Protein AF-A0A3L8PTT4-F1 (afdb_monomer)

Sequence (397 aa):
MNENGTGTFLNGLSTSNFQWIQDPEKGVAITFNGDGHLYDAYTTIVEGKSVNIEFIWTKVYYKILFATDSTLQLVRQVEFYRRYPNGEIENTTPELSPVSYISTYAKESTAKKSKDIIKQGVEFAVPMINTHTLITNDKKFKFGTQSIAKTIFKANNQATLLVPYVTRDVTYQPTKFQELDAQYSIDDNGHLRLSAKNSDDETVKWDYVFHSDTNPLASTMVQQVEEKEMNSVMSADFLQKSSDIKWTADNSIGMYLREWDFFEPLSYFWIEINADGTALQGYTFDDNKDGQISDNEISTLQGLWKINDSGKLGIRLYRDINTKVYCLPSEFTPSEDPDCVKFQEREWELFDIKNNKFHTIQYLHKGFLGDLTTYSTFSVETHTWKKITERPVDLPE

Nearest PDB structures (foldseek):
  8avj-assembly1_A  TM=4.945E-01  e=1.979E-01  Rhizobium sp. AAP43
  3ew2-assembly4_F  TM=4.831E-01  e=1.723E-01  Rhizobium etli CFN 42
  5t02-assembly1_F  TM=4.547E-01  e=6.907E+00  Neisseria meningitidis
  4gwp-assembly1_E  TM=2.779E-01  e=2.621E+00  Saccharomyces cerevisiae S288C
  4rhb-assembly1_A  TM=1.186E-01  e=2.390E+00  Escherichia coli K-12

pLDDT: mean 85.86, std 12.54, range [38.91, 98.25]

Structure (mmCIF, N/CA/C/O backbone):
data_AF-A0A3L8PTT4-F1
#
_entry.id   AF-A0A3L8PTT4-F1
#
loop_
_atom_site.group_PDB
_atom_site.id
_atom_site.type_symbol
_atom_site.label_atom_id
_atom_site.label_alt_id
_atom_site.label_comp_id
_atom_site.label_asym_id
_atom_site.label_entity_id
_atom_site.label_seq_id
_atom_site.pdbx_PDB_ins_code
_atom_site.Cartn_x
_atom_site.Cartn_y
_atom_site.Cartn_z
_atom_site.occupancy
_atom_site.B_iso_or_equiv
_atom_site.auth_seq_id
_atom_site.auth_comp_id
_atom_site.auth_asym_id
_atom_site.auth_atom_id
_atom_site.pdbx_PDB_model_num
ATOM 1 N N . MET A 1 1 ? -13.845 16.133 15.314 1.00 77.25 1 MET A N 1
ATOM 2 C CA . MET A 1 1 ? -14.449 17.483 15.244 1.00 77.25 1 MET A CA 1
ATOM 3 C C . MET A 1 1 ? -15.660 17.486 16.150 1.00 77.25 1 MET A C 1
ATOM 5 O O . MET A 1 1 ? -16.389 16.505 16.141 1.00 77.25 1 MET A O 1
ATOM 9 N N . ASN A 1 2 ? -15.851 18.547 16.917 1.00 80.56 2 ASN A N 1
ATOM 10 C CA . ASN A 1 2 ? -16.980 18.730 17.820 1.00 80.56 2 ASN A CA 1
ATOM 11 C C . ASN A 1 2 ? -18.023 19.637 17.156 1.00 80.56 2 ASN A C 1
ATOM 13 O O . ASN A 1 2 ? -17.657 20.522 16.381 1.00 80.56 2 ASN A O 1
ATOM 17 N N . GLU A 1 3 ? -19.300 19.473 17.503 1.00 85.50 3 GLU A N 1
ATOM 18 C CA . GLU A 1 3 ? -20.405 20.288 16.964 1.00 85.50 3 GLU A CA 1
ATOM 19 C C . GLU A 1 3 ? -20.249 21.790 17.244 1.00 85.50 3 GLU A C 1
ATOM 21 O O . GLU A 1 3 ? -20.740 22.624 16.493 1.00 85.50 3 GLU A O 1
ATOM 26 N N . ASN A 1 4 ? -19.507 22.154 18.292 1.00 89.44 4 ASN A N 1
ATOM 27 C CA . ASN A 1 4 ? -19.245 23.541 18.678 1.00 89.44 4 ASN A CA 1
ATOM 28 C C . ASN A 1 4 ? -18.188 24.258 17.811 1.00 89.44 4 ASN A C 1
ATOM 30 O O . ASN A 1 4 ? -17.659 25.285 18.233 1.00 89.44 4 ASN A O 1
ATOM 34 N N . GLY A 1 5 ? -17.826 23.709 16.649 1.00 91.81 5 GLY A N 1
ATOM 35 C CA . GLY A 1 5 ? -16.839 24.323 15.760 1.00 91.81 5 GLY A CA 1
ATOM 36 C C . GLY A 1 5 ? -15.390 24.152 16.224 1.00 91.81 5 GLY A C 1
ATOM 37 O O . GLY A 1 5 ? -14.518 24.862 15.742 1.00 91.81 5 GLY A O 1
ATOM 38 N N . THR A 1 6 ? -15.097 23.241 17.159 1.00 93.94 6 THR A N 1
ATOM 39 C CA . THR A 1 6 ? -13.722 22.971 17.627 1.00 93.94 6 THR A CA 1
ATOM 40 C C . THR A 1 6 ? -13.275 21.546 17.332 1.00 93.94 6 THR A C 1
ATOM 42 O O . THR A 1 6 ? -14.075 20.667 17.003 1.00 93.94 6 THR A O 1
ATOM 45 N N . GLY A 1 7 ? -11.982 21.283 17.454 1.00 89.81 7 GLY A N 1
ATOM 46 C CA . GLY A 1 7 ? -11.459 19.928 17.441 1.00 89.81 7 GLY A CA 1
ATOM 47 C C . GLY A 1 7 ? -9.979 19.879 17.769 1.00 89.81 7 GLY A C 1
ATOM 48 O O . GLY A 1 7 ? -9.336 20.905 17.990 1.00 89.81 7 GLY A O 1
ATOM 49 N N . THR A 1 8 ? -9.454 18.661 17.778 1.00 85.62 8 THR A N 1
ATOM 50 C CA . THR A 1 8 ? -8.036 18.385 17.976 1.00 85.62 8 THR A CA 1
ATOM 51 C C . THR A 1 8 ? -7.526 17.636 16.759 1.00 85.62 8 THR A C 1
ATOM 53 O O . THR A 1 8 ? -8.163 16.692 16.288 1.00 85.62 8 THR A O 1
ATOM 56 N N . PHE A 1 9 ? -6.414 18.111 16.215 1.00 83.62 9 PHE A N 1
ATOM 57 C CA . PHE A 1 9 ? -5.702 17.489 15.115 1.00 83.62 9 PHE A CA 1
ATOM 58 C C . PHE A 1 9 ? -4.434 16.852 15.659 1.00 83.62 9 PHE A C 1
ATOM 60 O O . PHE A 1 9 ? -3.731 17.445 16.479 1.00 83.62 9 PHE A O 1
ATOM 67 N N . LEU A 1 10 ? -4.173 15.641 15.193 1.00 75.50 10 LEU A N 1
ATOM 68 C CA . LEU A 1 10 ? -3.070 14.802 15.620 1.00 75.50 10 LEU A CA 1
ATOM 69 C C . LEU A 1 10 ? -2.304 14.395 14.365 1.00 75.50 10 LEU A C 1
ATOM 71 O O . LEU A 1 10 ? -2.887 13.805 13.453 1.00 75.50 10 LEU A O 1
ATOM 75 N N . ASN A 1 11 ? -1.011 14.688 14.329 1.00 69.69 11 ASN A N 1
ATOM 76 C CA . ASN A 1 11 ? -0.068 13.975 13.477 1.00 69.69 11 ASN A CA 1
ATOM 77 C C . ASN A 1 11 ? 1.024 13.381 14.374 1.00 69.69 11 ASN A C 1
ATOM 79 O O . ASN A 1 11 ? 1.157 13.764 15.534 1.00 69.69 11 ASN A O 1
ATOM 83 N N . GLY A 1 12 ? 1.823 12.447 13.861 1.00 62.69 12 GLY A N 1
ATOM 84 C CA . GLY A 1 12 ? 2.874 11.796 14.655 1.00 62.69 12 GLY A CA 1
ATOM 85 C C . GLY A 1 12 ? 3.938 12.740 15.248 1.00 62.69 12 GLY A C 1
ATOM 86 O O . GLY A 1 12 ? 4.801 12.265 15.980 1.00 62.69 12 GLY A O 1
ATOM 87 N N . LEU A 1 13 ? 3.895 14.046 14.946 1.00 67.25 13 LEU A N 1
ATOM 88 C CA . LEU A 1 13 ? 4.841 15.061 15.413 1.00 67.25 13 LEU A CA 1
ATOM 89 C C . LEU A 1 13 ? 4.248 16.036 16.440 1.00 67.25 13 LEU A C 1
ATOM 91 O O . LEU A 1 13 ? 4.983 16.539 17.288 1.00 67.25 13 LEU A O 1
ATOM 95 N N . SER A 1 14 ? 2.951 16.345 16.373 1.00 74.19 14 SER A N 1
ATOM 96 C CA . SER A 1 14 ? 2.321 17.329 17.250 1.00 74.19 14 SER A CA 1
ATOM 97 C C . SER A 1 14 ? 0.808 17.144 17.388 1.00 74.19 14 SER A C 1
ATOM 99 O O . SER A 1 14 ? 0.124 16.518 16.578 1.00 74.19 14 SER A O 1
ATOM 101 N N . THR A 1 15 ? 0.268 17.723 18.458 1.00 82.31 15 THR A N 1
ATOM 102 C CA . THR A 1 15 ? -1.171 17.842 18.698 1.00 82.31 15 THR A CA 1
ATOM 103 C C . THR A 1 15 ? -1.542 19.315 18.692 1.00 82.31 15 THR A C 1
ATOM 105 O O . THR A 1 15 ? -0.922 20.109 19.400 1.00 82.31 15 THR A O 1
ATOM 108 N N . SER A 1 16 ? -2.562 19.691 17.924 1.00 87.31 16 SER A N 1
ATOM 109 C CA . SER A 1 16 ? -3.013 21.082 17.837 1.00 87.31 16 SER A CA 1
ATOM 110 C C . SER A 1 16 ? -4.525 21.171 17.937 1.00 87.31 16 SER A C 1
ATOM 112 O O . SER A 1 16 ? -5.258 20.438 17.276 1.00 87.31 16 SER A O 1
ATOM 114 N N . ASN A 1 17 ? -5.004 22.112 18.744 1.00 91.81 17 ASN A N 1
ATOM 115 C CA . ASN A 1 17 ? -6.415 22.470 18.743 1.00 91.81 17 ASN A CA 1
ATOM 116 C C . ASN A 1 17 ? -6.719 23.364 17.541 1.00 91.81 17 ASN A C 1
ATOM 118 O O . ASN A 1 17 ? -5.910 24.212 17.154 1.00 91.81 17 ASN A O 1
ATOM 122 N N . PHE A 1 18 ? -7.907 23.189 16.983 1.00 94.88 18 PHE A N 1
ATOM 123 C CA . PHE A 1 18 ? -8.375 23.960 15.847 1.00 94.88 18 PHE A CA 1
ATOM 124 C C . PHE A 1 18 ? -9.815 24.415 16.028 1.00 94.88 18 PHE A C 1
ATOM 126 O O . PHE A 1 18 ? -10.588 23.844 16.806 1.00 94.88 18 PHE A O 1
ATOM 133 N N . GLN A 1 19 ? -10.169 25.423 15.246 1.00 96.25 19 GLN A N 1
ATOM 134 C CA . GLN A 1 19 ? -11.545 25.788 14.960 1.00 96.25 19 GLN A CA 1
ATOM 135 C C . GLN A 1 19 ? -11.900 25.340 13.548 1.00 96.25 19 GLN A C 1
ATOM 137 O O . GLN A 1 19 ? -11.043 25.322 12.666 1.00 96.25 19 GLN A O 1
ATOM 142 N N . TRP A 1 20 ? -13.147 24.954 13.325 1.00 95.25 20 TRP A N 1
ATOM 143 C CA . TRP A 1 20 ? -13.648 24.635 12.001 1.00 95.25 20 TRP A CA 1
ATOM 144 C C . TRP A 1 20 ? -14.928 25.405 11.717 1.00 95.25 20 TRP A C 1
ATOM 146 O O . TRP A 1 20 ? -15.771 25.596 12.593 1.00 95.25 20 TRP A O 1
ATOM 156 N N . ILE A 1 21 ? -15.055 25.845 10.472 1.00 94.19 21 ILE A N 1
ATOM 157 C CA . ILE A 1 21 ? -16.258 26.476 9.944 1.00 94.19 21 ILE A CA 1
ATOM 158 C C . ILE A 1 21 ? -16.653 25.783 8.649 1.00 94.19 21 ILE A C 1
ATOM 160 O O . ILE A 1 21 ? -15.807 25.269 7.911 1.00 94.19 21 ILE A O 1
ATOM 164 N N . GLN A 1 22 ? -17.948 25.784 8.363 1.00 89.81 22 GLN A N 1
ATOM 165 C CA . GLN A 1 22 ? -18.432 25.431 7.042 1.00 89.81 22 GLN A CA 1
ATOM 166 C C . GLN A 1 22 ? -18.319 26.666 6.143 1.00 89.81 22 GLN A C 1
ATOM 168 O O . GLN A 1 22 ? -18.978 27.678 6.368 1.00 89.81 22 GLN A O 1
ATOM 173 N N . ASP A 1 23 ? -17.441 26.581 5.156 1.00 83.25 23 ASP A N 1
ATOM 174 C CA . ASP A 1 23 ? -17.229 27.569 4.111 1.00 83.25 23 ASP A CA 1
ATOM 175 C C . ASP A 1 23 ? -18.096 27.194 2.888 1.00 83.25 23 ASP A C 1
ATOM 177 O O . ASP A 1 23 ? -17.905 26.121 2.305 1.00 83.25 23 ASP A O 1
ATOM 181 N N . PRO A 1 24 ? -19.049 28.046 2.473 1.00 79.31 24 PRO A N 1
ATOM 182 C CA . PRO A 1 24 ? -19.938 27.748 1.349 1.00 79.31 24 PRO A CA 1
ATOM 183 C C . PRO A 1 24 ? -19.219 27.476 0.018 1.00 79.31 24 PRO A C 1
ATOM 185 O O . PRO A 1 24 ? -19.743 26.737 -0.812 1.00 79.31 24 PRO A O 1
ATOM 188 N N . GLU A 1 25 ? -18.030 28.046 -0.195 1.00 78.62 25 GLU A N 1
ATOM 189 C CA . GLU A 1 25 ? -17.256 27.912 -1.438 1.00 78.62 25 GLU A CA 1
ATOM 190 C C . GLU A 1 25 ? -16.102 26.907 -1.303 1.00 78.62 25 GLU A C 1
ATOM 192 O O . GLU A 1 25 ? -15.660 26.287 -2.285 1.00 78.62 25 GLU A O 1
ATOM 197 N N . LYS A 1 26 ? -15.576 26.751 -0.082 1.00 71.75 26 LYS A N 1
ATOM 198 C CA . LYS A 1 26 ? -14.382 25.951 0.213 1.00 71.75 26 LYS A CA 1
ATOM 199 C C . LYS A 1 26 ? -14.641 24.654 0.980 1.00 71.75 26 LYS A C 1
ATOM 201 O O . LYS A 1 26 ? -13.697 23.889 1.161 1.00 71.75 26 LYS A O 1
ATOM 206 N N . GLY A 1 27 ? -15.886 24.360 1.350 1.00 86.56 27 GLY A N 1
ATOM 207 C CA . GLY A 1 27 ? -16.267 23.145 2.070 1.00 86.56 27 GLY A CA 1
ATOM 208 C C . GLY A 1 27 ? -16.113 23.304 3.582 1.00 86.56 27 GLY A C 1
ATOM 209 O O . GLY A 1 27 ? -16.765 24.143 4.184 1.00 86.56 27 GLY A O 1
ATOM 210 N N . VAL A 1 28 ? -15.285 22.495 4.234 1.00 91.12 28 VAL A N 1
ATOM 211 C CA . VAL A 1 28 ? -14.950 22.665 5.657 1.00 91.12 28 VAL A CA 1
ATOM 212 C C . VAL A 1 28 ? -13.573 23.299 5.756 1.00 91.12 28 VAL A C 1
ATOM 214 O O . VAL A 1 28 ? -12.598 22.733 5.269 1.00 91.12 28 VAL A O 1
ATOM 217 N N . ALA A 1 29 ? -13.481 24.460 6.398 1.00 93.12 29 ALA A N 1
ATOM 218 C CA . ALA A 1 29 ? -12.215 25.120 6.679 1.00 93.12 29 ALA A CA 1
ATOM 219 C C . ALA A 1 29 ? -11.833 24.887 8.140 1.00 93.12 29 ALA A C 1
ATOM 221 O O . ALA A 1 29 ? -12.545 25.305 9.050 1.00 93.12 29 ALA A O 1
ATOM 222 N N . ILE A 1 30 ? -10.697 24.235 8.355 1.00 94.25 30 ILE A N 1
ATOM 223 C CA . ILE A 1 30 ? -10.040 24.081 9.648 1.00 94.25 30 ILE A CA 1
ATOM 224 C C . ILE A 1 30 ? -8.988 25.178 9.775 1.00 94.25 30 ILE A C 1
ATOM 226 O O . ILE A 1 30 ? -8.179 25.354 8.871 1.00 94.25 30 ILE A O 1
ATOM 230 N N . THR A 1 31 ? -8.986 25.898 10.891 1.00 95.62 31 THR A N 1
ATOM 231 C CA . THR A 1 31 ? -7.976 26.900 11.243 1.00 95.62 31 THR A CA 1
ATOM 232 C C . THR A 1 31 ? -7.301 26.488 12.540 1.00 95.62 31 THR A C 1
ATOM 234 O O . THR A 1 31 ? -7.968 26.279 13.556 1.00 95.62 31 THR A O 1
ATOM 237 N N . PHE A 1 32 ? -5.981 26.354 12.501 1.00 95.44 32 PHE A N 1
ATOM 238 C CA . PHE A 1 32 ? -5.191 26.035 13.681 1.00 95.44 32 PHE A CA 1
ATOM 239 C C . PHE A 1 32 ? -4.969 27.286 14.529 1.00 95.44 32 PHE A C 1
ATOM 241 O O . PHE A 1 32 ? -4.758 28.379 14.006 1.00 95.44 32 PHE A O 1
ATOM 248 N N . ASN A 1 33 ? -5.034 27.126 15.849 1.00 90.25 33 ASN A N 1
ATOM 249 C CA . ASN A 1 33 ? -4.810 28.229 16.780 1.00 90.25 33 ASN A CA 1
ATOM 250 C C . ASN A 1 33 ? -3.307 28.560 16.899 1.00 90.25 33 ASN A C 1
ATOM 252 O O . ASN A 1 33 ? -2.455 27.700 16.677 1.00 90.25 33 ASN A O 1
ATOM 256 N N . GLY A 1 34 ? -2.984 29.778 17.348 1.00 88.25 34 GLY A N 1
ATOM 257 C CA . GLY A 1 34 ? -1.602 30.194 17.617 1.00 88.25 34 GLY A CA 1
ATOM 258 C C . GLY A 1 34 ? -0.755 30.275 16.346 1.00 88.25 34 GLY A C 1
ATOM 259 O O . GLY A 1 34 ? -1.203 30.835 15.350 1.00 88.25 34 GLY A O 1
ATOM 260 N N . ASP A 1 35 ? 0.449 29.701 16.391 1.00 86.69 35 ASP A N 1
ATOM 261 C CA . ASP A 1 35 ? 1.386 29.686 15.258 1.00 86.69 35 ASP A CA 1
ATOM 262 C C . ASP A 1 35 ? 1.005 28.665 14.170 1.00 86.69 35 ASP A C 1
ATOM 264 O O . ASP A 1 35 ? 1.633 28.635 13.120 1.00 86.69 35 ASP A O 1
ATOM 268 N N . GLY A 1 36 ? -0.012 27.828 14.393 1.00 92.69 36 GLY A N 1
ATOM 269 C CA . GLY A 1 36 ? -0.418 26.764 13.476 1.00 92.69 36 GLY A CA 1
ATOM 270 C C . GLY A 1 36 ? -0.079 25.360 13.984 1.00 92.69 36 GLY A C 1
ATOM 271 O O . GLY A 1 36 ? 0.151 25.139 15.173 1.00 92.69 36 GLY A O 1
ATOM 272 N N . HIS A 1 37 ? -0.087 24.389 13.074 1.00 93.31 37 HIS A N 1
ATOM 273 C CA . HIS A 1 37 ? 0.186 22.979 13.346 1.00 93.31 37 HIS A CA 1
ATOM 274 C C . HIS A 1 37 ? 1.496 22.540 12.684 1.00 93.31 37 HIS A C 1
ATOM 276 O O . HIS A 1 37 ? 1.660 22.701 11.475 1.00 93.31 37 HIS A O 1
ATOM 282 N N . LEU A 1 38 ? 2.420 21.970 13.464 1.00 90.50 38 LEU A N 1
ATOM 283 C CA . LEU A 1 38 ? 3.683 21.445 12.943 1.00 90.50 38 LEU A CA 1
ATOM 284 C C . LEU A 1 38 ? 3.419 20.150 12.175 1.00 90.50 38 LEU A C 1
ATOM 286 O O . LEU A 1 38 ? 3.166 19.101 12.773 1.00 90.50 38 LEU A O 1
ATOM 290 N N . TYR A 1 39 ? 3.494 20.232 10.850 1.00 88.50 39 TYR A N 1
ATOM 291 C CA . TYR A 1 39 ? 3.246 19.099 9.973 1.00 88.50 39 TYR A CA 1
ATOM 292 C C . TYR A 1 39 ? 4.480 18.227 9.758 1.00 88.50 39 TYR A C 1
ATOM 294 O O . TYR A 1 39 ? 4.364 17.005 9.786 1.00 88.50 39 TYR A O 1
ATOM 302 N N . ASP A 1 40 ? 5.631 18.859 9.530 1.00 87.75 40 ASP A N 1
ATOM 303 C CA . ASP A 1 40 ? 6.897 18.189 9.241 1.00 87.75 40 ASP A CA 1
ATOM 304 C C . ASP A 1 40 ? 8.079 19.062 9.684 1.00 87.75 40 ASP A C 1
ATOM 306 O O . ASP A 1 40 ? 7.954 20.288 9.756 1.00 87.75 40 ASP A O 1
ATOM 310 N N . ALA A 1 41 ? 9.218 18.441 9.979 1.00 87.81 41 ALA A N 1
ATOM 311 C CA . ALA A 1 41 ? 10.457 19.130 10.311 1.00 87.81 41 ALA A CA 1
ATOM 312 C C . ALA A 1 41 ? 11.677 18.319 9.864 1.00 87.81 41 ALA A C 1
ATOM 314 O O . ALA A 1 41 ? 11.818 17.147 10.215 1.00 87.81 41 ALA A O 1
ATOM 315 N N . TYR A 1 42 ? 12.603 18.956 9.149 1.00 88.69 42 TYR A N 1
ATOM 316 C CA . TYR A 1 42 ? 13.860 18.324 8.749 1.00 88.69 42 TYR A CA 1
ATOM 317 C C . TYR A 1 42 ? 15.004 19.330 8.605 1.00 88.69 42 TYR A C 1
ATOM 319 O O . TYR A 1 42 ? 14.807 20.541 8.503 1.00 88.69 42 TYR A O 1
ATOM 327 N N . THR A 1 43 ? 16.230 18.810 8.575 1.00 89.19 43 THR A N 1
ATOM 328 C CA . THR A 1 43 ? 17.445 19.585 8.307 1.00 89.19 43 THR A CA 1
ATOM 329 C C . THR A 1 43 ? 17.878 19.371 6.859 1.00 89.19 43 THR A C 1
ATOM 331 O O . THR A 1 43 ? 17.953 18.234 6.398 1.00 89.19 43 THR A O 1
ATOM 334 N N . THR A 1 44 ? 18.192 20.445 6.137 1.00 91.19 44 THR A N 1
ATOM 335 C CA . THR A 1 44 ? 18.738 20.379 4.771 1.00 91.19 44 THR A CA 1
ATOM 336 C C . THR A 1 44 ? 19.900 21.352 4.586 1.00 91.19 44 THR A C 1
ATOM 338 O O . THR A 1 44 ? 20.198 22.148 5.475 1.00 91.19 44 THR A O 1
ATOM 341 N N . ILE A 1 45 ? 20.573 21.282 3.438 1.00 89.38 45 ILE A N 1
ATOM 342 C CA . ILE A 1 45 ? 21.634 22.214 3.064 1.00 89.38 45 ILE A CA 1
ATOM 343 C C . ILE A 1 45 ? 21.081 23.245 2.079 1.00 89.38 45 ILE A C 1
ATOM 345 O O . ILE A 1 45 ? 20.681 22.896 0.971 1.00 89.38 45 ILE A O 1
ATOM 349 N N . VAL A 1 46 ? 21.107 24.520 2.464 1.00 88.50 46 VAL A N 1
ATOM 350 C CA . VAL A 1 46 ? 20.787 25.658 1.590 1.00 88.50 46 VAL A CA 1
ATOM 351 C C . VAL A 1 46 ? 22.049 26.494 1.452 1.00 88.50 46 VAL A C 1
ATOM 353 O O . VAL A 1 46 ? 22.617 26.924 2.453 1.00 88.50 46 VAL A O 1
ATOM 356 N N . GLU A 1 47 ? 22.532 26.665 0.219 1.00 90.19 47 GLU A N 1
ATOM 357 C CA . GLU A 1 47 ? 23.749 27.444 -0.076 1.00 90.19 47 GLU A CA 1
ATOM 358 C C . GLU A 1 47 ? 24.967 27.031 0.781 1.00 90.19 47 GLU A C 1
ATOM 360 O O . GLU A 1 47 ? 25.743 27.855 1.263 1.00 90.19 47 GLU A O 1
ATOM 365 N N . GLY A 1 48 ? 25.123 25.724 1.017 1.00 90.81 48 GLY A N 1
ATOM 366 C CA . GLY A 1 48 ? 26.229 25.169 1.805 1.00 90.81 48 GLY A CA 1
ATOM 367 C C . GLY A 1 48 ? 26.074 25.283 3.326 1.00 90.81 48 GLY A C 1
ATOM 368 O O . GLY A 1 48 ? 26.962 24.840 4.053 1.00 90.81 48 GLY A O 1
ATOM 369 N N . LYS A 1 49 ? 24.962 25.829 3.833 1.00 90.38 49 LYS A N 1
ATOM 370 C CA . LYS A 1 49 ? 24.660 25.898 5.269 1.00 90.38 49 LYS A CA 1
ATOM 371 C C . LYS A 1 49 ? 23.594 24.888 5.657 1.00 90.38 49 LYS A C 1
ATOM 373 O O . LYS A 1 49 ? 22.608 24.718 4.950 1.00 90.38 49 LYS A O 1
ATOM 378 N N . SER A 1 50 ? 23.785 24.261 6.812 1.00 93.31 50 SER A N 1
ATOM 379 C CA . SER A 1 50 ? 22.759 23.433 7.441 1.00 93.31 50 SER A CA 1
ATOM 380 C C . SER A 1 50 ? 21.642 24.320 7.974 1.00 93.31 50 SER A C 1
ATOM 382 O O . SER A 1 50 ? 21.900 25.208 8.783 1.00 93.31 50 SER A O 1
ATOM 384 N N . VAL A 1 51 ? 20.419 24.061 7.530 1.00 94.38 51 VAL A N 1
ATOM 385 C CA . VAL A 1 51 ? 19.225 24.839 7.856 1.00 94.38 51 VAL A CA 1
ATOM 386 C C . VAL A 1 51 ? 18.139 23.893 8.342 1.00 94.38 51 VAL A C 1
ATOM 388 O O . VAL A 1 51 ? 17.853 22.888 7.687 1.00 94.38 51 VAL A O 1
ATOM 391 N N . ASN A 1 52 ? 17.532 24.212 9.485 1.00 93.50 52 ASN A N 1
ATOM 392 C CA . ASN A 1 52 ? 16.348 23.506 9.962 1.00 93.50 52 ASN A CA 1
ATOM 393 C C . ASN A 1 52 ? 15.095 24.142 9.367 1.00 93.50 52 ASN A C 1
ATOM 395 O O . ASN A 1 52 ? 14.937 25.360 9.408 1.00 93.50 52 ASN A O 1
ATOM 399 N N . ILE A 1 53 ? 14.220 23.315 8.809 1.00 94.69 53 ILE A N 1
ATOM 400 C CA . ILE A 1 53 ? 12.974 23.738 8.176 1.00 94.69 53 ILE A CA 1
ATOM 401 C C . ILE A 1 53 ? 11.826 23.036 8.884 1.00 94.69 53 ILE A C 1
ATOM 403 O O . ILE A 1 53 ? 11.833 21.814 9.011 1.00 94.69 53 ILE A O 1
ATOM 407 N N . GLU A 1 54 ? 10.830 23.805 9.303 1.00 94.31 54 GLU A N 1
ATOM 408 C CA . GLU A 1 54 ? 9.562 23.314 9.833 1.00 94.31 54 GLU A CA 1
ATOM 409 C C . GLU A 1 54 ? 8.420 23.725 8.897 1.00 94.31 54 GLU A C 1
ATOM 411 O O . GLU A 1 54 ? 8.307 24.891 8.519 1.00 94.31 54 GLU A O 1
ATOM 416 N N . PHE A 1 55 ? 7.554 22.785 8.531 1.00 94.06 55 PHE A N 1
ATOM 417 C CA . PHE A 1 55 ? 6.352 23.040 7.740 1.00 94.06 55 PHE A CA 1
ATOM 418 C C . PHE A 1 55 ? 5.175 23.237 8.681 1.00 94.06 55 PHE A C 1
ATOM 420 O O . PHE A 1 55 ? 4.750 22.303 9.364 1.00 94.06 55 PHE A O 1
ATOM 427 N N . ILE A 1 56 ? 4.643 24.454 8.711 1.00 95.69 56 ILE A N 1
ATOM 428 C CA . ILE A 1 56 ? 3.572 24.837 9.623 1.00 95.69 56 ILE A CA 1
ATOM 429 C C . ILE A 1 56 ? 2.282 25.035 8.839 1.00 95.69 56 ILE A C 1
ATOM 431 O O . ILE A 1 56 ? 2.209 25.891 7.961 1.00 95.69 56 ILE A O 1
ATOM 435 N N . TRP A 1 57 ? 1.257 24.247 9.151 1.00 95.44 57 TRP A N 1
ATOM 4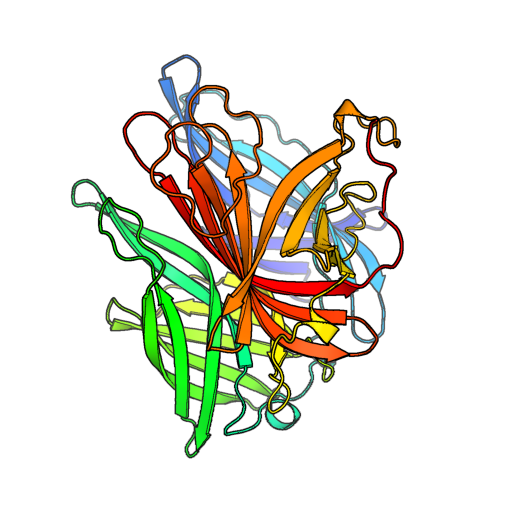36 C CA . TRP A 1 57 ? -0.079 24.397 8.584 1.00 95.44 57 TRP A CA 1
ATOM 437 C C . TRP A 1 57 ? -0.864 25.437 9.373 1.00 95.44 57 TRP A C 1
ATOM 439 O O . TRP A 1 57 ? -1.006 25.325 10.590 1.00 95.44 57 TRP A O 1
ATOM 449 N N . THR A 1 58 ? -1.429 26.423 8.689 1.00 95.69 58 THR A N 1
ATOM 450 C CA . THR A 1 58 ? -2.287 27.445 9.307 1.00 95.69 58 THR A CA 1
ATOM 451 C C . THR A 1 58 ? -3.757 27.121 9.092 1.00 95.69 58 THR A C 1
ATOM 453 O O . THR A 1 58 ? -4.567 27.250 10.015 1.00 95.69 58 THR A O 1
ATOM 456 N N . LYS A 1 59 ? -4.107 26.640 7.892 1.00 94.44 59 LYS A N 1
ATOM 457 C CA . LYS A 1 59 ? -5.471 26.240 7.537 1.00 94.44 59 LYS A CA 1
ATOM 458 C C . LYS A 1 59 ? -5.502 24.992 6.676 1.00 94.44 59 LYS A C 1
ATOM 460 O O . LYS A 1 59 ? -4.606 24.746 5.874 1.00 94.44 59 LYS A O 1
ATOM 465 N N . VAL A 1 60 ? -6.590 24.241 6.793 1.00 92.88 60 VAL A N 1
ATOM 466 C CA . VAL A 1 60 ? -6.876 23.082 5.948 1.00 92.88 60 VAL A CA 1
ATOM 467 C C . VAL A 1 60 ? -8.296 23.185 5.422 1.00 92.88 60 VAL A C 1
ATOM 469 O O . VAL A 1 60 ? -9.242 23.295 6.194 1.00 92.88 60 VAL A O 1
ATOM 472 N N . TYR A 1 61 ? -8.445 23.123 4.108 1.00 91.38 61 TYR A N 1
ATOM 473 C CA . TYR A 1 61 ? -9.729 23.138 3.424 1.00 91.38 61 TYR A CA 1
ATOM 474 C C . TYR A 1 61 ? -10.062 21.730 2.953 1.00 91.38 61 TYR A C 1
ATOM 476 O O . TYR A 1 61 ? -9.287 21.148 2.197 1.00 91.38 61 TYR A O 1
ATOM 484 N N . TYR A 1 62 ? -11.211 21.204 3.366 1.00 89.44 62 TYR A N 1
ATOM 485 C CA . TYR A 1 62 ? -11.756 19.937 2.893 1.00 89.44 62 TYR A CA 1
ATOM 486 C C . TYR A 1 62 ? -12.980 20.194 2.026 1.00 89.44 62 TYR A C 1
ATOM 488 O O . TYR A 1 62 ? -13.983 20.716 2.511 1.00 89.44 62 TYR A O 1
ATOM 496 N N . LYS A 1 63 ? -12.941 19.771 0.763 1.00 87.88 63 LYS A N 1
ATOM 497 C CA . LYS A 1 63 ? -14.128 19.758 -0.101 1.00 87.88 63 LYS A CA 1
ATOM 498 C C . LYS A 1 63 ? -14.592 18.337 -0.319 1.00 87.88 63 LYS A C 1
ATOM 500 O O . LYS A 1 63 ? -13.786 17.458 -0.601 1.00 87.88 63 LYS A O 1
ATOM 505 N N . ILE A 1 64 ? -15.900 18.143 -0.234 1.00 85.19 64 ILE A N 1
ATOM 506 C CA . ILE A 1 64 ? -16.532 16.886 -0.612 1.00 85.19 64 ILE A CA 1
ATOM 507 C C . ILE A 1 64 ? -16.521 16.810 -2.134 1.00 85.19 64 ILE A C 1
ATOM 509 O O . ILE A 1 64 ? -17.160 17.628 -2.792 1.00 85.19 64 ILE A O 1
ATOM 513 N N . LEU A 1 65 ? -15.791 15.842 -2.681 1.00 81.44 65 LEU A N 1
ATOM 514 C CA . LEU A 1 65 ? -15.905 15.493 -4.096 1.00 81.44 65 LEU A CA 1
ATOM 515 C C . LEU A 1 65 ? -17.130 14.618 -4.328 1.00 81.44 65 LEU A C 1
ATOM 517 O O . LEU A 1 65 ? -17.908 14.843 -5.250 1.00 81.44 65 LEU A O 1
ATOM 521 N N . PHE A 1 66 ? -17.288 13.610 -3.474 1.00 80.44 66 PHE A N 1
ATOM 522 C CA . PHE A 1 66 ? -18.323 12.604 -3.605 1.00 80.44 66 PHE A CA 1
ATOM 523 C C . PHE A 1 66 ? -18.735 12.102 -2.226 1.00 80.44 66 PHE A C 1
ATOM 525 O O . PHE A 1 66 ? -17.892 11.907 -1.351 1.00 80.44 66 PHE A O 1
ATOM 532 N N . ALA A 1 67 ? -20.031 11.891 -2.027 1.00 80.56 67 ALA A N 1
ATOM 533 C CA . ALA A 1 67 ? -20.570 11.326 -0.803 1.00 80.56 67 ALA A CA 1
ATOM 534 C C . ALA A 1 67 ? -21.641 10.295 -1.145 1.00 80.56 67 ALA A C 1
ATOM 536 O O . ALA A 1 67 ? -22.541 10.557 -1.942 1.00 80.56 67 ALA A O 1
ATOM 537 N N . THR A 1 68 ? -21.554 9.142 -0.498 1.00 76.69 68 THR A N 1
ATOM 538 C CA . THR A 1 68 ? -22.625 8.152 -0.432 1.00 76.69 68 THR A CA 1
ATOM 539 C C . THR A 1 68 ? -23.123 8.045 1.007 1.00 76.69 68 THR A C 1
ATOM 541 O O . THR A 1 68 ? -22.685 8.764 1.919 1.00 76.69 68 THR A O 1
ATOM 544 N N . ASP A 1 69 ? -24.044 7.115 1.237 1.00 73.56 69 ASP A N 1
ATOM 545 C CA . ASP A 1 69 ? -24.477 6.784 2.587 1.00 73.56 69 ASP A CA 1
ATOM 546 C C . ASP A 1 69 ? -23.307 6.282 3.446 1.00 73.56 69 ASP A C 1
ATOM 548 O O . ASP A 1 69 ? -23.235 6.655 4.618 1.00 73.56 69 ASP A O 1
ATOM 552 N N . SER A 1 70 ? -22.348 5.553 2.860 1.00 66.31 70 SER A N 1
ATOM 553 C CA . SER A 1 70 ? -21.230 4.916 3.570 1.00 66.31 70 SER A CA 1
ATOM 554 C C . SER A 1 70 ? -19.868 5.570 3.381 1.00 66.31 70 SER A C 1
ATOM 556 O O . SER A 1 70 ? -19.025 5.483 4.270 1.00 66.31 70 SER A O 1
ATOM 558 N N . THR A 1 71 ? -19.638 6.254 2.266 1.00 70.19 71 THR A N 1
ATOM 559 C CA . THR A 1 71 ? -18.321 6.785 1.904 1.00 70.19 71 THR A CA 1
ATOM 560 C C . THR A 1 71 ? -18.345 8.277 1.620 1.00 70.19 71 THR A C 1
ATOM 562 O O . THR A 1 71 ? -19.354 8.851 1.218 1.00 70.19 71 THR A O 1
ATOM 565 N N . LEU A 1 72 ? -17.201 8.910 1.833 1.00 76.69 72 LEU A N 1
ATOM 566 C CA . LEU A 1 72 ? -16.946 10.318 1.616 1.00 76.69 72 LEU A CA 1
ATOM 567 C C . LEU A 1 72 ? -15.563 10.458 0.988 1.00 76.69 72 LEU A C 1
ATOM 569 O O . LEU A 1 72 ? -14.562 10.090 1.593 1.00 76.69 72 LEU A O 1
ATOM 573 N N . GLN A 1 73 ? -15.498 10.999 -0.217 1.00 77.12 73 GLN A N 1
ATOM 574 C CA . GLN A 1 73 ? -14.242 11.364 -0.854 1.00 77.12 73 GLN A CA 1
ATOM 575 C C . GLN A 1 73 ? -14.013 12.852 -0.674 1.00 77.12 73 GLN A C 1
ATOM 577 O O . GLN A 1 73 ? -14.885 13.670 -0.995 1.00 77.12 73 GLN A O 1
ATOM 582 N N . LEU A 1 74 ? -12.840 13.192 -0.152 1.00 82.94 74 LEU A N 1
ATOM 583 C CA . LEU A 1 74 ? -12.466 14.563 0.134 1.00 82.94 74 LEU A CA 1
ATOM 584 C C . LEU A 1 74 ? -11.286 14.974 -0.741 1.00 82.94 74 LEU A C 1
ATOM 586 O O . LEU A 1 74 ? -10.396 14.187 -1.045 1.00 82.94 74 LEU A O 1
ATOM 590 N N . VAL A 1 75 ? -11.234 16.245 -1.104 1.00 86.00 75 VAL A N 1
ATOM 591 C CA . VAL A 1 75 ? -9.968 16.877 -1.476 1.00 86.00 75 VAL A CA 1
ATOM 592 C C . VAL A 1 75 ? -9.546 17.823 -0.383 1.00 86.00 75 VAL A C 1
ATOM 594 O O . VAL A 1 75 ? -10.378 18.500 0.225 1.00 86.00 75 VAL A O 1
ATOM 597 N N . ARG A 1 76 ? -8.238 17.867 -0.157 1.00 88.44 76 ARG A N 1
ATOM 598 C CA . ARG A 1 76 ? -7.590 18.760 0.782 1.00 88.44 76 ARG A CA 1
ATOM 599 C C . ARG A 1 76 ? -6.751 19.781 0.048 1.00 88.44 76 ARG A C 1
ATOM 601 O O . ARG A 1 76 ? -5.902 19.433 -0.773 1.00 88.44 76 ARG A O 1
ATOM 608 N N . GLN A 1 77 ? -6.906 21.026 0.459 1.00 90.94 77 GLN A N 1
ATOM 609 C CA . GLN A 1 77 ? -5.938 22.078 0.205 1.00 90.94 77 GLN A CA 1
ATOM 610 C C . GLN A 1 77 ? -5.416 22.608 1.538 1.00 90.94 77 GLN A C 1
ATOM 612 O O . GLN A 1 77 ? -6.189 22.750 2.485 1.00 90.94 77 GLN A O 1
ATOM 617 N N . VAL A 1 78 ? -4.120 22.883 1.630 1.00 92.12 78 VAL A N 1
ATOM 618 C CA . VAL A 1 78 ? -3.486 23.342 2.870 1.00 92.12 78 VAL A CA 1
ATOM 619 C C . VAL A 1 78 ? -2.886 24.719 2.655 1.00 92.12 78 VAL A C 1
ATOM 621 O O . VAL A 1 78 ? -2.196 24.942 1.668 1.00 92.12 78 VAL A O 1
ATOM 624 N N . GLU A 1 79 ? -3.134 25.633 3.584 1.00 94.69 79 GLU A N 1
ATOM 625 C CA . GLU A 1 79 ? -2.360 26.865 3.727 1.00 94.69 79 GLU A CA 1
ATOM 626 C C . GLU A 1 79 ? -1.207 26.572 4.693 1.00 94.69 79 GLU A C 1
ATOM 628 O O . GLU A 1 79 ? -1.446 26.127 5.822 1.00 94.69 79 GLU A O 1
ATOM 633 N N . PHE A 1 80 ? 0.035 26.757 4.247 1.00 95.75 80 PHE A N 1
ATOM 634 C CA . PHE A 1 80 ? 1.220 26.467 5.051 1.00 95.75 80 PHE A CA 1
ATOM 635 C C . PHE A 1 80 ? 2.322 27.504 4.848 1.00 95.75 80 PHE A C 1
ATOM 637 O O . PHE A 1 80 ? 2.356 28.203 3.840 1.00 95.75 80 PHE A O 1
ATOM 644 N N . TYR A 1 81 ? 3.249 27.585 5.797 1.00 96.06 81 TYR A N 1
ATOM 645 C CA . TYR A 1 81 ? 4.493 28.335 5.645 1.00 96.06 81 TYR A CA 1
ATOM 646 C C . TYR A 1 81 ? 5.677 27.532 6.183 1.00 96.06 81 TYR A C 1
ATOM 648 O O . TYR A 1 81 ? 5.507 26.559 6.923 1.00 96.06 81 TYR A O 1
ATOM 656 N N . ARG A 1 82 ? 6.888 27.931 5.792 1.00 95.56 82 ARG A N 1
ATOM 657 C CA . ARG A 1 82 ? 8.139 27.340 6.270 1.00 95.56 82 ARG A CA 1
ATOM 658 C C . ARG A 1 82 ? 8.704 28.224 7.369 1.00 95.56 82 ARG A C 1
ATOM 660 O O . ARG A 1 82 ? 8.912 29.422 7.157 1.00 95.56 82 ARG A O 1
ATOM 667 N N . ARG A 1 83 ? 8.929 27.631 8.538 1.00 95.25 83 ARG A N 1
ATOM 668 C CA . ARG A 1 83 ? 9.558 28.267 9.694 1.00 95.25 83 ARG A CA 1
ATOM 669 C C . ARG A 1 83 ? 10.999 27.785 9.825 1.00 95.25 83 ARG A C 1
ATOM 671 O O . ARG A 1 83 ? 11.260 26.590 9.721 1.00 95.25 83 ARG A O 1
ATOM 678 N N . TYR A 1 84 ? 11.912 28.716 10.077 1.00 95.12 84 TYR A N 1
ATOM 679 C CA . TYR A 1 84 ? 13.331 28.447 10.308 1.00 95.12 84 TYR A CA 1
ATOM 680 C C . TYR A 1 84 ? 13.640 28.746 11.778 1.00 95.12 84 TYR A C 1
ATOM 682 O O . TYR A 1 84 ? 13.890 29.900 12.139 1.00 95.12 84 TYR A O 1
ATOM 690 N N . PRO A 1 85 ? 13.527 27.748 12.673 1.00 92.31 85 PRO A N 1
ATOM 691 C CA . PRO A 1 85 ? 13.452 27.986 14.112 1.00 92.31 85 PRO A CA 1
ATOM 692 C C . PRO A 1 85 ? 14.720 28.602 14.718 1.00 92.31 85 PRO A C 1
ATOM 694 O O . PRO A 1 85 ? 14.625 29.201 15.788 1.00 92.31 85 PRO A O 1
ATOM 697 N N . ASN A 1 86 ? 15.883 28.517 14.057 1.00 93.62 86 ASN A N 1
ATOM 698 C CA . ASN A 1 86 ? 17.113 29.153 14.545 1.00 93.62 86 ASN A CA 1
ATOM 699 C C . ASN A 1 86 ? 17.425 30.478 13.830 1.00 93.62 86 ASN A C 1
ATOM 701 O O . ASN A 1 86 ? 18.518 31.019 14.004 1.00 93.62 86 ASN A O 1
ATOM 705 N N . GLY A 1 87 ? 16.485 31.008 13.040 1.00 90.69 87 GLY A N 1
ATOM 706 C CA . GLY A 1 87 ? 16.654 32.263 12.311 1.00 90.69 87 GLY A CA 1
ATOM 707 C C . GLY A 1 87 ? 17.713 32.188 11.211 1.00 90.69 87 GLY A C 1
ATOM 708 O O . GLY A 1 87 ? 18.311 33.207 10.872 1.00 90.69 87 GLY A O 1
ATOM 709 N N . GLU A 1 88 ? 17.982 30.992 10.674 1.00 91.56 88 GLU A N 1
ATOM 710 C CA . GLU A 1 88 ? 18.964 30.802 9.602 1.00 91.56 88 GLU A CA 1
ATOM 711 C C . GLU A 1 88 ? 18.559 31.532 8.310 1.00 91.56 88 GLU A C 1
ATOM 713 O O . GLU A 1 88 ? 19.423 32.003 7.568 1.00 91.56 88 GLU A O 1
ATOM 718 N N . ILE A 1 89 ? 17.248 31.601 8.054 1.00 92.19 89 ILE A N 1
ATOM 719 C CA . ILE A 1 89 ? 16.580 32.250 6.919 1.00 92.19 89 ILE A CA 1
ATOM 720 C C . ILE A 1 89 ? 15.268 32.864 7.447 1.00 92.19 89 ILE A C 1
ATOM 722 O O . ILE A 1 89 ? 14.731 32.409 8.457 1.00 92.19 89 ILE A O 1
ATOM 726 N N . GLU A 1 90 ? 14.744 33.905 6.798 1.00 93.94 90 GLU A N 1
ATOM 727 C CA . GLU A 1 90 ? 13.411 34.427 7.120 1.00 93.94 90 GLU A CA 1
ATOM 728 C C . GLU A 1 90 ? 12.313 33.395 6.831 1.00 93.94 90 GLU A C 1
ATOM 730 O O . GLU A 1 90 ? 12.360 32.664 5.840 1.00 93.94 90 GLU A O 1
ATOM 735 N N . ASN A 1 91 ? 11.291 33.356 7.689 1.00 93.88 91 ASN A N 1
ATOM 736 C CA . ASN A 1 91 ? 10.114 32.519 7.464 1.00 93.88 91 ASN A CA 1
ATOM 737 C C . ASN A 1 91 ? 9.415 32.922 6.162 1.00 93.88 91 ASN A C 1
ATOM 739 O O . ASN A 1 91 ? 9.309 34.108 5.843 1.00 93.88 91 ASN A O 1
ATOM 743 N N . THR A 1 92 ? 8.879 31.944 5.435 1.00 93.69 92 THR A N 1
ATOM 744 C CA . THR A 1 92 ? 8.111 32.250 4.225 1.00 93.69 92 THR A CA 1
ATOM 745 C C . THR A 1 92 ? 6.756 32.849 4.587 1.00 93.69 92 THR A C 1
ATOM 747 O O . THR A 1 92 ? 6.219 32.628 5.675 1.00 93.69 92 THR A O 1
ATOM 750 N N . THR A 1 93 ? 6.150 33.573 3.649 1.00 93.56 93 THR A N 1
ATOM 751 C CA . THR A 1 93 ? 4.726 33.904 3.749 1.00 93.56 93 THR A CA 1
ATOM 752 C C . THR A 1 93 ? 3.878 32.641 3.574 1.00 93.56 93 THR A C 1
ATOM 754 O O . THR A 1 93 ? 4.306 31.736 2.849 1.00 93.56 93 THR A O 1
ATOM 757 N N . PRO A 1 94 ? 2.680 32.566 4.183 1.00 93.50 94 PRO A N 1
ATOM 758 C CA . PRO A 1 94 ? 1.754 31.470 3.934 1.00 93.50 94 PRO A CA 1
ATOM 759 C C . PRO A 1 94 ? 1.411 31.326 2.447 1.00 93.50 94 PRO A C 1
ATOM 761 O O . PRO A 1 94 ? 1.050 32.303 1.789 1.00 93.50 94 PRO A O 1
ATOM 764 N N . GLU A 1 95 ? 1.512 30.105 1.934 1.00 93.50 95 GLU A N 1
ATOM 765 C CA . GLU A 1 95 ? 1.163 29.718 0.570 1.00 93.50 95 GLU A CA 1
ATOM 766 C C . GLU A 1 95 ? 0.120 28.592 0.579 1.00 93.50 95 GLU A C 1
ATOM 768 O O . GLU A 1 95 ? 0.023 27.813 1.531 1.00 93.50 95 GLU A O 1
ATOM 773 N N . LEU A 1 96 ? -0.697 28.516 -0.476 1.00 91.31 96 LEU A N 1
ATOM 774 C CA . LEU A 1 96 ? -1.646 27.419 -0.660 1.00 91.31 96 LEU A CA 1
ATOM 775 C C . LEU A 1 96 ? -0.977 26.281 -1.423 1.00 91.31 96 LEU A C 1
ATOM 777 O O . LEU A 1 96 ? -0.443 26.481 -2.513 1.00 91.31 96 LEU A O 1
ATOM 781 N N . SER A 1 97 ? -1.084 25.069 -0.889 1.00 87.06 97 SER A N 1
ATOM 782 C CA . SER A 1 97 ? -0.709 23.864 -1.611 1.00 87.06 97 SER A CA 1
ATOM 783 C C . SER A 1 97 ? -1.582 23.691 -2.863 1.00 87.06 97 SER A C 1
ATOM 785 O O . SER A 1 97 ? -2.732 24.156 -2.902 1.00 87.06 97 SER A O 1
ATOM 787 N N . PRO A 1 98 ? -1.105 22.935 -3.864 1.00 83.38 98 PRO A N 1
ATOM 788 C CA . PRO A 1 98 ? -1.994 22.309 -4.830 1.00 83.38 98 PRO A CA 1
ATOM 789 C C . PRO A 1 98 ? -3.095 21.510 -4.117 1.00 83.38 98 PRO A C 1
ATOM 791 O O . PRO A 1 98 ? -2.924 21.052 -2.979 1.00 83.38 98 PRO A O 1
ATOM 794 N N . VAL A 1 99 ? -4.238 21.355 -4.782 1.00 78.69 99 VAL A N 1
ATOM 795 C CA . VAL A 1 99 ? -5.313 20.492 -4.288 1.00 78.69 99 VAL A CA 1
ATOM 796 C C . VAL A 1 99 ? -4.819 19.048 -4.333 1.00 78.69 99 VAL A C 1
ATOM 798 O O . VAL A 1 99 ? -4.414 18.561 -5.382 1.00 78.69 99 VAL A O 1
ATOM 801 N N . SER A 1 100 ? -4.853 18.377 -3.187 1.00 74.00 100 SER A N 1
ATOM 802 C CA . SER A 1 100 ? -4.469 16.973 -3.027 1.00 74.00 100 SER A CA 1
ATOM 803 C C . SER A 1 100 ? -5.703 16.133 -2.716 1.00 74.00 100 SER A C 1
ATOM 805 O O . SER A 1 100 ? -6.572 16.576 -1.960 1.00 74.00 100 SER A O 1
ATOM 807 N N . TYR A 1 101 ? -5.804 14.927 -3.270 1.00 65.25 101 TYR A N 1
ATOM 808 C CA . TYR A 1 101 ? -6.795 13.964 -2.798 1.00 65.25 101 TYR A CA 1
ATOM 809 C C . TYR A 1 101 ? -6.544 13.637 -1.345 1.00 65.25 101 TYR A C 1
ATOM 811 O O . TYR A 1 101 ? -5.394 13.442 -0.945 1.00 65.25 101 TYR A O 1
ATOM 819 N N . ILE A 1 102 ? -7.614 13.473 -0.580 1.00 65.62 102 ILE A N 1
ATOM 820 C CA . ILE A 1 102 ? -7.522 12.618 0.586 1.00 65.62 102 ILE A CA 1
ATOM 821 C C . ILE A 1 102 ? -8.542 11.519 0.441 1.00 65.62 102 ILE A C 1
ATOM 823 O O . ILE A 1 102 ? -9.719 11.779 0.216 1.00 65.62 102 ILE A O 1
ATOM 827 N N . SER A 1 103 ? -8.006 10.310 0.567 1.00 61.25 103 SER A N 1
ATOM 828 C CA . SER A 1 103 ? -8.634 9.016 0.771 1.00 61.25 103 SER A CA 1
ATOM 829 C C . SER A 1 103 ? -10.147 9.019 0.974 1.00 61.25 103 SER A C 1
ATOM 831 O O . SER A 1 103 ? -10.721 9.835 1.689 1.00 61.25 103 SER A O 1
ATOM 833 N N . THR A 1 104 ? -10.793 7.987 0.445 1.00 63.38 104 THR A N 1
ATOM 834 C CA . THR A 1 104 ? -12.175 7.666 0.786 1.00 63.38 104 THR A CA 1
ATOM 835 C C . THR A 1 104 ? -12.291 7.438 2.297 1.00 63.38 104 THR A C 1
ATOM 837 O O . THR A 1 104 ? -11.812 6.434 2.819 1.00 63.38 104 THR A O 1
ATOM 840 N N . TYR A 1 105 ? -12.934 8.361 3.002 1.00 68.19 105 TYR A N 1
ATOM 841 C CA . TYR A 1 105 ? -13.353 8.181 4.382 1.00 68.19 105 TYR A CA 1
ATOM 842 C C . TYR A 1 105 ? -14.651 7.396 4.389 1.00 68.19 105 TYR A C 1
ATOM 844 O O . TYR A 1 105 ? -15.540 7.647 3.578 1.00 68.19 105 TYR A O 1
ATOM 852 N N . ALA A 1 106 ? -14.796 6.474 5.320 1.00 66.75 106 ALA A N 1
ATOM 853 C CA . ALA A 1 106 ? -16.071 5.829 5.561 1.00 66.75 106 ALA A CA 1
ATOM 854 C C . ALA A 1 106 ? -16.624 6.289 6.903 1.00 66.75 106 ALA A C 1
ATOM 856 O O . ALA A 1 106 ? -15.881 6.554 7.851 1.00 66.75 106 ALA A O 1
ATOM 857 N N . LYS A 1 107 ? -17.943 6.471 6.952 1.00 72.25 107 LYS A N 1
ATOM 858 C CA . LYS A 1 107 ? -18.608 6.911 8.177 1.00 72.25 107 LYS A CA 1
ATOM 859 C C . LYS A 1 107 ? -18.561 5.770 9.180 1.00 72.25 107 LYS A C 1
ATOM 861 O O . LYS A 1 107 ? -18.937 4.650 8.846 1.00 72.25 107 LYS A O 1
ATOM 866 N N . GLU A 1 108 ? -18.203 6.086 10.417 1.00 75.75 108 GLU A N 1
ATOM 867 C CA . GLU A 1 108 ? -18.176 5.131 11.531 1.00 75.75 108 GLU A CA 1
ATOM 868 C C . GLU A 1 108 ? -19.503 4.367 11.677 1.00 75.75 108 GLU A C 1
ATOM 870 O O . GLU A 1 108 ? -19.531 3.155 11.838 1.00 75.75 108 GLU A O 1
ATOM 875 N N . SER A 1 109 ? -20.636 5.050 11.492 1.00 78.31 109 SER A N 1
ATOM 876 C CA . SER A 1 109 ? -21.969 4.432 11.524 1.00 78.31 109 SER A CA 1
ATOM 877 C C . SER A 1 109 ? -22.215 3.379 10.435 1.00 78.31 109 SER A C 1
ATOM 879 O O . SER A 1 109 ? -23.180 2.622 10.524 1.00 78.31 109 SER A O 1
ATOM 881 N N . THR A 1 110 ? -21.374 3.340 9.403 1.00 79.94 110 THR A N 1
ATOM 882 C CA . THR A 1 110 ? -21.421 2.353 8.316 1.00 79.94 110 THR A CA 1
ATOM 883 C C . THR A 1 110 ? -20.335 1.289 8.427 1.00 79.94 110 THR A C 1
ATOM 885 O O . THR A 1 110 ? -20.254 0.415 7.559 1.00 79.94 110 THR A O 1
ATOM 888 N N . ALA A 1 111 ? -19.545 1.331 9.504 1.00 85.88 111 ALA A N 1
ATOM 889 C CA . ALA A 1 111 ? -18.552 0.320 9.795 1.00 85.88 111 ALA A CA 1
ATOM 890 C C . ALA A 1 111 ? -19.199 -1.068 9.890 1.00 85.88 111 ALA A C 1
ATOM 892 O O . ALA A 1 111 ? -20.267 -1.281 10.476 1.00 85.88 111 ALA A O 1
ATOM 893 N N . LYS A 1 112 ? -18.527 -2.038 9.286 1.00 90.06 112 LYS A N 1
ATOM 894 C CA . LYS A 1 112 ? -18.862 -3.452 9.361 1.00 90.06 112 LYS A CA 1
ATOM 895 C C . LYS A 1 112 ? -18.327 -4.005 10.673 1.00 90.06 112 LYS A C 1
ATOM 897 O O . LYS A 1 112 ? -17.214 -3.697 11.093 1.00 90.06 112 LYS A O 1
ATOM 902 N N . LYS A 1 113 ? -19.106 -4.872 11.316 1.00 91.88 113 LYS A N 1
ATOM 903 C CA . LYS A 1 113 ? -18.684 -5.499 12.569 1.00 91.88 113 LYS A CA 1
ATOM 904 C C . LYS A 1 113 ? -17.588 -6.516 12.280 1.00 91.88 113 LYS A C 1
ATOM 906 O O . LYS A 1 113 ? -17.825 -7.504 11.587 1.00 91.88 113 LYS A O 1
ATOM 911 N N . SER A 1 114 ? -16.419 -6.329 12.886 1.00 92.44 114 SER A N 1
ATOM 912 C CA . SER A 1 114 ? -15.250 -7.194 12.670 1.00 92.44 114 SER A CA 1
ATOM 913 C C . SER A 1 114 ? -15.536 -8.671 12.938 1.00 92.44 114 SER A C 1
ATOM 915 O O . SER A 1 114 ? -14.946 -9.535 12.301 1.00 92.44 114 SER A O 1
ATOM 917 N N . LYS A 1 115 ? -16.477 -8.987 13.836 1.00 93.38 115 LYS A N 1
ATOM 918 C CA . LYS A 1 115 ? -16.846 -10.373 14.175 1.00 93.38 115 LYS A CA 1
ATOM 919 C C . LYS A 1 115 ? -17.426 -11.160 12.996 1.00 93.38 115 LYS A C 1
ATOM 921 O O . LYS A 1 115 ? -17.356 -12.382 12.999 1.00 93.38 115 LYS A O 1
ATOM 926 N N . ASP A 1 116 ? -18.004 -10.462 12.020 1.00 92.50 116 ASP A N 1
ATOM 927 C CA . ASP A 1 116 ? -18.614 -11.072 10.837 1.00 92.50 116 ASP A CA 1
ATOM 928 C C . ASP A 1 116 ? -17.573 -11.263 9.710 1.00 92.50 116 ASP A C 1
ATOM 930 O O . ASP A 1 116 ? -17.807 -11.995 8.748 1.00 92.50 116 ASP A O 1
ATOM 934 N N . ILE A 1 117 ? -16.402 -10.628 9.849 1.00 93.38 117 ILE A N 1
ATOM 935 C CA . ILE A 1 117 ? -15.310 -10.600 8.868 1.00 93.38 117 ILE A CA 1
ATOM 936 C C . ILE A 1 117 ? -14.163 -11.522 9.302 1.00 93.38 117 ILE A C 1
ATOM 938 O O . ILE A 1 117 ? -13.685 -12.347 8.521 1.00 93.38 117 ILE A O 1
ATOM 942 N N . ILE A 1 118 ? -13.720 -11.390 10.553 1.00 94.69 118 ILE A N 1
ATOM 943 C CA . ILE A 1 118 ? -12.550 -12.083 11.086 1.00 94.69 118 ILE A CA 1
ATOM 944 C C . ILE A 1 118 ? -12.878 -13.550 11.347 1.00 94.69 118 ILE A C 1
ATOM 946 O O . ILE A 1 118 ? -13.795 -13.889 12.094 1.00 94.69 118 ILE A O 1
ATOM 950 N N . LYS A 1 119 ? -12.081 -14.433 10.744 1.00 94.38 119 LYS A N 1
ATOM 951 C CA . LYS A 1 119 ? -12.242 -15.887 10.816 1.00 94.38 119 LYS A CA 1
ATOM 952 C C . LYS A 1 119 ? -10.987 -16.517 11.396 1.00 94.38 119 LYS A C 1
ATOM 954 O O . LYS A 1 119 ? -9.877 -16.216 10.966 1.00 94.38 119 LYS A O 1
ATOM 959 N N . GLN A 1 120 ? -11.168 -17.407 12.365 1.00 96.06 120 GLN A N 1
ATOM 960 C CA . GLN A 1 120 ? -10.055 -18.155 12.942 1.00 96.06 120 GLN A CA 1
ATOM 961 C C . GLN A 1 120 ? -9.462 -19.128 11.917 1.00 96.06 120 GLN A C 1
ATOM 963 O O . GLN A 1 120 ? -10.184 -19.687 11.092 1.00 96.06 120 GLN A O 1
ATOM 968 N N . GLY A 1 121 ? -8.144 -19.323 11.975 1.00 95.75 121 GLY A N 1
ATOM 969 C CA . GLY A 1 121 ? -7.408 -20.231 11.089 1.00 95.75 121 GLY A CA 1
ATOM 970 C C . GLY A 1 121 ? -7.240 -19.744 9.645 1.00 95.75 121 GLY A C 1
ATOM 971 O O . GLY A 1 121 ? -6.609 -20.436 8.852 1.00 95.75 121 GLY A O 1
ATOM 972 N N . VAL A 1 122 ? -7.767 -18.567 9.298 1.00 95.69 122 VAL A N 1
ATOM 973 C CA . VAL A 1 122 ? -7.579 -17.938 7.984 1.00 95.69 122 VAL A CA 1
ATOM 974 C C . VAL A 1 122 ? -6.398 -16.969 8.051 1.00 95.69 122 VAL A C 1
ATOM 976 O O . VAL A 1 122 ? -6.256 -16.231 9.026 1.00 95.69 122 VAL A O 1
ATOM 979 N N . GLU A 1 123 ? -5.547 -16.982 7.021 1.00 96.56 123 GLU A N 1
ATOM 980 C CA . GLU A 1 123 ? -4.454 -16.016 6.867 1.00 96.56 123 GLU A CA 1
ATOM 981 C C . GLU A 1 123 ? -4.995 -14.701 6.292 1.00 96.56 123 GLU A C 1
ATOM 983 O O . GLU A 1 123 ? -5.756 -14.688 5.320 1.00 96.56 123 GLU A O 1
ATOM 988 N N . PHE A 1 124 ? -4.576 -13.588 6.883 1.00 97.12 124 PHE A N 1
ATOM 989 C CA . PHE A 1 124 ? -4.902 -12.242 6.437 1.00 97.12 124 PHE A CA 1
ATOM 990 C C . PHE A 1 124 ? -3.633 -11.430 6.179 1.00 97.12 124 PHE A C 1
ATOM 992 O O . PHE A 1 124 ? -2.653 -11.573 6.903 1.00 97.12 124 PHE A O 1
ATOM 999 N N . ALA A 1 125 ? -3.659 -10.551 5.181 1.00 96.06 125 ALA A N 1
ATOM 1000 C CA . ALA A 1 125 ? -2.675 -9.492 5.008 1.00 96.06 125 ALA A CA 1
ATOM 1001 C C . ALA A 1 125 ? -3.189 -8.253 5.742 1.00 96.06 125 ALA A C 1
ATOM 1003 O O . ALA A 1 125 ? -4.209 -7.683 5.353 1.00 96.06 125 ALA A O 1
ATOM 1004 N N . VAL A 1 126 ? -2.513 -7.870 6.818 1.00 94.88 126 VAL A N 1
ATOM 1005 C CA . VAL A 1 126 ? -2.962 -6.825 7.734 1.00 94.88 126 VAL A CA 1
ATOM 1006 C C . VAL A 1 126 ? -2.054 -5.614 7.598 1.00 94.88 126 VAL A C 1
ATOM 1008 O O . VAL A 1 126 ? -0.858 -5.732 7.889 1.00 94.88 126 VAL A O 1
ATOM 1011 N N . PRO A 1 127 ? -2.587 -4.463 7.163 1.00 92.12 127 PRO A N 1
ATOM 1012 C CA . PRO A 1 127 ? -1.810 -3.246 7.102 1.00 92.12 127 PRO A CA 1
ATOM 1013 C C . PRO A 1 127 ? -1.498 -2.778 8.516 1.00 92.12 127 PRO A C 1
ATOM 1015 O O . PRO A 1 127 ? -2.364 -2.757 9.377 1.00 92.12 127 PRO A O 1
ATOM 1018 N N . MET A 1 128 ? -0.252 -2.410 8.763 1.00 89.06 128 MET A N 1
ATOM 1019 C CA . MET A 1 128 ? 0.197 -1.929 10.057 1.00 89.06 128 MET A CA 1
ATOM 1020 C C . MET A 1 128 ? 1.273 -0.876 9.893 1.00 89.06 128 MET A C 1
ATOM 1022 O O . MET A 1 128 ? 1.861 -0.706 8.828 1.00 89.06 128 MET A O 1
ATOM 1026 N N . ILE A 1 129 ? 1.545 -0.169 10.978 1.00 84.00 129 ILE A N 1
ATOM 1027 C CA . ILE A 1 129 ? 2.712 0.696 11.065 1.00 84.00 129 ILE A CA 1
ATOM 1028 C C . ILE A 1 129 ? 3.710 -0.009 11.970 1.00 84.00 129 ILE A C 1
ATOM 1030 O O . ILE A 1 129 ? 3.376 -0.405 13.085 1.00 84.00 129 ILE A O 1
ATOM 1034 N N . ASN A 1 130 ? 4.917 -0.236 11.472 1.00 76.06 130 ASN A N 1
ATOM 1035 C CA . ASN A 1 130 ? 5.991 -0.830 12.246 1.00 76.06 130 ASN A CA 1
ATOM 1036 C C . ASN A 1 130 ? 6.897 0.285 12.767 1.00 76.06 130 ASN A C 1
ATOM 1038 O O . ASN A 1 130 ? 7.346 1.136 12.001 1.00 76.06 130 ASN A O 1
ATOM 1042 N N . THR A 1 131 ? 7.156 0.300 14.071 1.00 73.19 131 THR A N 1
ATOM 1043 C CA . THR A 1 131 ? 8.109 1.232 14.671 1.00 73.19 131 THR A CA 1
ATOM 1044 C C . THR A 1 131 ? 9.499 0.631 14.620 1.00 73.19 131 THR A C 1
ATOM 1046 O O . THR A 1 131 ? 9.766 -0.395 15.242 1.00 73.19 131 THR A O 1
ATOM 1049 N N . HIS A 1 132 ? 10.400 1.301 13.923 1.00 70.31 132 HIS A N 1
ATOM 1050 C CA . HIS A 1 132 ? 11.800 0.934 13.855 1.00 70.31 132 HIS A CA 1
ATOM 1051 C C . HIS A 1 132 ? 12.621 1.859 14.735 1.00 70.31 132 HIS A C 1
ATOM 1053 O O . HIS A 1 132 ? 12.443 3.075 14.710 1.00 70.31 132 HIS A O 1
ATOM 1059 N N . THR A 1 133 ? 13.581 1.281 15.449 1.00 66.88 133 THR A N 1
ATOM 1060 C CA . THR A 1 133 ? 14.610 2.040 16.156 1.00 66.88 133 THR A CA 1
ATOM 1061 C C . THR A 1 133 ? 15.911 1.980 15.355 1.00 66.88 133 THR A C 1
ATOM 1063 O O . THR A 1 133 ? 16.599 0.955 15.321 1.00 66.88 133 THR A O 1
ATOM 1066 N N . LEU A 1 134 ? 16.285 3.093 14.731 1.00 64.94 134 LEU A N 1
ATOM 1067 C CA . LEU A 1 134 ? 17.609 3.322 14.161 1.00 64.94 134 LEU A CA 1
ATOM 1068 C C . LEU A 1 134 ? 18.553 3.815 15.266 1.00 64.94 134 LEU A C 1
ATOM 1070 O O . LEU A 1 134 ? 18.194 4.698 16.037 1.00 64.94 134 LEU A O 1
ATOM 1074 N N . ILE A 1 135 ? 19.762 3.257 15.361 1.00 66.12 135 ILE A N 1
ATOM 1075 C CA . ILE A 1 135 ? 20.818 3.819 16.217 1.00 66.12 135 ILE A CA 1
ATOM 1076 C C . ILE A 1 135 ? 21.925 4.358 15.325 1.00 66.12 135 ILE A C 1
ATOM 1078 O O . ILE A 1 135 ? 22.534 3.594 14.582 1.00 66.12 135 ILE A O 1
ATOM 1082 N N . THR A 1 136 ? 22.191 5.657 15.421 1.00 66.50 136 THR A N 1
ATOM 1083 C CA . THR A 1 136 ? 23.293 6.336 14.723 1.00 66.50 136 THR A CA 1
ATOM 1084 C C . THR A 1 136 ? 24.064 7.173 15.730 1.00 66.50 136 THR A C 1
ATOM 1086 O O . THR A 1 136 ? 23.450 8.004 16.40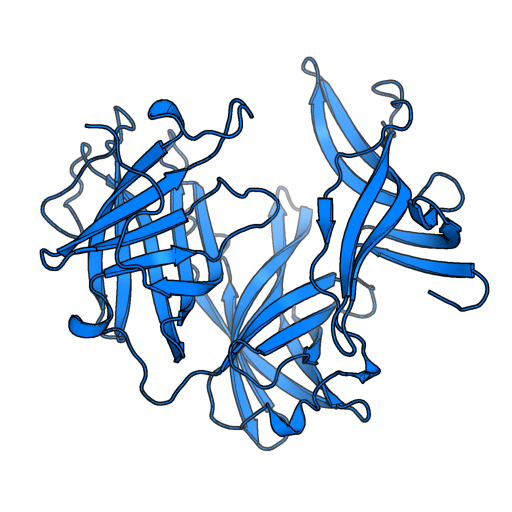1 1.00 66.50 136 THR A O 1
ATOM 1089 N N . ASN A 1 137 ? 25.386 6.999 15.822 1.00 71.00 137 ASN A N 1
ATOM 1090 C CA . ASN A 1 137 ? 26.255 7.783 16.716 1.00 71.00 137 ASN A CA 1
ATOM 1091 C C . ASN A 1 137 ? 25.700 7.865 18.157 1.00 71.00 137 ASN A C 1
ATOM 1093 O O . ASN A 1 137 ? 25.511 8.958 18.689 1.00 71.00 137 ASN A O 1
ATOM 1097 N N . ASP A 1 138 ? 25.329 6.712 18.727 1.00 69.62 138 ASP A N 1
ATOM 1098 C CA . ASP A 1 138 ? 24.720 6.554 20.061 1.00 69.62 138 ASP A CA 1
ATOM 1099 C C . ASP A 1 138 ? 23.357 7.241 20.281 1.00 69.62 138 ASP A C 1
ATOM 1101 O O . ASP A 1 138 ? 22.798 7.197 21.379 1.00 69.62 138 ASP A O 1
ATOM 1105 N N . LYS A 1 139 ? 22.753 7.816 19.235 1.00 65.19 139 LYS A N 1
ATOM 1106 C CA . LYS A 1 139 ? 21.384 8.343 19.267 1.00 65.19 139 LYS A CA 1
ATOM 1107 C C . LYS A 1 139 ? 20.400 7.305 18.746 1.00 65.19 139 LYS A C 1
ATOM 1109 O O . LYS A 1 139 ? 20.601 6.745 17.672 1.00 65.19 139 LYS A O 1
ATOM 1114 N N . LYS A 1 140 ? 19.321 7.077 19.499 1.00 67.44 140 LYS A N 1
ATOM 1115 C CA . LYS A 1 140 ? 18.164 6.272 19.084 1.00 67.44 140 LYS A CA 1
ATOM 1116 C C . LYS A 1 140 ? 17.156 7.168 18.365 1.00 67.44 140 LYS A C 1
ATOM 1118 O O . LYS A 1 140 ? 16.598 8.071 18.978 1.00 67.44 140 LYS A O 1
ATOM 1123 N N . PHE A 1 141 ? 16.905 6.887 17.097 1.00 65.31 141 PHE A N 1
ATOM 1124 C CA . PHE A 1 141 ? 15.844 7.481 16.296 1.00 65.31 141 PHE A CA 1
ATOM 1125 C C . PHE A 1 141 ? 14.743 6.452 16.101 1.00 65.31 141 PHE A C 1
ATOM 1127 O O . PHE A 1 141 ? 14.996 5.369 15.579 1.00 65.31 141 PHE A O 1
ATOM 1134 N N . LYS A 1 142 ? 13.526 6.784 16.523 1.00 67.88 142 LYS A N 1
ATOM 1135 C CA . LYS A 1 142 ? 12.350 5.972 16.224 1.00 67.88 142 LYS A CA 1
ATOM 1136 C C . LYS A 1 142 ? 11.638 6.540 15.012 1.00 67.88 142 LYS A C 1
ATOM 1138 O O . LYS A 1 142 ? 11.414 7.744 14.955 1.00 67.88 142 LYS A O 1
ATOM 1143 N N . PHE A 1 143 ? 11.278 5.682 14.073 1.00 66.69 143 PHE A N 1
ATOM 1144 C CA . PHE A 1 143 ? 10.465 6.057 12.923 1.00 66.69 143 PHE A CA 1
ATOM 1145 C C . PHE A 1 143 ? 9.450 4.957 12.623 1.00 66.69 143 PHE A C 1
ATOM 1147 O O . PHE A 1 143 ? 9.734 3.773 12.800 1.00 66.69 143 PHE A O 1
ATOM 1154 N N . GLY A 1 144 ? 8.251 5.349 12.204 1.00 71.50 144 GLY A N 1
ATOM 1155 C CA . GLY A 1 144 ? 7.230 4.423 11.728 1.00 71.50 144 GLY A CA 1
ATOM 1156 C C . GLY A 1 144 ? 7.401 4.167 10.234 1.00 71.50 144 GLY A C 1
ATOM 1157 O O . GLY A 1 144 ? 7.625 5.110 9.478 1.00 71.50 144 GLY A O 1
ATOM 1158 N N . THR A 1 145 ? 7.269 2.921 9.789 1.00 74.94 145 THR A N 1
ATOM 1159 C CA . THR A 1 145 ? 7.053 2.605 8.370 1.00 74.94 145 THR A CA 1
ATOM 1160 C C . THR A 1 145 ? 5.726 1.893 8.197 1.00 74.94 145 THR A C 1
ATOM 1162 O O . THR A 1 145 ? 5.309 1.115 9.055 1.00 74.94 145 THR A O 1
ATOM 1165 N N . GLN A 1 146 ? 5.039 2.165 7.092 1.00 81.44 146 GLN A N 1
ATOM 1166 C CA . GLN A 1 146 ? 3.888 1.360 6.706 1.00 81.44 146 GLN A CA 1
ATOM 1167 C C . GLN A 1 146 ? 4.375 -0.011 6.246 1.00 81.44 146 GLN A C 1
ATOM 1169 O O . GLN A 1 146 ? 5.380 -0.131 5.542 1.00 81.44 146 GLN A O 1
ATOM 1174 N N . SER A 1 147 ? 3.672 -1.051 6.668 1.00 86.44 147 SER A N 1
ATOM 1175 C CA . SER A 1 147 ? 4.007 -2.416 6.312 1.00 86.44 147 SER A CA 1
ATOM 1176 C C . SER A 1 147 ? 2.789 -3.321 6.347 1.00 86.44 147 SER A C 1
ATOM 1178 O O . SER A 1 147 ? 1.727 -2.944 6.835 1.00 86.44 147 SER A O 1
ATOM 1180 N N . ILE A 1 148 ? 2.958 -4.543 5.856 1.00 91.75 148 ILE A N 1
ATOM 1181 C CA . ILE A 1 148 ? 1.927 -5.576 5.882 1.00 91.75 148 ILE A CA 1
ATOM 1182 C C . ILE A 1 148 ? 2.436 -6.747 6.711 1.00 91.75 148 ILE A C 1
ATOM 1184 O O . ILE A 1 148 ? 3.485 -7.317 6.402 1.00 91.75 148 ILE A O 1
ATOM 1188 N N . ALA A 1 149 ? 1.676 -7.144 7.729 1.00 93.31 149 ALA A N 1
ATOM 1189 C CA . ALA A 1 149 ? 1.891 -8.417 8.404 1.00 93.31 149 ALA A CA 1
ATOM 1190 C C . ALA A 1 149 ? 0.975 -9.493 7.846 1.00 93.31 149 ALA A C 1
ATOM 1192 O O . ALA A 1 149 ? -0.170 -9.224 7.481 1.00 93.31 149 ALA A O 1
ATOM 1193 N N . LYS A 1 150 ? 1.452 -10.735 7.857 1.00 95.19 150 LYS A N 1
ATOM 1194 C CA . LYS A 1 150 ? 0.561 -11.882 7.679 1.00 95.19 150 LYS A CA 1
ATOM 1195 C C . LYS A 1 150 ? 0.030 -12.307 9.038 1.00 95.19 150 LYS A C 1
ATOM 1197 O O . LYS A 1 150 ? 0.813 -12.580 9.940 1.00 95.19 150 LYS A O 1
ATOM 1202 N N . THR A 1 151 ? -1.284 -12.353 9.186 1.00 97.25 151 THR A N 1
ATOM 1203 C CA . THR A 1 151 ? -1.954 -12.562 10.470 1.00 97.25 151 THR A CA 1
ATOM 1204 C C . THR A 1 151 ? -2.824 -13.801 10.426 1.00 97.25 151 THR A C 1
ATOM 1206 O O . THR A 1 151 ? -3.619 -13.964 9.504 1.00 97.25 151 THR A O 1
ATOM 1209 N N . ILE A 1 152 ? -2.720 -14.644 11.451 1.00 97.75 152 ILE A N 1
ATOM 1210 C CA . ILE A 1 152 ? -3.638 -15.765 11.673 1.00 97.75 152 ILE A CA 1
ATOM 1211 C C . ILE A 1 152 ? -4.291 -15.586 13.040 1.00 97.75 152 ILE A C 1
ATOM 1213 O O . ILE A 1 152 ? -3.615 -15.627 14.070 1.00 97.75 152 ILE A O 1
ATOM 1217 N N . PHE A 1 153 ? -5.613 -15.416 13.050 1.00 97.50 153 PHE A N 1
ATOM 1218 C CA . PHE A 1 153 ? -6.405 -15.361 14.279 1.00 97.50 153 PHE A CA 1
ATOM 1219 C C . PHE A 1 153 ? -6.661 -16.775 14.811 1.00 97.50 153 PHE A C 1
ATOM 1221 O O . PHE A 1 153 ? -6.972 -17.697 14.051 1.00 97.50 153 PHE A O 1
ATOM 1228 N N . LYS A 1 154 ? -6.535 -16.951 16.124 1.00 97.50 154 LYS A N 1
ATOM 1229 C CA . LYS A 1 154 ? -6.628 -18.229 16.839 1.00 97.50 154 LYS A CA 1
ATOM 1230 C C . LYS A 1 154 ? -7.738 -18.172 17.895 1.00 97.50 154 LYS A C 1
ATOM 1232 O O . LYS A 1 154 ? -8.350 -17.134 18.136 1.00 97.50 154 LYS A O 1
ATOM 1237 N N . ALA A 1 155 ? -8.013 -19.311 18.526 1.00 95.75 155 ALA A N 1
ATOM 1238 C CA . ALA A 1 155 ? -8.919 -19.376 19.669 1.00 95.75 155 ALA A CA 1
ATOM 1239 C C . ALA A 1 155 ? -8.398 -18.548 20.861 1.00 95.75 155 ALA A C 1
ATOM 1241 O O . ALA A 1 155 ? -7.227 -18.171 20.910 1.00 95.75 155 ALA A O 1
ATOM 1242 N N . ASN A 1 156 ? -9.272 -18.298 21.842 1.00 95.50 156 ASN A N 1
ATOM 1243 C CA . ASN A 1 156 ? -8.941 -17.593 23.087 1.00 95.50 156 ASN A CA 1
ATOM 1244 C C . ASN A 1 156 ? -8.344 -16.194 22.874 1.00 95.50 156 ASN A C 1
ATOM 1246 O O . ASN A 1 156 ? -7.466 -15.791 23.632 1.00 95.50 156 ASN A O 1
ATOM 1250 N N . ASN A 1 157 ? -8.820 -15.458 21.863 1.00 96.75 157 ASN A N 1
ATOM 1251 C CA . ASN A 1 157 ? -8.406 -14.076 21.602 1.00 96.75 157 ASN A CA 1
ATOM 1252 C C . ASN A 1 157 ? -6.907 -13.919 21.283 1.00 96.75 157 ASN A C 1
ATOM 1254 O O . ASN A 1 157 ? -6.330 -12.852 21.475 1.00 96.75 157 ASN A O 1
ATOM 1258 N N . GLN A 1 158 ? -6.274 -14.971 20.757 1.00 98.00 158 GLN A N 1
ATOM 1259 C CA . GLN A 1 158 ? -4.870 -14.954 20.348 1.00 98.00 158 GLN A CA 1
ATOM 1260 C C . GLN A 1 158 ? -4.729 -14.778 18.836 1.00 98.00 158 GLN A C 1
ATOM 1262 O O . GLN A 1 158 ? -5.568 -15.233 18.063 1.00 98.00 158 GLN A O 1
ATOM 1267 N N . ALA A 1 159 ? -3.645 -14.160 18.389 1.00 97.94 159 ALA A N 1
ATOM 1268 C CA . ALA A 1 159 ? -3.275 -14.087 16.983 1.00 97.94 159 ALA A CA 1
ATOM 1269 C C . ALA A 1 159 ? -1.761 -14.243 16.832 1.00 97.94 159 ALA A C 1
ATOM 1271 O O . ALA A 1 159 ? -1.003 -13.961 17.754 1.00 97.94 159 ALA A O 1
ATOM 1272 N N . THR A 1 160 ? -1.325 -14.683 15.660 1.00 97.50 160 THR A N 1
ATOM 1273 C CA . THR A 1 160 ? 0.089 -14.656 15.280 1.00 97.50 160 THR A CA 1
ATOM 1274 C C . THR A 1 160 ? 0.267 -13.644 14.169 1.00 97.50 160 THR A C 1
ATOM 1276 O O . THR A 1 160 ? -0.453 -13.718 13.172 1.00 97.50 160 THR A O 1
ATOM 1279 N N . LEU A 1 161 ? 1.206 -12.715 14.349 1.00 95.25 161 LEU A N 1
ATOM 1280 C CA . LEU A 1 161 ? 1.580 -11.714 13.353 1.00 95.25 161 LEU A CA 1
ATOM 1281 C C . LEU A 1 161 ? 2.963 -12.055 12.815 1.00 95.25 161 LEU A C 1
ATOM 1283 O O . LEU A 1 161 ? 3.930 -12.096 13.567 1.00 95.25 161 LEU A O 1
ATOM 1287 N N . LEU A 1 162 ? 3.072 -12.262 11.512 1.00 93.31 162 LEU A N 1
ATOM 1288 C CA . LEU A 1 162 ? 4.342 -12.400 10.824 1.00 93.31 162 LEU A CA 1
ATOM 1289 C C . LEU A 1 162 ? 4.702 -11.044 10.215 1.00 93.31 162 LEU A C 1
ATOM 1291 O O . LEU A 1 162 ? 4.217 -10.689 9.136 1.00 93.31 162 LEU A O 1
ATOM 1295 N N . VAL A 1 163 ? 5.509 -10.272 10.941 1.00 89.12 163 VAL A N 1
ATOM 1296 C CA . VAL A 1 163 ? 5.825 -8.874 10.630 1.00 89.12 163 VAL A CA 1
ATOM 1297 C C . VAL A 1 163 ? 7.178 -8.785 9.921 1.00 89.12 163 VAL A C 1
ATOM 1299 O O . VAL A 1 163 ? 8.157 -9.360 10.403 1.00 89.12 163 VAL A O 1
ATOM 1302 N N . PRO A 1 164 ? 7.285 -8.067 8.794 1.00 82.06 164 PRO A N 1
ATOM 1303 C CA . PRO A 1 164 ? 8.577 -7.775 8.182 1.00 82.06 164 PRO A CA 1
ATOM 1304 C C . PRO A 1 164 ? 9.422 -6.871 9.094 1.00 82.06 164 PRO A C 1
ATOM 1306 O O . PRO A 1 164 ? 8.955 -5.831 9.566 1.00 82.06 164 PRO A O 1
ATOM 1309 N N . TYR A 1 165 ? 10.686 -7.234 9.318 1.00 74.38 165 TYR A N 1
ATOM 1310 C CA . TYR A 1 165 ? 11.642 -6.405 10.052 1.00 74.38 165 TYR A CA 1
ATOM 1311 C C . TYR A 1 165 ? 12.991 -6.299 9.331 1.00 74.38 165 TYR A C 1
ATOM 1313 O O . TYR A 1 165 ? 13.551 -7.273 8.823 1.00 74.38 165 TYR A O 1
ATOM 1321 N N . VAL A 1 166 ? 13.545 -5.089 9.314 1.00 64.38 166 VAL A N 1
ATOM 1322 C CA . VAL A 1 166 ? 14.852 -4.814 8.710 1.00 64.38 166 VAL A CA 1
ATOM 1323 C C . VAL A 1 166 ? 15.935 -5.021 9.767 1.00 64.38 166 VAL A C 1
ATOM 1325 O O . VAL A 1 166 ? 15.950 -4.348 10.799 1.00 64.38 166 VAL A O 1
ATOM 1328 N N . THR A 1 167 ? 16.855 -5.958 9.532 1.00 57.50 167 THR A N 1
ATOM 1329 C CA . THR A 1 167 ? 18.046 -6.121 10.378 1.00 57.50 167 THR A CA 1
ATOM 1330 C C . THR A 1 167 ? 19.060 -5.020 10.082 1.00 57.50 167 THR A C 1
ATOM 1332 O O . THR A 1 167 ? 19.348 -4.759 8.919 1.00 57.50 167 THR A O 1
ATOM 1335 N N . ARG A 1 168 ? 19.657 -4.432 11.128 1.00 53.31 168 ARG A N 1
ATOM 1336 C CA . ARG A 1 168 ? 20.657 -3.342 11.078 1.00 53.31 168 ARG A CA 1
ATOM 1337 C C . ARG A 1 168 ? 21.980 -3.653 10.368 1.00 53.31 168 ARG A C 1
ATOM 1339 O O . ARG A 1 168 ? 22.888 -2.827 10.424 1.00 53.31 168 ARG A O 1
ATOM 1346 N N . ASP A 1 169 ? 22.132 -4.824 9.764 1.00 47.91 169 ASP A N 1
ATOM 1347 C CA . ASP A 1 169 ? 23.405 -5.154 9.144 1.00 47.91 169 ASP A CA 1
ATOM 1348 C C . ASP A 1 169 ? 23.569 -4.341 7.859 1.00 47.91 169 ASP A C 1
ATOM 1350 O O . ASP A 1 169 ? 22.654 -4.265 7.037 1.00 47.91 169 ASP A O 1
ATOM 1354 N N . VAL A 1 170 ? 24.738 -3.724 7.701 1.00 40.50 170 VAL A N 1
ATOM 1355 C CA . VAL A 1 170 ? 25.100 -2.707 6.687 1.00 40.50 170 VAL A CA 1
ATOM 1356 C C . VAL A 1 170 ? 24.949 -3.196 5.234 1.00 40.50 170 VAL A C 1
ATOM 1358 O O . VAL A 1 170 ? 25.213 -2.467 4.283 1.00 40.50 170 VAL A O 1
ATOM 1361 N N . THR A 1 171 ? 24.514 -4.442 5.058 1.00 43.34 171 THR A N 1
ATOM 1362 C CA . THR A 1 171 ? 24.258 -5.112 3.788 1.00 43.34 171 THR A CA 1
ATOM 1363 C C . THR A 1 171 ? 22.783 -5.123 3.370 1.00 43.34 171 THR A C 1
ATOM 1365 O O . THR A 1 171 ? 22.497 -5.711 2.333 1.00 43.34 171 THR A O 1
ATOM 1368 N N . TYR A 1 172 ? 21.857 -4.485 4.116 1.00 48.34 172 TYR A N 1
ATOM 1369 C CA . TYR A 1 172 ? 20.418 -4.381 3.778 1.00 48.34 172 TYR A CA 1
ATOM 1370 C C . TYR A 1 172 ? 19.874 -5.683 3.149 1.00 48.34 172 TYR A C 1
ATOM 1372 O O . TYR A 1 172 ? 19.321 -5.700 2.047 1.00 48.34 172 TYR A O 1
ATOM 1380 N N . GLN A 1 173 ? 20.124 -6.804 3.830 1.00 45.19 173 GLN A N 1
ATOM 1381 C CA . GLN A 1 173 ? 19.699 -8.143 3.412 1.00 45.19 173 GLN A CA 1
ATOM 1382 C C . GLN A 1 173 ? 18.167 -8.219 3.290 1.00 45.19 173 GLN A C 1
ATOM 1384 O O . GLN A 1 173 ? 17.473 -7.406 3.910 1.00 45.19 173 GLN A O 1
ATOM 1389 N N . PRO A 1 174 ? 17.618 -9.185 2.520 1.00 50.56 174 PRO A N 1
ATOM 1390 C CA . PRO A 1 174 ? 16.180 -9.369 2.417 1.00 50.56 174 PRO A CA 1
ATOM 1391 C C . PRO A 1 174 ? 15.558 -9.456 3.806 1.00 50.56 174 PRO A C 1
ATOM 1393 O O . PRO A 1 174 ? 16.066 -10.129 4.706 1.00 50.56 174 PRO A O 1
ATOM 1396 N N . THR A 1 175 ? 14.466 -8.724 3.966 1.00 61.47 175 THR A N 1
ATOM 1397 C CA . THR A 1 175 ? 13.732 -8.610 5.217 1.00 61.47 175 THR A CA 1
ATOM 1398 C C . THR A 1 175 ? 13.409 -9.972 5.782 1.00 61.47 175 THR A C 1
ATOM 1400 O O . THR A 1 175 ? 12.797 -10.821 5.131 1.00 61.47 175 THR A O 1
ATOM 1403 N N . LYS A 1 176 ? 13.833 -10.169 7.025 1.00 71.62 176 LYS A N 1
ATOM 1404 C CA . LYS A 1 176 ? 13.399 -11.313 7.805 1.00 71.62 176 LYS A CA 1
ATOM 1405 C C . LYS A 1 176 ? 11.994 -11.020 8.313 1.00 71.62 176 LYS A C 1
ATOM 1407 O O . LYS A 1 176 ? 11.605 -9.869 8.507 1.00 71.62 176 LYS A O 1
ATOM 1412 N N . PHE A 1 177 ? 11.228 -12.075 8.525 1.00 81.19 177 PHE A N 1
ATOM 1413 C CA . PHE A 1 177 ? 9.958 -11.957 9.213 1.00 81.19 177 PHE A CA 1
ATOM 1414 C C . PHE A 1 177 ? 10.146 -12.335 10.671 1.00 81.19 177 PHE A C 1
ATOM 1416 O O . PHE A 1 177 ? 10.813 -13.323 10.981 1.00 81.19 177 PHE A O 1
ATOM 1423 N N . GLN A 1 178 ? 9.575 -11.528 11.552 1.00 86.12 178 GLN A N 1
ATOM 1424 C CA . GLN A 1 178 ? 9.480 -11.824 12.965 1.00 86.12 178 GLN A CA 1
ATOM 1425 C C . GLN A 1 178 ? 8.069 -12.319 13.232 1.00 86.12 178 GLN A C 1
ATOM 1427 O O . GLN A 1 178 ? 7.093 -11.656 12.881 1.00 86.12 178 GLN A O 1
ATOM 1432 N N . GLU A 1 179 ? 7.972 -13.488 13.849 1.00 92.06 179 GLU A N 1
ATOM 1433 C CA . GLU A 1 179 ? 6.715 -13.960 14.402 1.00 92.06 179 GLU A CA 1
ATOM 1434 C C . GLU A 1 179 ? 6.491 -13.285 15.759 1.00 92.06 179 GLU A C 1
ATOM 1436 O O . GLU A 1 179 ? 7.354 -13.340 16.636 1.00 92.06 179 GLU A O 1
ATOM 1441 N N . LEU A 1 180 ? 5.354 -12.610 15.907 1.00 92.25 180 LEU A N 1
ATOM 1442 C CA . LEU A 1 180 ? 4.907 -11.990 17.145 1.00 92.25 180 LEU A CA 1
ATOM 1443 C C . LEU A 1 180 ? 3.639 -12.686 17.627 1.00 92.25 180 LEU A C 1
ATOM 1445 O O . LEU A 1 180 ? 2.666 -12.829 16.876 1.00 92.25 180 LEU A O 1
ATOM 1449 N N . ASP A 1 181 ? 3.629 -13.040 18.907 1.00 95.94 181 ASP A N 1
ATOM 1450 C CA . ASP A 1 181 ? 2.404 -13.401 19.602 1.00 95.94 181 ASP A CA 1
ATOM 1451 C C . ASP A 1 181 ? 1.600 -12.134 19.891 1.00 95.94 181 ASP A C 1
ATOM 1453 O O . ASP A 1 181 ? 2.067 -11.194 20.542 1.00 95.94 181 ASP A O 1
ATOM 1457 N N . ALA A 1 182 ? 0.369 -12.116 19.400 1.00 96.88 182 ALA A N 1
ATOM 1458 C CA . ALA A 1 182 ? -0.559 -11.019 19.574 1.00 96.88 182 ALA A CA 1
ATOM 1459 C C . ALA A 1 182 ? -1.808 -11.473 20.326 1.00 96.88 182 ALA A C 1
ATOM 1461 O O . ALA A 1 182 ? -2.205 -12.640 20.315 1.00 96.88 182 ALA A O 1
ATOM 1462 N N . GLN A 1 183 ? -2.451 -10.511 20.971 1.00 97.88 183 GLN A N 1
ATOM 1463 C CA . GLN A 1 183 ? -3.812 -10.641 21.472 1.00 97.88 183 GLN A CA 1
ATOM 1464 C C . GLN A 1 183 ? -4.730 -9.810 20.589 1.00 97.88 183 GLN A C 1
ATOM 1466 O O . GLN A 1 183 ? -4.328 -8.749 20.103 1.00 97.88 183 GLN A O 1
ATOM 1471 N N . TYR A 1 184 ? -5.958 -10.274 20.396 1.00 97.81 184 TYR A N 1
ATOM 1472 C CA . TYR A 1 184 ? -6.981 -9.511 19.703 1.00 97.81 184 TYR A CA 1
ATOM 1473 C C . TYR A 1 184 ? -8.281 -9.458 20.500 1.00 97.81 184 TYR A C 1
ATOM 1475 O O . TYR A 1 184 ? -8.594 -10.343 21.287 1.00 97.81 184 TYR A O 1
ATOM 1483 N N . SER A 1 185 ? -9.064 -8.413 20.293 1.00 97.31 185 SER A N 1
ATOM 1484 C CA . SER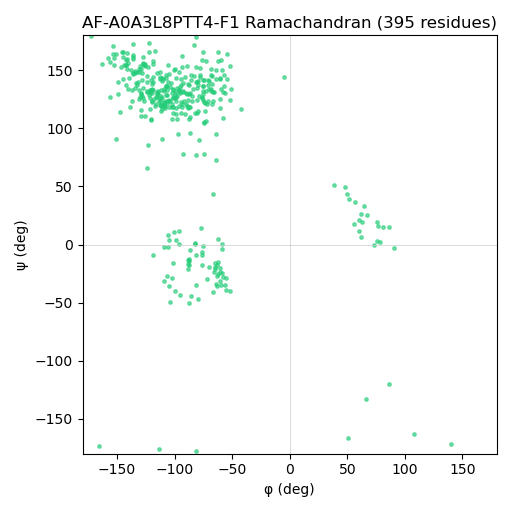 A 1 185 ? -10.416 -8.296 20.832 1.00 97.31 185 SER A CA 1
ATOM 1485 C C . SER A 1 185 ? -11.299 -7.575 19.828 1.00 97.31 185 SER A C 1
ATOM 1487 O O . SER A 1 185 ? -10.797 -6.925 18.911 1.00 97.31 185 SER A O 1
ATOM 1489 N N . ILE A 1 186 ? -12.610 -7.723 19.980 1.00 96.19 186 ILE A N 1
ATOM 1490 C CA . ILE A 1 186 ? -13.585 -6.947 19.224 1.00 96.19 186 ILE A CA 1
ATOM 1491 C C . ILE A 1 186 ? -14.400 -6.167 20.241 1.00 96.19 186 ILE A C 1
ATOM 1493 O O . ILE A 1 186 ? -14.940 -6.777 21.165 1.00 96.19 186 ILE A O 1
ATOM 1497 N N . ASP A 1 187 ? -14.422 -4.845 20.116 1.00 93.31 187 ASP A N 1
ATOM 1498 C CA . ASP A 1 187 ? -15.123 -3.992 21.073 1.00 93.31 187 ASP A CA 1
ATOM 1499 C C . ASP A 1 187 ? -16.635 -3.910 20.788 1.00 93.31 187 ASP A C 1
ATOM 1501 O O . ASP A 1 187 ? -17.145 -4.499 19.829 1.00 93.31 187 ASP A O 1
ATOM 1505 N N . ASP A 1 188 ? -17.366 -3.178 21.631 1.00 90.50 188 ASP A N 1
ATOM 1506 C CA . ASP A 1 188 ? -18.824 -3.042 21.515 1.00 90.50 188 ASP A CA 1
ATOM 1507 C C . ASP A 1 188 ? -19.261 -2.305 20.235 1.00 90.50 188 ASP A C 1
ATOM 1509 O O . ASP A 1 188 ? -20.373 -2.524 19.741 1.00 90.50 188 ASP A O 1
ATOM 1513 N N . ASN A 1 189 ? -18.376 -1.482 19.660 1.00 87.88 189 ASN A N 1
ATOM 1514 C CA . ASN A 1 189 ? -18.586 -0.818 18.371 1.00 87.88 189 ASN A CA 1
ATOM 1515 C C . ASN A 1 189 ? -18.265 -1.748 17.188 1.00 87.88 189 ASN A C 1
ATOM 1517 O O . ASN A 1 189 ? -18.596 -1.446 16.043 1.00 87.88 189 ASN A O 1
ATOM 1521 N N . GLY A 1 190 ? -17.689 -2.921 17.455 1.00 91.50 190 GLY A N 1
ATOM 1522 C CA . GLY A 1 190 ? -17.323 -3.908 16.452 1.00 91.50 190 GLY A CA 1
ATOM 1523 C C . GLY A 1 190 ? -15.946 -3.678 15.838 1.00 91.50 190 GLY A C 1
ATOM 1524 O O . GLY A 1 190 ? -15.664 -4.291 14.804 1.00 91.50 190 GLY A O 1
ATOM 1525 N N . HIS A 1 191 ? -15.094 -2.844 16.439 1.00 94.06 191 HIS A N 1
ATOM 1526 C CA . HIS A 1 191 ? -13.722 -2.616 15.981 1.00 94.06 191 HIS A CA 1
ATOM 1527 C C . HIS A 1 191 ? -12.833 -3.797 16.329 1.00 94.06 191 HIS A C 1
ATOM 1529 O O . HIS A 1 191 ? -12.971 -4.376 17.405 1.00 94.06 191 HIS A O 1
ATOM 1535 N N . LEU A 1 192 ? -11.909 -4.157 15.441 1.00 96.12 192 LEU A N 1
ATOM 1536 C CA . LEU A 1 192 ? -10.883 -5.146 15.747 1.00 96.12 192 LEU A CA 1
ATOM 1537 C C . LEU A 1 192 ? -9.709 -4.437 16.414 1.00 96.12 192 LEU A C 1
ATOM 1539 O O . LEU A 1 192 ? -9.021 -3.645 15.783 1.00 96.12 192 LEU A O 1
ATOM 1543 N N . ARG A 1 193 ? -9.405 -4.812 17.653 1.00 96.31 193 ARG A N 1
ATOM 1544 C CA . ARG A 1 193 ? -8.208 -4.358 18.359 1.00 96.31 193 ARG A CA 1
ATOM 1545 C C . ARG A 1 193 ? -7.178 -5.462 18.401 1.00 96.31 193 ARG A C 1
ATOM 1547 O O . ARG A 1 193 ? -7.468 -6.539 18.910 1.00 96.31 193 ARG A O 1
ATOM 1554 N N . LEU A 1 194 ? -5.981 -5.184 17.910 1.00 96.06 194 LEU A N 1
ATOM 1555 C CA . LEU A 1 194 ? -4.811 -6.053 17.974 1.00 96.06 194 LEU A CA 1
ATOM 1556 C C . LEU A 1 194 ? -3.758 -5.426 18.885 1.00 96.06 194 LEU A C 1
ATOM 1558 O O . LEU A 1 194 ? -3.559 -4.215 18.870 1.00 96.06 194 LEU A O 1
ATOM 1562 N N . SER A 1 195 ? -3.050 -6.243 19.655 1.00 95.12 195 SER A N 1
ATOM 1563 C CA . SER A 1 195 ? -1.908 -5.788 20.447 1.00 95.12 195 SER A CA 1
ATOM 1564 C C . SER A 1 195 ? -0.800 -6.825 20.475 1.00 95.12 195 SER A C 1
ATOM 1566 O O . SER A 1 195 ? -1.084 -8.007 20.668 1.00 95.12 195 SER A O 1
ATOM 1568 N N . ALA A 1 196 ? 0.444 -6.380 20.335 1.00 94.12 196 ALA A N 1
ATOM 1569 C CA . ALA A 1 196 ? 1.631 -7.227 20.404 1.00 94.12 196 ALA A CA 1
ATOM 1570 C C . ALA A 1 196 ? 2.798 -6.472 21.053 1.00 94.12 196 ALA A C 1
ATOM 1572 O O . ALA A 1 196 ? 2.764 -5.246 21.190 1.00 94.12 196 ALA A O 1
ATOM 1573 N N . LYS A 1 197 ? 3.836 -7.214 21.441 1.00 90.25 197 LYS A N 1
ATOM 1574 C CA . LYS A 1 197 ? 5.124 -6.647 21.848 1.00 90.25 197 LYS A CA 1
ATOM 1575 C C . LYS A 1 197 ? 6.014 -6.460 20.623 1.00 90.25 197 LYS A C 1
ATOM 1577 O O . LYS A 1 197 ? 6.147 -7.389 19.831 1.00 90.25 197 LYS A O 1
ATOM 1582 N N . ASN A 1 198 ? 6.595 -5.274 20.449 1.00 81.56 198 ASN A N 1
ATOM 1583 C CA . ASN A 1 198 ? 7.589 -5.037 19.397 1.00 81.56 198 ASN A CA 1
ATOM 1584 C C . ASN A 1 198 ? 8.989 -5.521 19.833 1.00 81.56 198 ASN A C 1
ATOM 1586 O O . ASN A 1 198 ? 9.172 -6.061 20.924 1.00 81.56 198 ASN A O 1
ATOM 1590 N N . SER A 1 199 ? 9.999 -5.320 18.982 1.00 76.56 199 SER A N 1
ATOM 1591 C CA . SER A 1 199 ? 11.386 -5.714 19.274 1.00 76.56 199 SER A CA 1
ATOM 1592 C C . SER A 1 199 ? 12.021 -4.986 20.466 1.00 76.56 199 SER A C 1
ATOM 1594 O O . SER A 1 199 ? 13.033 -5.453 20.979 1.00 76.56 199 SER A O 1
ATOM 1596 N N . ASP A 1 200 ? 11.451 -3.855 20.887 1.00 78.06 200 ASP A N 1
ATOM 1597 C CA . ASP A 1 200 ? 11.891 -3.064 22.039 1.00 78.06 200 ASP A CA 1
ATOM 1598 C C . ASP A 1 200 ? 11.083 -3.406 23.319 1.00 78.06 200 ASP A C 1
ATOM 1600 O O . ASP A 1 200 ? 11.192 -2.698 24.316 1.00 78.06 200 ASP A O 1
ATOM 1604 N N . ASP A 1 201 ? 10.286 -4.489 23.303 1.00 84.50 201 ASP A N 1
ATOM 1605 C CA . ASP A 1 201 ? 9.358 -4.920 24.372 1.00 84.50 201 ASP A CA 1
ATOM 1606 C C . ASP A 1 201 ? 8.259 -3.889 24.715 1.00 84.50 201 ASP A C 1
ATOM 1608 O O . ASP A 1 201 ? 7.607 -3.928 25.766 1.00 84.50 201 ASP A O 1
ATOM 1612 N N . GLU A 1 202 ? 7.976 -2.976 23.789 1.00 85.75 202 GLU A N 1
ATOM 1613 C CA . GLU A 1 202 ? 6.894 -2.006 23.925 1.00 85.75 202 GLU A CA 1
ATOM 1614 C C . GLU A 1 202 ? 5.583 -2.621 23.448 1.00 85.75 202 GLU A C 1
ATOM 1616 O O . GLU A 1 202 ? 5.530 -3.360 22.461 1.00 85.75 202 GLU A O 1
ATOM 1621 N N . THR A 1 203 ? 4.497 -2.306 24.152 1.00 89.69 203 THR A N 1
ATOM 1622 C CA . THR A 1 203 ? 3.164 -2.724 23.720 1.00 89.69 203 THR A CA 1
ATOM 1623 C C . THR A 1 203 ? 2.681 -1.791 22.622 1.00 89.69 203 THR A C 1
ATOM 1625 O O . THR A 1 203 ? 2.408 -0.614 22.869 1.00 89.69 203 THR A O 1
ATOM 1628 N N . VAL A 1 204 ? 2.519 -2.349 21.429 1.00 88.19 204 VAL A N 1
ATOM 1629 C CA . VAL A 1 204 ? 1.918 -1.675 20.283 1.00 88.19 204 VAL A CA 1
ATOM 1630 C C . VAL A 1 204 ? 0.483 -2.156 20.142 1.00 88.19 204 VAL A C 1
ATOM 1632 O O . VAL A 1 204 ? 0.211 -3.356 20.239 1.00 88.19 204 VAL A O 1
ATOM 1635 N N . LYS A 1 205 ? -0.440 -1.218 19.944 1.00 91.81 205 LYS A N 1
ATOM 1636 C CA . LYS A 1 205 ? -1.863 -1.486 19.740 1.00 91.81 205 LYS A CA 1
ATOM 1637 C C . LYS A 1 205 ? -2.294 -0.944 18.387 1.00 91.81 205 LYS A C 1
ATOM 1639 O O . LYS A 1 205 ? -1.864 0.136 17.988 1.00 91.81 205 LYS A O 1
ATOM 1644 N N . TRP A 1 206 ? -3.165 -1.682 17.719 1.00 92.50 206 TRP A N 1
ATOM 1645 C CA . TRP A 1 206 ? -3.787 -1.294 16.463 1.00 92.50 206 TRP A CA 1
ATOM 1646 C C . TRP A 1 206 ? -5.297 -1.462 16.587 1.00 92.50 206 TRP A C 1
ATOM 1648 O O . TRP A 1 206 ? -5.759 -2.523 17.006 1.00 92.50 206 TRP A O 1
ATOM 1658 N N . ASP A 1 207 ? -6.045 -0.427 16.233 1.00 92.25 207 ASP A N 1
ATOM 1659 C CA . ASP A 1 207 ? -7.504 -0.419 16.217 1.00 92.25 207 ASP A CA 1
ATOM 1660 C C . ASP A 1 207 ? -7.990 -0.309 14.770 1.00 92.25 207 ASP A C 1
ATOM 1662 O O . ASP A 1 207 ? -7.616 0.639 14.080 1.00 92.25 207 ASP A O 1
ATOM 1666 N N . TYR A 1 208 ? -8.755 -1.292 14.296 1.00 92.31 208 TYR A N 1
ATOM 1667 C CA . TYR A 1 208 ? -9.214 -1.400 12.913 1.00 92.31 208 TYR A CA 1
ATOM 1668 C C . TYR A 1 208 ? -10.730 -1.261 12.820 1.00 92.31 208 TYR A C 1
ATOM 1670 O O . TYR A 1 208 ? -11.491 -2.008 13.445 1.00 92.31 208 TYR A O 1
ATOM 1678 N N . VAL A 1 209 ? -11.150 -0.381 11.917 1.00 90.50 209 VAL A N 1
ATOM 1679 C CA . VAL A 1 209 ? -12.540 -0.183 11.509 1.00 90.50 209 VAL A CA 1
ATOM 1680 C C . VAL A 1 209 ? -12.690 -0.653 10.067 1.00 90.50 209 VAL A C 1
ATOM 1682 O O . VAL A 1 209 ? -12.011 -0.140 9.176 1.00 90.50 209 VAL A O 1
ATOM 1685 N N . PHE A 1 210 ? -13.556 -1.639 9.828 1.00 90.94 210 PHE A N 1
ATOM 1686 C CA . PHE A 1 210 ? -13.810 -2.172 8.488 1.00 90.94 210 PHE A CA 1
ATOM 1687 C C . PHE A 1 210 ? -14.977 -1.462 7.818 1.00 90.94 210 PHE A C 1
ATOM 1689 O O . PHE A 1 210 ? -16.023 -1.261 8.425 1.00 90.94 210 PHE A O 1
ATOM 1696 N N . HIS A 1 211 ? -14.833 -1.179 6.529 1.00 86.00 211 HIS A N 1
ATOM 1697 C CA . HIS A 1 211 ? -15.819 -0.442 5.729 1.00 86.00 211 HIS A CA 1
ATOM 1698 C C . HIS A 1 211 ? -16.382 -1.269 4.567 1.00 86.00 211 HIS A C 1
ATOM 1700 O O . HIS A 1 211 ? -17.346 -0.876 3.914 1.00 86.00 211 HIS A O 1
ATOM 1706 N N . SER A 1 212 ? -15.796 -2.441 4.325 1.00 85.38 212 SER A N 1
ATOM 1707 C CA . SER A 1 212 ? -16.187 -3.415 3.307 1.00 85.38 212 SER A CA 1
ATOM 1708 C C . SER A 1 212 ? -16.206 -4.812 3.925 1.00 85.38 212 SER A C 1
ATOM 1710 O O . SER A 1 212 ? -15.411 -5.117 4.811 1.00 85.38 212 SER A O 1
ATOM 1712 N N . ASP A 1 213 ? -17.111 -5.658 3.444 1.00 86.12 213 ASP A N 1
ATOM 1713 C CA . ASP A 1 213 ? -17.148 -7.104 3.701 1.00 86.12 213 ASP A CA 1
ATOM 1714 C C . ASP A 1 213 ? -16.684 -7.923 2.479 1.00 86.12 213 ASP A C 1
ATOM 1716 O O . ASP A 1 213 ? -16.573 -9.150 2.541 1.00 86.12 213 ASP A O 1
ATOM 1720 N N . THR A 1 214 ? -16.363 -7.249 1.371 1.00 85.06 214 THR A N 1
ATOM 1721 C CA . THR A 1 214 ? -15.736 -7.848 0.191 1.00 85.06 214 THR A CA 1
ATOM 1722 C C . THR A 1 214 ? -14.226 -7.684 0.258 1.00 85.06 214 THR A C 1
ATOM 1724 O O . THR A 1 214 ? -13.750 -6.648 0.701 1.00 85.06 214 THR A O 1
ATOM 1727 N N . ASN A 1 215 ? -13.481 -8.693 -0.189 1.00 84.19 215 ASN A N 1
ATOM 1728 C CA . ASN A 1 215 ? -12.026 -8.633 -0.320 1.00 84.19 215 ASN A CA 1
ATOM 1729 C C . ASN A 1 215 ? -11.663 -7.810 -1.578 1.00 84.19 215 ASN A C 1
ATOM 1731 O O . ASN A 1 215 ? -12.198 -8.145 -2.641 1.00 84.19 215 ASN A O 1
ATOM 1735 N N . PRO A 1 216 ? -10.818 -6.765 -1.486 1.00 87.00 216 PRO A N 1
ATOM 1736 C CA . PRO A 1 216 ? -10.041 -6.3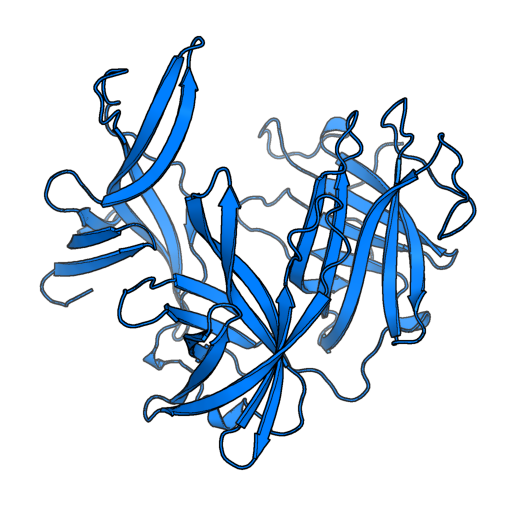45 -0.323 1.00 87.00 216 PRO A CA 1
ATOM 1737 C C . PRO A 1 216 ? -10.922 -5.644 0.719 1.00 87.00 216 PRO A C 1
ATOM 1739 O O . PRO A 1 216 ? -11.769 -4.814 0.383 1.00 87.00 216 PRO A O 1
ATOM 1742 N N . LEU A 1 217 ? -10.734 -5.979 1.996 1.00 84.94 217 LEU A N 1
ATOM 1743 C CA . LEU A 1 217 ? -11.476 -5.346 3.081 1.00 84.94 217 LEU A CA 1
ATOM 1744 C C . LEU A 1 217 ? -10.902 -3.940 3.281 1.00 84.94 217 LEU A C 1
ATOM 1746 O O . LEU A 1 217 ? -9.815 -3.771 3.834 1.00 84.94 217 LEU A O 1
ATOM 1750 N N . ALA A 1 218 ? -11.630 -2.926 2.822 1.00 84.81 218 ALA A N 1
ATOM 1751 C CA . ALA A 1 218 ? -11.291 -1.539 3.098 1.00 84.81 218 ALA A CA 1
ATOM 1752 C C . ALA A 1 218 ? -11.322 -1.298 4.613 1.00 84.81 218 ALA A C 1
ATOM 1754 O O . ALA A 1 218 ? -12.336 -1.574 5.263 1.00 84.81 218 ALA A O 1
ATOM 1755 N N . SER A 1 219 ? -10.225 -0.785 5.167 1.00 85.69 219 SER A N 1
ATOM 1756 C CA . SER A 1 219 ? -10.108 -0.533 6.602 1.00 85.69 219 SER A CA 1
ATOM 1757 C C . SER A 1 219 ? -9.445 0.805 6.902 1.00 85.69 219 SER A C 1
ATOM 1759 O O . SER A 1 219 ? -8.607 1.285 6.135 1.00 85.69 219 SER A O 1
ATOM 1761 N N . THR A 1 220 ? -9.819 1.396 8.035 1.00 85.38 220 THR A N 1
ATOM 1762 C CA . THR A 1 220 ? -9.062 2.468 8.686 1.00 85.38 220 THR A CA 1
ATOM 1763 C C . THR A 1 220 ? -8.436 1.906 9.950 1.00 85.38 220 THR A C 1
ATOM 1765 O O . THR A 1 220 ? -9.111 1.230 10.721 1.00 85.38 220 THR A O 1
ATOM 1768 N N 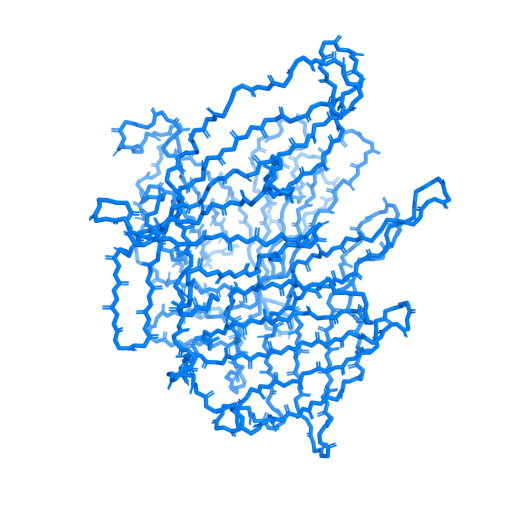. MET A 1 221 ? -7.156 2.188 10.160 1.00 87.12 221 MET A N 1
ATOM 1769 C CA . MET A 1 221 ? -6.398 1.733 11.315 1.00 87.12 221 MET A CA 1
ATOM 1770 C C . MET A 1 221 ? -5.866 2.923 12.109 1.00 87.12 221 MET A C 1
ATOM 1772 O O . MET A 1 221 ? -5.331 3.857 11.512 1.00 87.12 221 MET A O 1
ATOM 1776 N N . VAL A 1 222 ? -5.941 2.843 13.437 1.00 85.38 222 VAL A N 1
ATOM 1777 C CA . VAL A 1 222 ? -5.233 3.715 14.382 1.00 85.38 222 VAL A CA 1
ATOM 1778 C C . VAL A 1 222 ? -4.165 2.902 15.108 1.00 85.38 222 VAL A C 1
ATOM 1780 O O . VAL A 1 222 ? -4.473 1.867 15.692 1.00 85.38 222 VAL A O 1
ATOM 1783 N N . GLN A 1 223 ? -2.914 3.358 15.093 1.00 85.44 223 GLN A N 1
ATOM 1784 C CA . GLN A 1 223 ? -1.847 2.788 15.922 1.00 85.44 223 GLN A CA 1
ATOM 1785 C C . GLN A 1 223 ? -1.618 3.620 17.185 1.00 85.44 223 GLN A C 1
ATOM 1787 O O . GLN A 1 223 ? -1.617 4.843 17.106 1.00 85.44 223 GLN A O 1
ATOM 1792 N N . GLN A 1 224 ? -1.321 2.949 18.300 1.00 83.00 224 GLN A N 1
ATOM 1793 C CA . GLN A 1 224 ? -0.811 3.548 19.534 1.00 83.00 224 GLN A CA 1
ATOM 1794 C C . GLN A 1 224 ? 0.411 2.768 20.060 1.00 83.00 224 GLN A C 1
ATOM 1796 O O . GLN A 1 224 ? 0.419 1.533 20.038 1.00 83.00 224 GLN A O 1
ATOM 1801 N N . VAL A 1 225 ? 1.430 3.476 20.564 1.00 79.75 225 VAL A N 1
ATOM 1802 C CA . VAL A 1 225 ? 2.667 2.903 21.135 1.00 79.75 225 VAL A CA 1
ATOM 1803 C C . VAL A 1 225 ? 2.877 3.452 22.548 1.00 79.75 225 VAL A C 1
ATOM 1805 O O . VAL A 1 225 ? 3.178 4.629 22.707 1.00 79.75 225 VAL A O 1
ATOM 1808 N N . GLU A 1 226 ? 2.730 2.610 23.576 1.00 76.25 226 GLU A N 1
ATOM 1809 C CA . GLU A 1 226 ? 2.701 3.042 24.991 1.00 76.25 226 GLU A CA 1
ATOM 1810 C C . GLU A 1 226 ? 1.699 4.200 25.269 1.00 76.25 226 GLU A C 1
ATOM 1812 O O . GLU A 1 226 ? 0.804 4.483 24.473 1.00 76.25 226 GLU A O 1
ATOM 1817 N N . GLU A 1 227 ? 1.784 4.857 26.434 1.00 57.69 227 GLU A N 1
ATOM 1818 C CA . GLU A 1 227 ? 0.961 6.037 26.780 1.00 57.69 227 GLU A CA 1
ATOM 1819 C C . GLU A 1 227 ? 1.420 7.328 26.072 1.00 57.69 227 GLU A C 1
ATOM 1821 O O . GLU A 1 227 ? 0.817 8.385 26.244 1.00 57.69 227 GLU A O 1
ATOM 1826 N N . LYS A 1 228 ? 2.488 7.268 25.267 1.00 55.28 228 LYS A N 1
ATOM 1827 C CA . LYS A 1 228 ? 2.915 8.385 24.421 1.00 55.28 228 LYS A CA 1
ATOM 1828 C C . LYS A 1 228 ? 2.159 8.286 23.104 1.00 55.28 228 LYS A C 1
ATOM 1830 O O . LYS A 1 228 ? 2.421 7.400 22.304 1.00 55.28 228 LYS A O 1
ATOM 1835 N N . GLU A 1 229 ? 1.203 9.184 22.898 1.00 53.31 229 GLU A N 1
ATOM 1836 C CA . GLU A 1 229 ? 0.283 9.203 21.754 1.00 53.31 229 GLU A CA 1
ATOM 1837 C C . GLU A 1 229 ? 0.992 9.423 20.403 1.00 53.31 229 GLU A C 1
ATOM 1839 O O . GLU A 1 229 ? 0.873 10.471 19.774 1.00 53.31 229 GLU A O 1
ATOM 1844 N N . MET A 1 230 ? 1.715 8.422 19.903 1.00 56.72 230 MET A N 1
ATOM 1845 C CA . MET A 1 230 ? 2.040 8.345 18.484 1.00 56.72 230 MET A CA 1
ATOM 1846 C C . MET A 1 230 ? 0.834 7.749 17.764 1.00 56.72 230 MET A C 1
ATOM 1848 O O . MET A 1 230 ? 0.808 6.565 17.437 1.00 56.72 230 MET A O 1
ATOM 1852 N N . ASN A 1 231 ? -0.185 8.583 17.569 1.00 65.44 231 ASN A N 1
ATOM 1853 C CA . ASN A 1 231 ? -1.384 8.205 16.838 1.00 65.44 231 ASN A CA 1
ATOM 1854 C C . ASN A 1 231 ? -1.105 8.319 15.343 1.00 65.44 231 ASN A C 1
ATOM 1856 O O . ASN A 1 231 ? -0.912 9.415 14.816 1.00 65.44 231 ASN A O 1
ATOM 1860 N N . SER A 1 232 ? -1.090 7.182 14.659 1.00 69.31 232 SER A N 1
ATOM 1861 C CA . SER A 1 232 ? -1.009 7.158 13.202 1.00 69.31 232 SER A CA 1
ATOM 1862 C C . SER A 1 232 ? -2.279 6.558 12.629 1.00 69.31 232 SER A C 1
ATOM 1864 O O . SER A 1 232 ? -2.672 5.461 13.023 1.00 69.31 232 SER A O 1
ATOM 1866 N N . VAL A 1 233 ? -2.910 7.287 11.706 1.00 72.69 233 VAL A N 1
ATOM 1867 C CA . VAL A 1 233 ? -4.124 6.852 11.013 1.00 72.69 233 VAL A CA 1
ATOM 1868 C C . VAL A 1 233 ? -3.777 6.481 9.580 1.00 72.69 233 VAL A C 1
ATOM 1870 O O . VAL A 1 233 ? -3.168 7.273 8.863 1.00 72.69 233 VAL A O 1
ATOM 1873 N N . MET A 1 234 ? -4.180 5.290 9.151 1.00 76.56 234 MET A N 1
ATOM 1874 C CA . MET A 1 234 ? -3.965 4.807 7.789 1.00 76.56 234 MET A CA 1
ATOM 1875 C C . MET A 1 234 ? -5.256 4.208 7.244 1.00 76.56 234 MET A C 1
ATOM 1877 O O . MET A 1 234 ? -5.960 3.501 7.958 1.00 76.56 234 MET A O 1
ATOM 1881 N N . SER A 1 235 ? -5.558 4.478 5.975 1.00 77.44 235 SER A N 1
ATOM 1882 C CA . SER A 1 235 ? -6.545 3.702 5.220 1.00 77.44 235 SER A CA 1
ATOM 1883 C C . SER A 1 235 ? -5.798 2.736 4.319 1.00 77.44 235 SER A C 1
ATOM 1885 O O . SER A 1 235 ? -4.895 3.164 3.603 1.00 77.44 235 SER A O 1
ATOM 1887 N N . ALA A 1 236 ? -6.131 1.454 4.389 1.00 78.75 236 ALA A N 1
ATOM 1888 C CA . ALA A 1 236 ? -5.419 0.427 3.644 1.00 78.75 236 ALA A CA 1
ATOM 1889 C C . ALA A 1 236 ? -6.287 -0.811 3.399 1.00 78.75 236 ALA A C 1
ATOM 1891 O O . ALA A 1 236 ? -7.239 -1.094 4.139 1.00 78.75 236 ALA A O 1
ATOM 1892 N N . ASP A 1 237 ? -5.910 -1.553 2.361 1.00 87.69 237 ASP A N 1
ATOM 1893 C CA . ASP A 1 237 ? -6.502 -2.839 2.021 1.00 87.69 237 ASP A CA 1
ATOM 1894 C C . ASP A 1 237 ? -6.038 -3.910 3.008 1.00 87.69 237 ASP A C 1
ATOM 1896 O O . ASP A 1 237 ? -4.844 -4.202 3.130 1.00 87.69 237 ASP A O 1
ATOM 1900 N N . PHE A 1 238 ? -7.008 -4.527 3.674 1.00 92.81 238 PHE A N 1
ATOM 1901 C CA . PHE A 1 238 ? -6.828 -5.692 4.524 1.00 92.81 238 PHE A CA 1
ATOM 1902 C C . PHE A 1 238 ? -7.292 -6.914 3.730 1.00 92.81 238 PHE A C 1
ATOM 1904 O O . PHE A 1 238 ? -8.466 -7.040 3.377 1.00 92.81 238 PHE A O 1
ATOM 1911 N N . LEU A 1 239 ? -6.370 -7.810 3.387 1.00 95.50 239 LEU A N 1
ATOM 1912 C CA . LEU A 1 239 ? -6.690 -8.925 2.497 1.00 95.50 239 LEU A CA 1
ATOM 1913 C C . LEU A 1 239 ? -7.022 -10.170 3.301 1.00 95.50 239 LEU A C 1
ATOM 1915 O O . LEU A 1 239 ? -6.264 -10.561 4.181 1.00 95.50 239 LEU A O 1
ATOM 1919 N N . GLN A 1 240 ? -8.112 -10.842 2.957 1.00 95.38 240 GLN A N 1
ATOM 1920 C CA . GLN A 1 240 ? -8.359 -12.210 3.401 1.00 95.38 240 GLN A CA 1
ATOM 1921 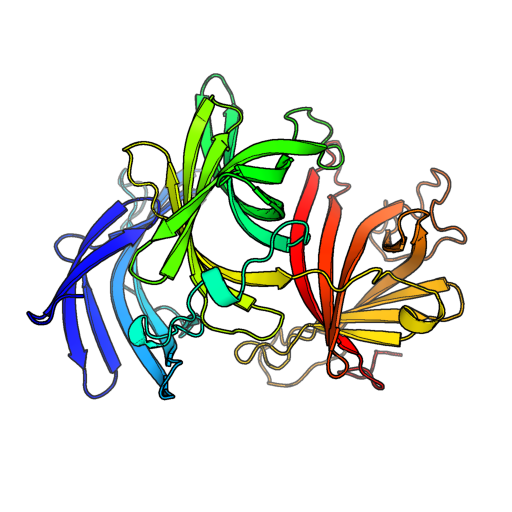C C . GLN A 1 240 ? -7.822 -13.183 2.351 1.00 95.38 240 GLN A C 1
ATOM 1923 O O . GLN A 1 240 ? -8.128 -13.035 1.168 1.00 95.38 240 GLN A O 1
ATOM 1928 N N . LYS A 1 241 ? -7.059 -14.197 2.764 1.00 96.06 241 LYS A N 1
ATOM 1929 C CA . LYS A 1 241 ? -6.593 -15.228 1.834 1.00 96.06 241 LYS A CA 1
ATOM 1930 C C . LYS A 1 241 ? -7.722 -16.191 1.466 1.00 96.06 241 LYS A C 1
ATOM 1932 O O . LYS A 1 241 ? -8.407 -16.732 2.337 1.00 96.06 241 LYS A O 1
ATOM 1937 N N . SER A 1 242 ? -7.899 -16.412 0.170 1.00 94.94 242 SER A N 1
ATOM 1938 C CA . SER A 1 242 ? -8.732 -17.480 -0.381 1.00 94.94 242 SER A CA 1
ATOM 1939 C C . SER A 1 242 ? -8.017 -18.827 -0.239 1.00 94.94 242 SER A C 1
ATOM 1941 O O . SER A 1 242 ? -6.797 -18.913 -0.373 1.00 94.94 242 SER A O 1
ATOM 1943 N N . SER A 1 243 ? -8.766 -19.889 0.066 1.00 88.88 243 SER A N 1
ATOM 1944 C CA . SER A 1 243 ? -8.203 -21.224 0.314 1.00 88.88 243 SER A CA 1
ATOM 1945 C C . SER A 1 243 ? -7.400 -21.735 -0.887 1.00 88.88 243 SER A C 1
ATOM 1947 O O . SER A 1 243 ? -7.901 -21.699 -2.010 1.00 88.88 243 SER A O 1
ATOM 1949 N N . ASP A 1 244 ? -6.182 -22.223 -0.635 1.00 86.62 244 ASP A N 1
ATOM 1950 C CA . ASP A 1 244 ? -5.274 -22.856 -1.608 1.00 86.62 244 ASP A CA 1
ATOM 1951 C C . ASP A 1 244 ? -4.926 -22.023 -2.853 1.00 86.62 244 ASP A C 1
ATOM 1953 O O . ASP A 1 244 ? -4.425 -22.554 -3.850 1.00 86.62 244 ASP A O 1
ATOM 1957 N N . ILE A 1 245 ? -5.150 -20.705 -2.812 1.00 94.94 245 ILE A N 1
ATOM 1958 C CA . ILE A 1 245 ? -4.838 -19.843 -3.947 1.00 94.94 245 ILE A CA 1
ATOM 1959 C C . ILE A 1 245 ? -3.328 -19.596 -4.055 1.00 94.94 245 ILE A C 1
ATOM 1961 O O . ILE A 1 245 ? -2.650 -19.279 -3.076 1.00 94.94 245 ILE A O 1
ATOM 1965 N N . LYS A 1 246 ? -2.795 -19.759 -5.266 1.00 96.38 246 LYS A N 1
ATOM 1966 C CA . LYS A 1 246 ? -1.380 -19.557 -5.594 1.00 96.38 246 LYS A CA 1
ATOM 1967 C C . LYS A 1 246 ? -1.206 -19.180 -7.057 1.00 96.38 246 LYS A C 1
ATOM 1969 O O . LYS A 1 246 ? -2.110 -19.388 -7.875 1.00 96.38 246 LYS A O 1
ATOM 1974 N N . TRP A 1 247 ? -0.031 -18.665 -7.393 1.00 97.56 247 TRP A N 1
ATOM 1975 C CA . TRP A 1 247 ? 0.336 -18.495 -8.790 1.00 97.56 247 TRP A CA 1
ATOM 1976 C C . TRP A 1 247 ? 0.602 -19.853 -9.445 1.00 97.56 247 TRP A C 1
ATOM 1978 O O . TRP A 1 247 ? 1.157 -20.776 -8.847 1.00 97.56 247 TRP A O 1
ATOM 1988 N N . THR A 1 248 ? 0.175 -19.959 -10.693 1.00 96.31 248 THR A N 1
ATOM 1989 C CA . THR A 1 248 ? 0.376 -21.070 -11.625 1.00 96.31 248 THR A CA 1
ATOM 1990 C C . THR A 1 248 ? 0.742 -20.463 -12.974 1.00 96.31 248 THR A C 1
ATOM 1992 O O . THR A 1 248 ? 0.427 -19.299 -13.207 1.00 96.31 248 THR A O 1
ATOM 1995 N N . ALA A 1 249 ? 1.374 -21.224 -13.869 1.00 93.81 249 ALA A N 1
ATOM 1996 C CA . ALA A 1 249 ? 1.708 -20.709 -15.199 1.00 93.81 249 ALA A CA 1
ATOM 1997 C C . ALA A 1 249 ? 0.464 -20.165 -15.936 1.00 93.81 249 ALA A C 1
ATOM 1999 O O . ALA A 1 249 ? 0.513 -19.097 -16.541 1.00 93.81 249 ALA A O 1
ATOM 2000 N N . ASP A 1 250 ? -0.674 -20.851 -15.800 1.00 92.38 250 ASP A N 1
ATOM 2001 C CA . ASP A 1 250 ? -1.928 -20.481 -16.462 1.00 92.38 250 ASP A CA 1
ATOM 2002 C C . ASP A 1 250 ? -2.499 -19.155 -15.947 1.00 92.38 250 ASP A C 1
ATOM 2004 O O . ASP A 1 250 ? -2.999 -18.337 -16.722 1.00 92.38 250 ASP A O 1
ATOM 2008 N N . ASN A 1 251 ? -2.443 -18.923 -14.630 1.00 95.25 251 ASN A N 1
ATOM 2009 C CA . ASN A 1 251 ? -2.993 -17.700 -14.049 1.00 95.25 251 ASN A CA 1
ATOM 2010 C C . ASN A 1 251 ? -1.990 -16.541 -14.001 1.00 95.25 251 ASN A C 1
ATOM 2012 O O . ASN A 1 251 ? -2.455 -15.409 -13.885 1.00 95.25 251 ASN A O 1
ATOM 2016 N N . SER A 1 252 ? -0.679 -16.790 -14.144 1.00 96.88 252 SER A N 1
ATOM 2017 C CA . SER A 1 252 ? 0.368 -15.762 -14.114 1.00 96.88 252 SER A CA 1
ATOM 2018 C C . SER A 1 252 ? 0.542 -15.033 -15.441 1.00 96.88 252 SER A C 1
ATOM 2020 O O . SER A 1 252 ? 0.778 -13.830 -15.413 1.00 96.88 252 SER A O 1
ATOM 2022 N N . ILE A 1 253 ? 0.373 -15.693 -16.589 1.00 97.88 253 ILE A N 1
ATOM 2023 C CA . ILE A 1 253 ? 0.574 -15.066 -17.907 1.00 97.88 253 ILE A CA 1
ATOM 2024 C C . ILE A 1 253 ? -0.483 -13.989 -18.176 1.00 97.88 253 ILE A C 1
ATOM 2026 O O . ILE A 1 253 ? -1.681 -14.237 -18.028 1.00 97.88 253 ILE A O 1
ATOM 2030 N N . GLY A 1 254 ? -0.057 -12.802 -18.607 1.00 97.44 254 GLY A N 1
ATOM 2031 C CA . GLY A 1 254 ? -0.915 -11.683 -19.003 1.00 97.44 254 GLY A CA 1
ATOM 2032 C C . GLY A 1 254 ? -0.392 -10.327 -18.533 1.00 97.44 254 GLY A C 1
ATOM 2033 O O . GLY A 1 254 ? 0.720 -10.223 -18.023 1.00 97.44 254 GLY A O 1
ATOM 2034 N N . MET A 1 255 ? -1.207 -9.285 -18.704 1.00 98.12 255 MET A N 1
ATOM 2035 C CA . MET A 1 255 ? -0.857 -7.911 -18.337 1.00 98.12 255 MET A CA 1
ATOM 2036 C C . MET A 1 255 ? -1.658 -7.455 -17.120 1.00 98.12 255 MET A C 1
ATOM 2038 O O . MET A 1 255 ? -2.875 -7.622 -17.078 1.00 98.12 255 MET A O 1
ATOM 2042 N N . TYR A 1 256 ? -0.983 -6.876 -16.135 1.00 98.00 256 TYR A N 1
ATOM 2043 C CA . TYR A 1 256 ? -1.520 -6.492 -14.834 1.00 98.00 256 TYR A CA 1
ATOM 2044 C C . TYR A 1 256 ? -1.357 -4.992 -14.641 1.00 98.00 256 TYR A C 1
ATOM 2046 O O . TYR A 1 256 ? -0.248 -4.510 -14.425 1.00 98.00 256 TYR A O 1
ATOM 2054 N N . LEU A 1 257 ? -2.465 -4.261 -14.699 1.00 96.94 257 LEU A N 1
ATOM 2055 C CA . LEU A 1 257 ? -2.519 -2.822 -14.476 1.00 96.94 257 LEU A CA 1
ATOM 2056 C C . LEU A 1 257 ? -2.759 -2.541 -12.992 1.00 96.94 257 LEU A C 1
ATOM 2058 O O . LEU A 1 257 ? -3.685 -3.105 -12.396 1.00 96.94 257 LEU A O 1
ATOM 2062 N N . ARG A 1 258 ? -1.957 -1.656 -12.398 1.00 92.19 258 ARG A N 1
ATOM 2063 C CA . ARG A 1 258 ? -2.281 -1.075 -11.091 1.00 92.19 258 ARG A CA 1
ATOM 2064 C C . ARG A 1 258 ? -3.508 -0.182 -11.252 1.00 92.19 258 ARG A C 1
ATOM 2066 O O . ARG A 1 258 ? -3.615 0.521 -12.251 1.00 92.19 258 ARG A O 1
ATOM 2073 N N . GLU A 1 259 ? -4.447 -0.234 -10.308 1.00 82.44 259 GLU A N 1
ATOM 2074 C CA . GLU A 1 259 ? -5.668 0.571 -10.422 1.00 82.44 259 GLU A CA 1
ATOM 2075 C C . GLU A 1 259 ? -5.363 2.063 -10.621 1.00 82.44 259 GLU A C 1
ATOM 2077 O O . GLU A 1 259 ? -4.392 2.599 -10.089 1.00 82.44 259 GLU A O 1
ATOM 2082 N N . TRP A 1 260 ? -6.200 2.681 -11.452 1.00 73.50 260 TRP A N 1
ATOM 2083 C CA . TRP A 1 260 ? -6.084 4.055 -11.924 1.00 73.50 260 TRP A CA 1
ATOM 2084 C C . TRP A 1 260 ? -6.112 5.063 -10.771 1.00 73.50 260 TRP A C 1
ATOM 2086 O O . TRP A 1 260 ? -6.984 4.983 -9.902 1.00 73.50 260 TRP A O 1
ATOM 2096 N N . ASP A 1 261 ? -5.189 6.026 -10.802 1.00 73.69 261 ASP A N 1
ATOM 2097 C CA . ASP A 1 261 ? -5.198 7.184 -9.912 1.00 73.69 261 ASP A CA 1
ATOM 2098 C C . ASP A 1 261 ? -5.928 8.347 -10.593 1.00 73.69 261 ASP A C 1
ATOM 2100 O O . ASP A 1 261 ? -5.541 8.809 -11.665 1.00 73.69 261 ASP A O 1
ATOM 2104 N N . PHE A 1 262 ? -6.994 8.836 -9.962 1.00 72.56 262 PHE A N 1
ATOM 2105 C CA . PHE A 1 262 ? -7.783 9.957 -10.468 1.00 72.56 262 PHE A CA 1
ATOM 2106 C C . PHE A 1 262 ? -6.963 11.253 -10.617 1.00 72.56 262 PHE A C 1
ATOM 2108 O O . PHE A 1 262 ? -7.271 12.072 -11.482 1.00 72.56 262 PHE A O 1
ATOM 2115 N N . PHE A 1 263 ? -5.949 11.465 -9.772 1.00 71.75 263 PHE A N 1
ATOM 2116 C CA . PHE A 1 263 ? -5.159 12.706 -9.733 1.00 71.75 263 PHE A CA 1
ATOM 2117 C C . PHE A 1 263 ? -3.979 12.679 -10.688 1.00 71.75 263 PHE A C 1
ATOM 2119 O O . PHE A 1 263 ? -3.494 13.730 -11.102 1.00 71.75 263 PHE A O 1
ATOM 2126 N N . GLU A 1 264 ? -3.569 11.478 -11.070 1.00 82.50 264 GLU A N 1
ATOM 2127 C CA . GLU A 1 264 ? -2.540 11.249 -12.061 1.00 82.50 264 GLU A CA 1
ATOM 2128 C C . GLU A 1 264 ? -3.120 10.352 -13.163 1.00 82.50 264 GLU A C 1
ATOM 2130 O O . GLU A 1 264 ? -2.708 9.203 -13.321 1.00 82.50 264 GLU A O 1
ATOM 2135 N N . PRO A 1 265 ? -4.111 10.842 -13.935 1.00 83.81 265 PRO A N 1
ATOM 2136 C CA . PRO A 1 265 ? -4.881 9.992 -14.836 1.00 83.81 265 PRO A CA 1
ATOM 2137 C C . PRO A 1 265 ? -4.055 9.389 -15.976 1.00 83.81 265 PRO A C 1
ATOM 2139 O O . PRO A 1 265 ? -4.507 8.438 -16.610 1.00 83.81 265 PRO A O 1
ATOM 2142 N N . LEU A 1 266 ? -2.864 9.939 -16.217 1.00 90.75 266 LEU A N 1
ATOM 2143 C CA . LEU A 1 266 ? -1.883 9.483 -17.195 1.00 90.75 266 LEU A CA 1
ATOM 2144 C C . LEU A 1 266 ? -0.675 8.782 -16.542 1.00 90.75 266 LEU A C 1
ATOM 2146 O O . LEU A 1 266 ? 0.296 8.475 -17.228 1.00 90.75 266 LEU A O 1
ATOM 2150 N N . SER A 1 267 ? -0.721 8.516 -15.232 1.00 92.56 267 SER A N 1
ATOM 2151 C CA . SER A 1 267 ? 0.294 7.771 -14.476 1.00 92.56 267 SER A CA 1
ATOM 2152 C C . SER A 1 267 ? -0.091 6.298 -14.423 1.00 92.56 267 SER A C 1
ATOM 2154 O O . SER A 1 267 ? -0.662 5.784 -13.454 1.00 92.56 267 SER A O 1
ATOM 2156 N N . TYR A 1 268 ? 0.160 5.602 -15.527 1.00 94.81 268 TYR A N 1
ATOM 2157 C CA . TYR A 1 268 ? -0.060 4.170 -15.601 1.00 94.81 268 TYR A CA 1
ATOM 2158 C C . TYR A 1 268 ? 1.136 3.432 -15.016 1.00 94.81 268 TYR A C 1
ATOM 2160 O O . TYR A 1 268 ? 2.285 3.828 -15.182 1.00 94.81 268 TYR A O 1
ATOM 2168 N N . PHE A 1 269 ? 0.866 2.309 -14.360 1.00 95.38 269 PHE A N 1
ATOM 2169 C CA . PHE A 1 269 ? 1.885 1.345 -13.970 1.00 95.38 269 PHE A CA 1
ATOM 2170 C C . PHE A 1 269 ? 1.351 -0.052 -14.258 1.00 95.38 269 PHE A C 1
ATOM 2172 O O . PHE A 1 269 ? 0.294 -0.428 -13.739 1.00 95.38 269 PHE A O 1
ATOM 2179 N N . TRP A 1 270 ? 2.072 -0.834 -15.055 1.00 97.25 270 TRP A N 1
ATOM 2180 C CA . TRP A 1 270 ? 1.668 -2.196 -15.380 1.00 97.25 270 TRP A CA 1
ATOM 2181 C C . TRP A 1 270 ? 2.849 -3.157 -15.453 1.00 97.25 270 TRP A C 1
ATOM 2183 O O . TRP A 1 270 ? 4.003 -2.761 -15.621 1.00 97.25 270 TRP A O 1
ATOM 2193 N N . ILE A 1 271 ? 2.534 -4.441 -15.308 1.00 97.88 271 ILE A N 1
ATOM 2194 C CA . ILE A 1 271 ? 3.468 -5.552 -15.462 1.00 97.88 271 ILE A CA 1
ATOM 2195 C C . ILE A 1 271 ? 2.913 -6.515 -16.507 1.00 97.88 271 ILE A C 1
ATOM 2197 O O . ILE A 1 271 ? 1.763 -6.933 -16.408 1.00 97.88 271 ILE A O 1
A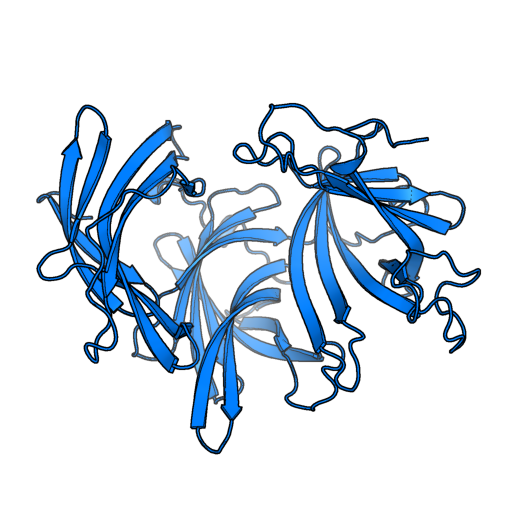TOM 2201 N N . GLU A 1 272 ? 3.732 -6.916 -17.466 1.00 98.00 272 GLU A N 1
ATOM 2202 C CA . GLU A 1 272 ? 3.434 -7.962 -18.441 1.00 98.00 272 GLU A CA 1
ATOM 2203 C C . GLU A 1 272 ? 4.234 -9.209 -18.097 1.00 98.00 272 GLU A C 1
ATOM 2205 O O . GLU A 1 272 ? 5.431 -9.134 -17.827 1.00 98.00 272 GLU A O 1
ATOM 2210 N N . ILE A 1 273 ? 3.558 -10.351 -18.096 1.00 98.25 273 ILE A N 1
ATOM 2211 C CA . ILE A 1 273 ? 4.118 -11.670 -17.824 1.00 98.25 273 ILE A CA 1
ATOM 2212 C C . ILE A 1 273 ? 3.867 -12.520 -19.066 1.00 98.25 273 ILE A C 1
ATOM 2214 O O . ILE A 1 273 ? 2.727 -12.907 -19.337 1.00 98.25 273 ILE A O 1
ATOM 2218 N N . ASN A 1 274 ? 4.920 -12.789 -19.835 1.00 97.56 274 ASN A N 1
ATOM 2219 C CA . ASN A 1 274 ? 4.818 -13.458 -21.128 1.00 97.56 274 ASN A CA 1
ATOM 2220 C C . ASN A 1 274 ? 5.013 -14.971 -20.999 1.00 97.56 274 ASN A C 1
ATOM 2222 O O . ASN A 1 274 ? 5.703 -15.462 -20.105 1.00 97.56 274 ASN A O 1
ATOM 2226 N N . ALA A 1 275 ? 4.424 -15.728 -21.925 1.00 97.19 275 ALA A N 1
ATOM 2227 C CA . ALA A 1 275 ? 4.499 -17.190 -21.921 1.00 97.19 275 ALA A CA 1
ATOM 2228 C C . ALA A 1 275 ? 5.922 -17.741 -22.135 1.00 97.19 275 ALA A C 1
ATOM 2230 O O . ALA A 1 275 ? 6.196 -18.880 -21.768 1.00 97.19 275 ALA A O 1
ATOM 2231 N N . ASP A 1 276 ? 6.823 -16.943 -22.708 1.00 96.06 276 ASP A N 1
ATOM 2232 C CA . ASP A 1 276 ? 8.222 -17.295 -22.968 1.00 96.06 276 ASP A CA 1
ATOM 2233 C C . ASP A 1 276 ? 9.152 -17.110 -21.751 1.00 96.06 276 ASP A C 1
ATOM 2235 O O . ASP A 1 276 ? 10.351 -17.357 -21.850 1.00 96.06 276 ASP A O 1
ATOM 2239 N N . GLY A 1 277 ? 8.612 -16.694 -20.599 1.00 96.31 277 GLY A N 1
ATOM 2240 C CA . GLY A 1 277 ? 9.380 -16.441 -19.37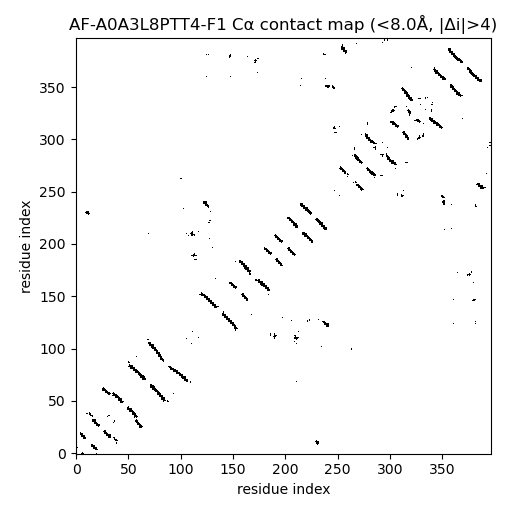5 1.00 96.31 277 GLY A CA 1
ATOM 2241 C C . GLY A 1 277 ? 9.889 -15.004 -19.232 1.00 96.31 277 GLY A C 1
ATOM 2242 O O . GLY A 1 277 ? 10.456 -14.664 -18.189 1.00 96.31 277 GLY A O 1
ATOM 2243 N N . THR A 1 278 ? 9.657 -14.142 -20.227 1.00 97.25 278 THR A N 1
ATOM 2244 C CA . THR A 1 278 ? 9.992 -12.716 -20.148 1.00 97.25 278 THR A CA 1
ATOM 2245 C C . THR A 1 278 ? 8.927 -11.922 -19.399 1.00 97.25 278 THR A C 1
ATOM 2247 O O . THR A 1 278 ? 7.751 -12.293 -19.340 1.00 97.25 278 THR A O 1
ATOM 2250 N N . ALA A 1 279 ? 9.350 -10.818 -18.796 1.00 97.62 279 ALA A N 1
ATOM 2251 C CA . ALA A 1 279 ? 8.484 -9.856 -18.142 1.00 97.62 279 ALA A CA 1
ATOM 2252 C C . ALA A 1 279 ? 8.810 -8.434 -18.608 1.00 97.62 279 ALA A C 1
ATOM 2254 O O . ALA A 1 279 ? 9.959 -8.120 -18.925 1.00 97.62 27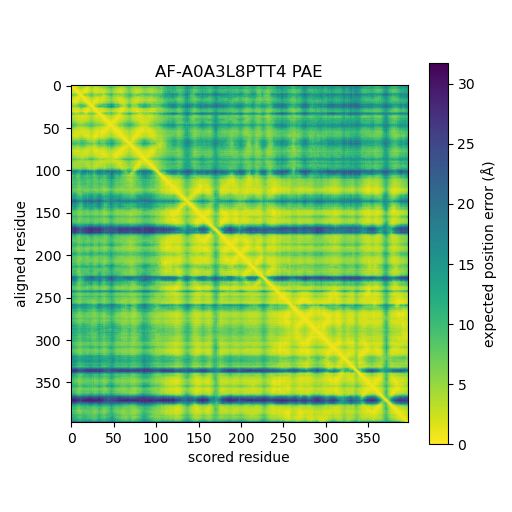9 ALA A O 1
ATOM 2255 N N . LEU A 1 280 ? 7.803 -7.567 -18.597 1.00 96.00 280 LEU A N 1
ATOM 2256 C CA . LEU A 1 280 ? 7.947 -6.137 -18.856 1.00 96.00 280 LEU A CA 1
ATOM 2257 C C . LEU A 1 280 ? 7.305 -5.364 -17.706 1.00 96.00 280 LEU A C 1
ATOM 2259 O O . LEU A 1 280 ? 6.197 -5.684 -17.294 1.00 96.00 280 LEU A O 1
ATOM 2263 N N . GLN A 1 281 ? 7.970 -4.341 -17.188 1.00 96.31 281 GLN A N 1
ATOM 2264 C CA . GLN A 1 281 ? 7.343 -3.327 -16.344 1.00 96.31 281 GLN A CA 1
ATOM 2265 C C . GLN A 1 281 ? 7.245 -2.044 -17.153 1.00 96.31 281 GLN A C 1
ATOM 2267 O O . GLN A 1 281 ? 8.272 -1.547 -17.603 1.00 96.31 281 GLN A O 1
ATOM 2272 N N . GLY A 1 282 ? 6.044 -1.500 -17.295 1.00 95.50 282 GLY A N 1
ATOM 2273 C CA . GLY A 1 282 ? 5.822 -0.196 -17.903 1.00 95.50 282 GLY A CA 1
ATOM 2274 C C . GLY A 1 282 ? 5.320 0.808 -16.878 1.00 95.50 282 GLY A C 1
ATOM 2275 O O . GLY A 1 282 ? 4.557 0.457 -15.970 1.00 95.50 282 GLY A O 1
ATOM 2276 N N . TYR A 1 283 ? 5.753 2.055 -17.015 1.00 95.19 283 TYR A N 1
ATOM 2277 C CA . TYR A 1 283 ? 5.101 3.182 -16.371 1.00 95.19 283 TYR A CA 1
ATOM 2278 C C . TYR A 1 283 ? 5.103 4.410 -17.276 1.00 95.19 283 TYR A C 1
ATOM 2280 O O . TYR A 1 283 ? 5.967 4.550 -18.142 1.00 95.19 283 TYR A O 1
ATOM 2288 N N . THR A 1 284 ? 4.135 5.289 -17.056 1.00 95.88 284 THR A N 1
ATOM 2289 C CA . THR A 1 284 ? 4.024 6.577 -17.743 1.00 95.88 284 THR A CA 1
ATOM 2290 C C . THR A 1 284 ? 3.888 7.696 -16.731 1.00 95.88 284 THR A C 1
ATOM 2292 O O . THR A 1 284 ? 3.434 7.458 -15.611 1.00 95.88 284 THR A O 1
ATOM 2295 N N . PHE A 1 285 ? 4.267 8.908 -17.117 1.00 93.44 285 PHE A N 1
ATOM 2296 C CA . PHE A 1 285 ? 3.989 10.105 -16.335 1.00 93.44 285 PHE A CA 1
ATOM 2297 C C . PHE A 1 285 ? 4.003 11.331 -17.254 1.00 93.44 285 PHE A C 1
ATOM 2299 O O . PHE A 1 285 ? 4.973 11.534 -17.972 1.00 93.44 285 PHE A O 1
ATOM 2306 N N . ASP A 1 286 ? 2.938 12.135 -17.233 1.00 92.94 286 ASP A N 1
ATOM 2307 C CA . ASP A 1 286 ? 2.833 13.390 -17.997 1.00 92.94 286 ASP A CA 1
ATOM 2308 C C . ASP A 1 286 ? 3.706 14.474 -17.332 1.00 92.94 286 ASP A C 1
ATOM 2310 O O . ASP A 1 286 ? 3.238 15.307 -16.546 1.00 92.94 286 ASP A O 1
ATOM 2314 N N . ASP A 1 287 ? 5.018 14.385 -17.573 1.00 91.06 287 ASP A N 1
ATOM 2315 C CA . ASP A 1 287 ? 6.042 15.247 -16.977 1.00 91.06 287 ASP A CA 1
ATOM 2316 C C . ASP A 1 287 ? 5.857 16.710 -17.399 1.00 91.06 287 ASP A C 1
ATOM 2318 O O . ASP A 1 287 ? 6.094 17.635 -16.607 1.00 91.06 287 ASP A O 1
ATOM 2322 N N . ASN A 1 288 ? 5.431 16.929 -18.645 1.00 93.06 288 ASN A N 1
ATOM 2323 C CA . ASN A 1 288 ? 5.290 18.262 -19.217 1.00 93.06 288 ASN A CA 1
ATOM 2324 C C . ASN A 1 288 ? 3.909 18.906 -18.930 1.00 93.06 288 ASN A C 1
ATOM 2326 O O . ASN A 1 288 ? 3.777 20.134 -19.022 1.00 93.06 288 ASN A O 1
ATOM 2330 N N . LYS A 1 289 ? 2.929 18.106 -18.483 1.00 91.31 289 LYS A N 1
ATOM 2331 C CA . LYS A 1 289 ? 1.555 18.487 -18.115 1.00 91.31 289 LYS A CA 1
ATOM 2332 C C . LYS A 1 289 ? 0.718 19.017 -19.280 1.00 91.31 289 LYS A C 1
ATOM 2334 O O . LYS A 1 289 ? -0.123 19.902 -19.075 1.00 91.31 289 LYS A O 1
ATOM 2339 N N . ASP A 1 290 ? 0.941 18.513 -20.490 1.00 93.62 290 ASP A N 1
ATOM 2340 C CA . ASP A 1 290 ? 0.167 18.857 -21.687 1.00 93.62 290 ASP A CA 1
ATOM 2341 C C . ASP A 1 290 ? -1.098 17.996 -21.859 1.00 93.62 290 ASP A C 1
ATOM 2343 O O . ASP A 1 290 ? -1.931 18.280 -22.729 1.00 93.62 290 ASP A O 1
ATOM 2347 N N . GLY A 1 291 ? -1.295 17.006 -20.981 1.00 92.69 291 GLY A N 1
ATOM 2348 C CA . GLY A 1 291 ? -2.447 16.114 -20.990 1.00 92.69 291 GLY A CA 1
ATOM 2349 C C . GLY A 1 291 ? -2.341 14.975 -22.005 1.00 92.69 291 GLY A C 1
ATOM 2350 O O . GLY A 1 291 ? -3.362 14.346 -22.302 1.00 92.69 291 GLY A O 1
ATOM 2351 N N . GLN A 1 292 ? -1.153 14.710 -22.545 1.00 94.06 292 GLN A N 1
ATOM 2352 C CA . GLN A 1 292 ? -0.848 13.589 -23.430 1.00 94.06 292 GLN A CA 1
ATOM 2353 C C . GLN A 1 292 ? 0.369 12.825 -22.895 1.00 94.06 292 GLN A C 1
ATOM 2355 O O . GLN A 1 292 ? 1.098 13.314 -22.045 1.00 94.06 292 GLN A O 1
ATOM 2360 N N . ILE A 1 293 ? 0.550 11.583 -23.349 1.00 95.38 293 ILE A N 1
ATOM 2361 C CA . ILE A 1 293 ? 1.772 10.819 -23.080 1.00 95.38 293 ILE A CA 1
ATOM 2362 C C . ILE A 1 293 ? 2.555 10.724 -24.379 1.00 95.38 293 ILE A C 1
ATOM 2364 O O . ILE A 1 293 ? 2.076 10.152 -25.360 1.00 95.38 293 ILE A O 1
ATOM 2368 N N . SER A 1 294 ? 3.747 11.300 -24.364 1.00 95.06 294 SER A N 1
ATOM 2369 C CA . SER A 1 294 ? 4.743 11.227 -25.430 1.00 95.06 294 SER A CA 1
ATOM 2370 C C . SER A 1 294 ? 5.741 10.086 -25.194 1.00 95.06 294 SER A C 1
ATOM 2372 O O . SER A 1 294 ? 5.879 9.586 -24.080 1.00 95.06 294 SER A O 1
ATOM 2374 N N . ASP A 1 295 ? 6.475 9.666 -26.228 1.00 94.88 295 ASP A N 1
ATOM 2375 C CA . ASP A 1 295 ? 7.398 8.520 -26.143 1.00 94.88 295 ASP A CA 1
ATOM 2376 C C . ASP A 1 295 ? 8.453 8.659 -25.031 1.00 94.88 295 ASP A C 1
ATOM 2378 O O . ASP A 1 295 ? 8.823 7.679 -24.387 1.00 94.88 295 ASP A O 1
ATOM 2382 N N . ASN A 1 296 ? 8.926 9.880 -24.768 1.00 93.88 296 ASN A N 1
ATOM 2383 C CA . ASN A 1 296 ? 9.901 10.169 -23.711 1.00 93.88 296 ASN A CA 1
ATOM 2384 C C . ASN A 1 296 ? 9.302 10.177 -22.294 1.00 93.88 296 ASN A C 1
ATOM 2386 O O . ASN A 1 296 ? 10.058 10.242 -21.326 1.00 93.88 296 ASN A O 1
ATOM 2390 N N . GLU A 1 297 ? 7.977 10.119 -22.170 1.00 95.06 297 GLU A N 1
ATOM 2391 C CA . GLU A 1 297 ? 7.228 10.004 -20.910 1.00 95.06 297 GLU A CA 1
ATOM 2392 C C . GLU A 1 297 ? 6.853 8.548 -20.596 1.00 95.06 297 GLU A C 1
ATOM 2394 O O . GLU A 1 297 ? 6.242 8.256 -19.564 1.00 95.06 297 GLU A O 1
ATOM 2399 N N . ILE A 1 298 ? 7.245 7.616 -21.471 1.00 95.44 298 ILE A N 1
ATOM 2400 C CA . ILE A 1 298 ? 7.069 6.179 -21.300 1.00 95.44 298 ILE A CA 1
ATOM 2401 C C . ILE A 1 298 ? 8.398 5.578 -20.866 1.00 95.44 298 ILE A C 1
ATOM 2403 O O . ILE A 1 298 ? 9.448 5.784 -21.470 1.00 95.44 298 ILE A O 1
ATOM 2407 N N . SER A 1 299 ? 8.359 4.785 -19.805 1.00 92.25 299 SER A N 1
ATOM 2408 C CA . SER A 1 299 ? 9.528 4.071 -19.315 1.00 92.25 299 SER A CA 1
ATOM 2409 C C . SER A 1 299 ? 9.213 2.598 -19.154 1.00 92.25 299 SER A C 1
ATOM 2411 O O . SER A 1 299 ? 8.256 2.208 -18.482 1.00 92.25 299 SER A O 1
ATOM 2413 N N . THR A 1 300 ? 10.060 1.765 -19.750 1.00 92.50 300 THR A N 1
ATOM 2414 C CA . THR A 1 300 ? 9.917 0.313 -19.700 1.00 92.50 300 THR A CA 1
ATOM 2415 C C . THR A 1 300 ? 11.163 -0.351 -19.149 1.00 92.50 300 THR A C 1
ATOM 2417 O O . THR A 1 300 ? 12.276 0.005 -19.524 1.00 92.50 300 THR A O 1
ATOM 2420 N N . LEU A 1 301 ? 10.977 -1.372 -18.318 1.00 91.44 301 LEU A N 1
ATOM 2421 C CA . LEU A 1 301 ? 12.038 -2.250 -17.844 1.00 91.44 301 LEU A CA 1
ATOM 2422 C C . LEU A 1 301 ? 11.747 -3.682 -18.271 1.00 91.44 301 LEU A C 1
ATOM 2424 O O . LEU A 1 301 ? 10.659 -4.199 -18.018 1.00 91.44 301 LEU A O 1
ATOM 2428 N N . GLN A 1 302 ? 12.741 -4.333 -18.862 1.00 92.38 302 GLN A N 1
ATOM 2429 C CA . GLN A 1 302 ? 12.665 -5.744 -19.218 1.00 92.38 302 GLN A CA 1
ATOM 2430 C C . GLN A 1 302 ? 13.155 -6.629 -18.077 1.00 92.38 302 GLN A C 1
ATOM 2432 O O . GLN A 1 302 ? 13.958 -6.231 -17.223 1.00 92.38 302 GLN A O 1
ATOM 2437 N N . GLY A 1 303 ? 12.644 -7.850 -18.062 1.00 95.31 303 GLY A N 1
ATOM 2438 C CA . GLY A 1 303 ? 12.916 -8.793 -17.006 1.00 95.31 303 GLY A CA 1
ATOM 2439 C C . GLY A 1 303 ? 12.529 -10.216 -17.337 1.00 95.31 303 GLY A C 1
ATOM 2440 O O . GLY A 1 303 ? 12.117 -10.548 -18.445 1.00 95.31 303 GLY A O 1
ATOM 2441 N N . LEU A 1 304 ? 12.648 -11.053 -16.319 1.00 97.25 304 LEU A N 1
ATOM 2442 C CA . LEU A 1 304 ? 12.255 -12.453 -16.346 1.00 97.25 304 LEU A CA 1
ATOM 2443 C C . LEU A 1 304 ? 11.323 -12.725 -15.171 1.00 97.25 304 LEU A C 1
ATOM 2445 O O . LEU A 1 304 ? 11.398 -12.054 -14.134 1.00 97.25 304 LEU A O 1
ATOM 2449 N N . TRP A 1 305 ? 10.473 -13.737 -15.306 1.00 97.88 305 TRP A N 1
ATOM 2450 C CA . TRP A 1 305 ? 9.619 -14.197 -14.217 1.00 97.88 305 TRP A CA 1
ATOM 2451 C C . TRP A 1 305 ? 9.748 -15.700 -13.978 1.00 97.88 305 TRP A C 1
ATOM 2453 O O . TRP A 1 305 ? 10.138 -16.467 -14.856 1.00 97.88 305 TRP A O 1
ATOM 2463 N N . LYS A 1 306 ? 9.416 -16.127 -12.760 1.00 97.50 306 LYS A N 1
ATOM 2464 C CA . LYS A 1 306 ? 9.250 -17.539 -12.401 1.00 97.50 306 LYS A CA 1
ATOM 2465 C C . LYS A 1 306 ? 8.277 -17.691 -11.241 1.00 97.50 306 LYS A C 1
ATOM 2467 O O . LYS A 1 306 ? 8.090 -16.761 -10.462 1.00 97.50 306 LYS A O 1
ATOM 2472 N N . ILE A 1 307 ? 7.719 -18.882 -11.069 1.00 97.56 307 ILE A N 1
ATOM 2473 C CA . ILE A 1 307 ? 6.992 -19.244 -9.847 1.00 97.56 307 ILE A CA 1
ATOM 2474 C C . ILE A 1 307 ? 7.925 -20.075 -8.968 1.00 97.56 307 ILE A C 1
ATOM 2476 O O . ILE A 1 307 ? 8.562 -21.006 -9.456 1.00 97.56 307 ILE A O 1
ATOM 2480 N N . ASN A 1 308 ? 8.056 -19.706 -7.694 1.00 93.50 308 ASN A N 1
ATOM 2481 C CA . ASN A 1 308 ? 8.873 -20.459 -6.740 1.00 93.50 308 ASN A CA 1
ATOM 2482 C C . ASN A 1 308 ? 8.102 -21.657 -6.150 1.00 93.50 308 ASN A C 1
ATOM 2484 O O . ASN A 1 308 ? 6.890 -21.780 -6.328 1.00 93.50 308 ASN A O 1
ATOM 2488 N N . ASP A 1 309 ? 8.794 -22.520 -5.403 1.00 92.69 309 ASP A N 1
ATOM 2489 C CA . ASP A 1 309 ? 8.201 -23.734 -4.811 1.00 92.69 309 ASP A CA 1
ATOM 2490 C C . ASP A 1 309 ? 7.045 -23.435 -3.839 1.00 92.69 309 ASP A C 1
ATOM 2492 O O . ASP A 1 309 ? 6.149 -24.256 -3.645 1.00 92.69 309 ASP A O 1
ATOM 2496 N N . SER A 1 310 ? 7.027 -22.229 -3.267 1.00 90.38 310 SER A N 1
ATOM 2497 C CA . SER A 1 310 ? 5.962 -21.730 -2.391 1.00 90.38 310 SER A CA 1
ATOM 2498 C C . SER A 1 310 ? 4.757 -21.166 -3.158 1.00 90.38 310 SER A C 1
ATOM 2500 O O . SER A 1 310 ? 3.814 -20.678 -2.537 1.00 90.38 310 SER A O 1
ATOM 2502 N N . GLY A 1 311 ? 4.769 -21.192 -4.495 1.00 95.44 311 GLY A N 1
ATOM 2503 C CA . GLY A 1 311 ? 3.681 -20.692 -5.339 1.00 95.44 311 GLY A CA 1
ATOM 2504 C C . GLY A 1 311 ? 3.607 -19.165 -5.456 1.00 95.44 311 GLY A C 1
ATOM 2505 O O . GLY A 1 311 ? 2.548 -18.640 -5.813 1.00 95.44 311 GLY A O 1
ATOM 2506 N N . LYS A 1 312 ? 4.694 -18.439 -5.151 1.00 96.06 312 LYS A N 1
ATOM 2507 C CA . LYS A 1 312 ? 4.793 -16.984 -5.369 1.00 96.06 312 LYS A CA 1
ATOM 2508 C C . LYS A 1 312 ? 5.364 -16.686 -6.751 1.00 96.06 312 LYS A C 1
ATOM 2510 O O . LYS A 1 312 ? 6.259 -17.394 -7.211 1.00 96.06 312 LYS A O 1
ATOM 2515 N N . LEU A 1 313 ? 4.879 -15.619 -7.379 1.00 97.81 313 LEU A N 1
ATOM 2516 C CA . LEU A 1 313 ? 5.387 -15.125 -8.657 1.00 97.81 313 LEU A CA 1
ATOM 2517 C C . LEU A 1 313 ? 6.557 -14.172 -8.401 1.00 97.81 313 LEU A C 1
ATOM 2519 O O . LEU A 1 313 ? 6.355 -13.080 -7.882 1.00 97.81 313 LEU A O 1
ATOM 2523 N N . GLY A 1 314 ? 7.770 -14.589 -8.748 1.00 96.44 314 GLY A N 1
ATOM 2524 C CA . GLY A 1 314 ? 8.966 -13.756 -8.719 1.00 96.44 314 GLY A CA 1
ATOM 2525 C C . GLY A 1 314 ? 9.202 -13.091 -10.071 1.00 96.44 314 GLY A C 1
ATOM 2526 O O . GLY A 1 314 ? 9.194 -13.768 -11.095 1.00 96.44 314 GLY A O 1
ATOM 2527 N N . ILE A 1 315 ? 9.448 -11.786 -10.068 1.00 96.56 315 ILE A N 1
ATOM 2528 C CA . ILE A 1 315 ? 9.721 -10.955 -11.243 1.00 96.56 315 ILE A CA 1
ATOM 2529 C C . ILE A 1 315 ? 11.022 -10.208 -10.975 1.00 96.56 315 ILE A C 1
ATOM 2531 O O . ILE A 1 315 ? 11.149 -9.528 -9.954 1.00 96.56 315 ILE A O 1
ATOM 2535 N N . ARG A 1 316 ? 11.989 -10.316 -11.881 1.00 93.75 316 ARG A N 1
ATOM 2536 C CA . ARG A 1 316 ? 13.271 -9.612 -11.783 1.00 93.75 316 ARG A CA 1
ATOM 2537 C C . ARG A 1 316 ? 13.485 -8.734 -12.993 1.00 93.75 316 ARG A C 1
ATOM 2539 O O . ARG A 1 316 ? 13.314 -9.195 -14.113 1.00 93.75 316 ARG A O 1
ATOM 2546 N N . LEU A 1 317 ? 13.886 -7.497 -12.737 1.00 92.44 317 LEU A N 1
ATOM 2547 C CA . LEU A 1 317 ? 14.261 -6.513 -13.744 1.00 92.44 317 LEU A CA 1
ATOM 2548 C C . LEU A 1 317 ? 15.768 -6.269 -13.648 1.00 92.44 317 LEU A C 1
ATOM 2550 O O . LEU A 1 317 ? 16.328 -6.250 -12.541 1.00 92.44 317 LEU A O 1
ATOM 2554 N N . TYR A 1 318 ? 16.413 -6.064 -14.791 1.00 88.69 318 TYR A N 1
ATOM 2555 C CA . TYR A 1 318 ? 17.870 -5.996 -14.883 1.00 88.69 318 TYR A CA 1
ATOM 2556 C C . TYR A 1 318 ? 18.337 -4.705 -15.545 1.00 88.69 318 TYR A C 1
ATOM 2558 O O . TYR A 1 318 ? 17.611 -4.060 -16.305 1.00 88.69 318 TYR A O 1
ATOM 2566 N N . ARG A 1 319 ? 19.567 -4.315 -15.218 1.00 87.00 319 ARG A N 1
ATOM 2567 C CA . ARG A 1 319 ? 20.260 -3.199 -15.858 1.00 87.00 319 ARG A CA 1
ATOM 2568 C C . ARG A 1 319 ? 21.752 -3.473 -15.931 1.00 87.00 319 ARG A C 1
ATOM 2570 O O . ARG A 1 319 ? 22.304 -4.146 -15.061 1.00 87.00 319 ARG A O 1
ATOM 2577 N N . ASP A 1 320 ? 22.393 -2.876 -16.912 1.00 85.12 320 ASP A N 1
ATOM 2578 C CA . ASP A 1 320 ? 23.838 -2.803 -17.017 1.00 85.12 320 ASP A CA 1
ATOM 2579 C C . ASP A 1 320 ? 24.392 -1.893 -15.913 1.00 85.12 320 ASP A C 1
ATOM 2581 O O . ASP A 1 320 ? 23.872 -0.802 -15.644 1.00 85.12 320 ASP A O 1
ATOM 2585 N N . ILE A 1 321 ? 25.424 -2.357 -15.203 1.00 78.62 321 ILE A N 1
ATOM 2586 C CA . ILE A 1 321 ? 25.969 -1.616 -14.063 1.00 78.62 321 ILE A CA 1
ATOM 2587 C C . ILE A 1 321 ? 26.738 -0.361 -14.488 1.00 78.62 321 ILE A C 1
ATOM 2589 O O . ILE A 1 321 ? 26.755 0.613 -13.729 1.00 78.62 321 ILE A O 1
ATOM 2593 N N . ASN A 1 322 ? 27.340 -0.375 -15.674 1.00 80.75 322 ASN A N 1
ATOM 2594 C CA . ASN A 1 322 ? 28.230 0.651 -16.201 1.00 80.75 322 ASN A CA 1
ATOM 2595 C C . ASN A 1 322 ? 27.434 1.736 -16.925 1.00 80.75 322 ASN A C 1
ATOM 2597 O O . ASN A 1 322 ? 27.584 2.923 -16.639 1.00 80.75 322 ASN A O 1
ATOM 2601 N N . THR A 1 323 ? 26.553 1.328 -17.836 1.00 83.38 323 THR A N 1
ATOM 2602 C CA . THR A 1 323 ? 25.765 2.250 -18.666 1.00 83.38 323 THR A CA 1
ATOM 2603 C C . THR A 1 323 ? 24.462 2.673 -17.995 1.00 83.38 323 THR A C 1
ATOM 2605 O O . THR A 1 323 ? 23.868 3.675 -18.388 1.00 83.38 323 THR A O 1
ATOM 2608 N N . LYS A 1 324 ? 24.013 1.925 -16.975 1.00 79.19 324 LYS A N 1
ATOM 2609 C CA . LYS A 1 324 ? 22.687 2.052 -16.343 1.00 79.19 324 LYS A CA 1
ATOM 2610 C C . LYS A 1 324 ? 21.520 1.821 -17.313 1.00 79.19 324 LYS A C 1
ATOM 2612 O O . LYS A 1 324 ? 20.376 2.075 -16.938 1.00 79.19 324 LYS A O 1
ATOM 2617 N N . VAL A 1 325 ? 21.796 1.309 -18.513 1.00 83.88 325 VAL A N 1
ATOM 2618 C CA . VAL A 1 325 ? 20.795 0.943 -19.519 1.00 83.88 325 VAL A CA 1
ATOM 2619 C C . VAL A 1 325 ? 20.164 -0.396 -19.140 1.00 83.88 325 VAL A C 1
ATOM 2621 O O . VAL A 1 325 ? 20.813 -1.258 -18.548 1.00 83.88 325 VAL A O 1
ATOM 2624 N N . TYR A 1 326 ? 18.879 -0.577 -19.436 1.00 86.50 326 TYR A N 1
ATOM 2625 C CA . TYR A 1 326 ? 18.188 -1.838 -19.176 1.00 86.50 326 TYR A CA 1
ATOM 2626 C C . TYR A 1 326 ? 18.702 -2.956 -20.082 1.00 86.50 326 TYR A C 1
ATOM 2628 O O . TYR A 1 326 ? 19.059 -2.730 -21.235 1.00 86.50 326 TYR A O 1
ATOM 2636 N N . CYS A 1 327 ? 18.733 -4.171 -19.547 1.00 87.75 327 CYS A N 1
ATOM 2637 C CA . CYS A 1 327 ? 19.250 -5.350 -20.232 1.00 87.75 327 CYS A CA 1
ATOM 2638 C C . CYS A 1 327 ? 18.378 -6.566 -19.898 1.00 87.75 327 CYS A C 1
ATOM 2640 O O . CYS A 1 327 ? 17.601 -6.537 -18.941 1.00 87.75 327 CYS A O 1
ATOM 2642 N N . LEU A 1 328 ? 18.514 -7.641 -20.675 1.00 91.00 328 LEU A N 1
ATOM 2643 C CA . LEU A 1 328 ? 17.792 -8.893 -20.461 1.00 91.00 328 LEU A CA 1
ATOM 2644 C C . LEU A 1 328 ? 18.784 -10.067 -20.466 1.00 91.00 328 LEU A C 1
ATOM 2646 O O . LEU A 1 328 ? 19.339 -10.377 -21.522 1.00 91.00 328 LEU A O 1
ATOM 2650 N N . PRO A 1 329 ? 19.035 -10.720 -19.318 1.00 90.50 329 PRO A N 1
ATOM 2651 C CA . PRO A 1 329 ? 19.894 -11.895 -19.275 1.00 90.50 329 PRO A CA 1
ATOM 2652 C C . PRO A 1 329 ? 19.168 -13.129 -19.828 1.00 90.50 329 PRO A C 1
ATOM 2654 O O . PRO A 1 329 ? 17.943 -13.158 -19.930 1.00 90.50 329 PRO A O 1
ATOM 2657 N N . SER A 1 330 ? 19.918 -14.193 -20.124 1.00 88.69 330 SER A N 1
ATOM 2658 C CA . SER A 1 330 ? 19.352 -15.481 -20.557 1.00 88.69 330 SER A CA 1
ATOM 2659 C C . SER A 1 330 ? 18.740 -16.305 -19.418 1.00 88.69 330 SER A C 1
ATOM 2661 O O . SER A 1 330 ? 17.988 -17.242 -19.674 1.00 88.69 330 SER A O 1
ATOM 2663 N N . GLU A 1 331 ? 19.071 -15.992 -18.163 1.00 89.88 331 GLU A N 1
ATOM 2664 C CA . GLU A 1 331 ? 18.657 -16.757 -16.986 1.00 89.88 331 GLU A CA 1
ATOM 2665 C C . GLU A 1 331 ? 18.112 -15.853 -15.875 1.00 89.88 331 GLU A C 1
ATOM 2667 O O . GLU A 1 331 ? 18.576 -14.735 -15.663 1.00 89.88 331 GLU A O 1
ATOM 2672 N N . PHE A 1 332 ? 17.157 -16.371 -15.094 1.00 87.88 332 PHE A N 1
ATOM 2673 C CA . PHE A 1 332 ? 16.511 -15.631 -14.000 1.00 87.88 332 PHE A CA 1
ATOM 2674 C C . PHE A 1 332 ? 17.483 -15.224 -12.875 1.00 87.88 332 PHE A C 1
ATOM 2676 O O . PHE A 1 332 ? 17.272 -14.242 -12.156 1.00 87.88 332 PHE A O 1
ATOM 2683 N N . THR A 1 333 ? 18.562 -15.973 -12.680 1.00 84.75 333 THR A N 1
ATOM 2684 C CA . THR A 1 333 ? 19.670 -15.578 -11.805 1.00 84.75 333 THR A CA 1
ATOM 2685 C C . THR A 1 333 ? 20.924 -15.587 -12.671 1.00 84.75 333 THR A C 1
ATOM 2687 O O . THR A 1 333 ? 21.568 -16.631 -12.728 1.00 84.75 333 THR A O 1
ATOM 2690 N N . PRO A 1 334 ? 21.243 -14.491 -13.387 1.00 74.31 334 PRO A N 1
ATOM 2691 C CA . PRO A 1 334 ? 22.456 -14.463 -14.191 1.00 74.31 334 PRO A CA 1
ATOM 2692 C C . PRO A 1 334 ? 23.673 -14.692 -13.291 1.00 74.31 334 PRO A C 1
ATOM 2694 O O . PRO A 1 334 ? 23.656 -14.334 -12.107 1.00 74.31 334 PRO A O 1
ATOM 2697 N N . SER A 1 335 ? 24.727 -15.289 -13.849 1.00 66.19 335 SER A N 1
ATOM 2698 C CA . SER A 1 335 ? 26.055 -15.276 -13.229 1.00 66.19 335 SER A CA 1
ATOM 2699 C C . SER A 1 335 ? 26.491 -13.834 -12.939 1.00 66.19 335 SER A C 1
ATOM 2701 O O . SER A 1 335 ? 25.904 -12.904 -13.483 1.00 66.19 335 SER A O 1
ATOM 2703 N N . GLU A 1 336 ? 27.512 -13.634 -12.099 1.00 62.78 336 GLU A N 1
ATOM 2704 C CA . GLU A 1 336 ? 28.079 -12.314 -11.743 1.00 62.78 336 GLU A CA 1
ATOM 2705 C C . GLU A 1 336 ? 28.785 -11.607 -12.924 1.00 62.78 336 GLU A C 1
ATOM 2707 O O . GLU A 1 336 ? 29.885 -11.076 -12.795 1.00 62.78 336 GLU A O 1
ATOM 2712 N N . ASP A 1 337 ? 28.170 -11.632 -14.101 1.00 59.25 337 ASP A N 1
ATOM 2713 C CA . ASP A 1 337 ? 28.553 -10.853 -15.260 1.00 59.25 337 ASP A CA 1
ATOM 2714 C C . ASP A 1 337 ? 28.282 -9.370 -14.945 1.00 59.25 337 ASP A C 1
ATOM 2716 O O . ASP A 1 337 ? 27.145 -9.019 -14.593 1.00 59.25 337 ASP A O 1
ATOM 2720 N N . PRO A 1 338 ? 29.301 -8.494 -14.996 1.00 64.62 338 PRO A N 1
ATOM 2721 C CA . PRO A 1 338 ? 29.133 -7.082 -14.669 1.00 64.62 338 PRO A CA 1
ATOM 2722 C C . PRO A 1 338 ? 28.126 -6.371 -15.585 1.00 64.62 338 PRO A C 1
ATOM 2724 O O . PRO A 1 338 ? 27.571 -5.346 -15.184 1.00 64.62 338 PRO A O 1
ATOM 2727 N N . ASP A 1 339 ? 27.838 -6.911 -16.770 1.00 78.81 339 ASP A N 1
ATOM 2728 C CA . ASP A 1 339 ? 27.128 -6.171 -17.812 1.00 78.81 339 ASP A CA 1
ATOM 2729 C C . ASP A 1 339 ? 25.593 -6.272 -17.714 1.00 78.81 339 ASP A C 1
ATOM 2731 O O . ASP A 1 339 ? 24.890 -5.479 -18.334 1.00 78.81 339 ASP A O 1
ATOM 2735 N N . CYS A 1 340 ? 25.027 -7.184 -16.906 1.00 84.62 340 CYS A N 1
ATOM 2736 C CA . CYS A 1 340 ? 23.573 -7.245 -16.706 1.00 84.62 340 CYS A CA 1
ATOM 2737 C C . CYS A 1 340 ? 23.162 -7.789 -15.332 1.00 84.62 340 CYS A C 1
ATOM 2739 O O . CYS A 1 340 ? 22.943 -8.985 -15.128 1.00 84.62 340 CYS A O 1
ATOM 2741 N N . VAL A 1 341 ? 23.012 -6.880 -14.370 1.00 83.69 341 VAL A N 1
ATOM 2742 C CA . VAL A 1 341 ? 22.793 -7.220 -12.961 1.00 83.69 341 VAL A CA 1
ATOM 2743 C C . VAL A 1 341 ? 21.350 -6.983 -12.526 1.00 83.69 341 VAL A C 1
ATOM 2745 O O . VAL A 1 341 ? 20.629 -6.136 -13.063 1.00 83.69 341 VAL A O 1
ATOM 2748 N N . LYS A 1 342 ? 20.917 -7.723 -11.499 1.00 85.06 342 LYS A N 1
ATOM 2749 C CA . LYS A 1 342 ? 19.597 -7.551 -10.879 1.00 85.06 342 LYS A CA 1
ATOM 2750 C C . LYS A 1 342 ? 19.465 -6.134 -10.317 1.00 85.06 342 LYS A C 1
ATOM 2752 O O . LYS A 1 342 ? 20.167 -5.769 -9.377 1.00 85.06 342 LYS A O 1
ATOM 2757 N N . PHE A 1 343 ? 18.522 -5.365 -10.851 1.00 84.25 343 PHE A N 1
ATOM 2758 C CA . PHE A 1 343 ? 18.203 -4.020 -10.373 1.00 84.25 343 PHE A CA 1
ATOM 2759 C C . PHE A 1 343 ? 17.043 -4.037 -9.380 1.00 84.25 343 PHE A C 1
ATOM 2761 O O . PHE A 1 343 ? 17.081 -3.387 -8.333 1.00 84.25 343 PHE A O 1
ATOM 2768 N N . GLN A 1 344 ? 16.010 -4.811 -9.700 1.00 87.69 344 GLN A N 1
ATOM 2769 C CA . GLN A 1 344 ? 14.780 -4.851 -8.932 1.00 87.69 344 GLN A CA 1
ATOM 2770 C C . GLN A 1 344 ? 14.206 -6.263 -8.924 1.00 87.69 344 GLN A C 1
ATOM 2772 O O . GLN A 1 344 ? 14.255 -6.975 -9.924 1.00 87.69 344 GLN A O 1
ATOM 2777 N N . GLU A 1 345 ? 13.645 -6.660 -7.791 1.00 89.88 345 GLU A N 1
ATOM 2778 C CA . GLU A 1 345 ? 12.935 -7.920 -7.622 1.00 89.88 345 GLU A CA 1
ATOM 2779 C C . GLU A 1 345 ? 11.593 -7.654 -6.953 1.00 89.88 345 GLU A C 1
ATOM 2781 O O . GLU A 1 345 ? 11.498 -6.910 -5.976 1.00 89.88 345 GLU A O 1
ATOM 2786 N N . ARG A 1 346 ? 10.546 -8.251 -7.508 1.00 92.38 346 ARG A N 1
ATOM 2787 C CA . ARG A 1 346 ? 9.211 -8.291 -6.925 1.00 92.38 346 ARG A CA 1
ATOM 2788 C C . ARG A 1 346 ? 8.851 -9.748 -6.709 1.00 92.38 346 ARG A C 1
ATOM 2790 O O . ARG A 1 346 ? 9.010 -10.549 -7.622 1.00 92.38 346 ARG A O 1
ATOM 2797 N N . GLU A 1 347 ? 8.325 -10.086 -5.546 1.00 94.25 347 GLU A N 1
ATOM 2798 C CA . GLU A 1 347 ? 7.614 -11.344 -5.349 1.00 94.25 347 GLU A CA 1
ATOM 2799 C C . GLU A 1 347 ? 6.159 -11.043 -5.018 1.00 94.25 347 GLU A C 1
ATOM 2801 O O . GLU A 1 347 ? 5.868 -10.272 -4.106 1.00 94.25 347 GLU A O 1
ATOM 2806 N N . TRP A 1 348 ? 5.237 -11.645 -5.758 1.00 96.88 348 TRP A N 1
ATOM 2807 C CA . TRP A 1 348 ? 3.807 -11.543 -5.512 1.00 96.88 348 TRP A CA 1
ATOM 2808 C C . TRP A 1 348 ? 3.308 -12.834 -4.881 1.00 96.88 348 TRP A C 1
ATOM 2810 O O . TRP A 1 348 ? 3.350 -13.906 -5.487 1.00 96.88 348 TRP A O 1
ATOM 2820 N N . GLU A 1 349 ? 2.791 -12.729 -3.664 1.00 96.38 349 GLU A N 1
ATOM 2821 C CA . GLU A 1 349 ? 1.986 -13.775 -3.045 1.00 96.38 349 GLU A CA 1
ATOM 2822 C C . GLU A 1 349 ? 0.512 -13.474 -3.306 1.00 96.38 349 GLU A C 1
ATOM 2824 O O . GLU A 1 349 ? 0.019 -12.399 -2.967 1.00 96.38 349 GLU A O 1
ATOM 2829 N N . LEU A 1 350 ? -0.185 -14.419 -3.933 1.00 97.06 350 LEU A N 1
ATOM 2830 C CA . LEU A 1 350 ? -1.591 -14.264 -4.271 1.00 97.06 350 LEU A CA 1
ATOM 2831 C C . LEU A 1 350 ? -2.462 -14.518 -3.035 1.00 97.06 350 LEU A C 1
ATOM 2833 O O . LEU A 1 350 ? -2.327 -15.545 -2.374 1.00 97.06 350 LEU A O 1
ATOM 2837 N N . PHE A 1 351 ? -3.352 -13.576 -2.738 1.00 96.38 351 PHE A N 1
ATOM 2838 C CA . PHE A 1 351 ? -4.317 -13.674 -1.645 1.00 96.38 351 PHE A CA 1
ATOM 2839 C C . PHE A 1 351 ? -5.721 -13.965 -2.154 1.00 96.38 351 PHE A C 1
ATOM 2841 O O . PHE A 1 351 ? -6.453 -14.699 -1.500 1.00 96.38 351 PHE A O 1
ATOM 2848 N N . ASP A 1 352 ? -6.109 -13.425 -3.308 1.00 96.19 352 ASP A N 1
ATOM 2849 C CA . ASP A 1 352 ? -7.435 -13.661 -3.876 1.00 96.19 352 ASP A CA 1
ATOM 2850 C C . ASP A 1 352 ? -7.489 -13.294 -5.364 1.00 96.19 352 ASP A C 1
ATOM 2852 O O . ASP A 1 352 ? -6.720 -12.449 -5.828 1.00 96.19 352 ASP A O 1
ATOM 2856 N N . ILE A 1 353 ? -8.421 -13.904 -6.100 1.00 95.00 353 ILE A N 1
ATOM 2857 C CA . ILE A 1 353 ? -8.787 -13.502 -7.463 1.00 95.00 353 ILE A CA 1
ATOM 2858 C C . ILE A 1 353 ? -10.305 -13.365 -7.519 1.00 95.00 353 ILE A C 1
ATOM 2860 O O . ILE A 1 353 ? -11.028 -14.354 -7.394 1.00 95.00 353 ILE A O 1
ATOM 2864 N N . LYS A 1 354 ? -10.799 -12.149 -7.759 1.00 92.69 354 LYS A N 1
ATOM 2865 C CA . LYS A 1 354 ? -12.235 -11.867 -7.890 1.00 92.69 354 LYS A CA 1
ATOM 2866 C C . LYS A 1 354 ? -12.485 -10.865 -8.995 1.00 92.69 354 LYS A C 1
ATOM 2868 O O . LYS A 1 354 ? -11.821 -9.840 -9.063 1.00 92.69 354 LYS A O 1
ATOM 2873 N N . ASN A 1 355 ? -13.467 -11.139 -9.853 1.00 91.25 355 ASN A N 1
ATOM 2874 C CA . ASN A 1 355 ? -13.894 -10.218 -10.915 1.00 91.25 355 ASN A CA 1
ATOM 2875 C C . ASN A 1 355 ? -12.719 -9.677 -11.756 1.00 91.25 355 ASN A C 1
ATOM 2877 O O . ASN A 1 355 ? -12.648 -8.480 -12.031 1.00 91.25 355 ASN A O 1
ATOM 2881 N N . ASN A 1 356 ? -11.781 -10.557 -12.131 1.00 92.56 356 ASN A N 1
ATOM 2882 C CA . ASN A 1 356 ? -10.575 -10.214 -12.896 1.00 92.56 356 ASN A CA 1
ATOM 2883 C C . ASN A 1 356 ? -9.595 -9.247 -12.183 1.00 92.56 356 ASN A C 1
ATOM 2885 O O . ASN A 1 356 ? -8.741 -8.620 -12.818 1.00 92.56 356 ASN A O 1
ATOM 2889 N N . LYS A 1 357 ? -9.706 -9.137 -10.856 1.00 94.56 357 LYS A N 1
ATOM 2890 C CA . LYS A 1 357 ? -8.752 -8.459 -9.980 1.00 94.56 357 LYS A CA 1
ATOM 2891 C C . LYS A 1 357 ? -7.962 -9.483 -9.173 1.00 94.56 357 LYS A C 1
ATOM 2893 O O . LYS A 1 357 ? -8.534 -10.445 -8.665 1.00 94.56 357 LYS A O 1
ATOM 2898 N N . PHE A 1 358 ? -6.660 -9.263 -9.073 1.00 96.44 358 PHE A N 1
ATOM 2899 C CA . PHE A 1 358 ? -5.702 -10.105 -8.370 1.00 96.44 358 PHE A CA 1
ATOM 2900 C C . PHE A 1 358 ? -5.209 -9.331 -7.153 1.00 96.44 358 PHE A C 1
ATOM 2902 O O . PHE A 1 358 ? -4.569 -8.290 -7.291 1.00 96.44 358 PHE A O 1
ATOM 2909 N N . HIS A 1 359 ? -5.522 -9.832 -5.965 1.00 95.75 359 HIS A N 1
ATOM 2910 C CA . HIS A 1 359 ? -5.126 -9.217 -4.705 1.00 95.75 359 HIS A CA 1
ATOM 2911 C C . HIS A 1 359 ? -3.862 -9.903 -4.212 1.00 95.75 359 HIS A C 1
ATOM 2913 O O . HIS A 1 359 ? -3.859 -11.115 -3.989 1.00 95.75 359 HIS A O 1
ATOM 2919 N N . THR A 1 360 ? -2.783 -9.145 -4.069 1.00 95.81 360 THR A N 1
ATOM 2920 C CA . THR A 1 360 ? -1.455 -9.687 -3.771 1.00 95.81 360 THR A CA 1
ATOM 2921 C C . THR A 1 360 ? -0.828 -8.992 -2.578 1.00 95.81 360 THR A C 1
ATOM 2923 O O . THR A 1 360 ? -0.987 -7.781 -2.428 1.00 95.81 360 THR A O 1
ATOM 2926 N N . ILE A 1 361 ? -0.025 -9.727 -1.811 1.00 94.00 361 ILE A N 1
ATOM 2927 C CA . ILE A 1 361 ? 1.089 -9.115 -1.085 1.00 94.00 361 ILE A CA 1
ATOM 2928 C C . ILE A 1 361 ? 2.272 -9.049 -2.047 1.00 94.00 361 ILE A C 1
ATOM 2930 O O . ILE A 1 361 ? 2.698 -10.075 -2.581 1.00 94.00 361 ILE A O 1
ATOM 2934 N N . GLN A 1 362 ? 2.806 -7.852 -2.249 1.00 92.50 362 GLN A N 1
ATOM 2935 C CA . GLN A 1 362 ? 4.039 -7.625 -2.976 1.00 92.50 362 GLN A CA 1
ATOM 2936 C C . GLN A 1 362 ? 5.194 -7.431 -2.000 1.00 92.50 362 GLN A C 1
ATOM 2938 O O . GLN A 1 362 ? 5.168 -6.533 -1.164 1.00 92.50 362 GLN A O 1
ATOM 2943 N N . TYR A 1 363 ? 6.239 -8.225 -2.188 1.00 90.00 363 TYR A N 1
ATOM 2944 C CA . TYR A 1 363 ? 7.557 -8.023 -1.605 1.00 90.00 363 TYR A CA 1
ATOM 2945 C C . TYR A 1 363 ? 8.426 -7.356 -2.661 1.00 90.00 363 TYR A C 1
ATOM 2947 O O . TYR A 1 363 ? 8.694 -7.949 -3.704 1.00 90.00 363 TYR A O 1
ATOM 2955 N N . LEU A 1 364 ? 8.817 -6.110 -2.437 1.00 87.25 364 LEU A N 1
ATOM 2956 C CA . LEU A 1 364 ? 9.630 -5.349 -3.375 1.00 87.25 364 LEU A CA 1
ATOM 2957 C C . LEU A 1 364 ? 11.029 -5.180 -2.796 1.00 87.25 364 LEU A C 1
ATOM 2959 O O . LEU A 1 364 ? 11.180 -4.586 -1.738 1.00 87.25 364 LEU A O 1
ATOM 2963 N N . HIS A 1 365 ? 12.039 -5.634 -3.529 1.00 81.75 365 HIS A N 1
ATOM 2964 C CA . HIS A 1 365 ? 13.445 -5.343 -3.279 1.00 81.75 365 HIS A CA 1
ATOM 2965 C C . HIS A 1 365 ? 13.991 -4.476 -4.416 1.00 81.75 365 HIS A C 1
ATOM 2967 O O . HIS A 1 365 ? 13.957 -4.879 -5.581 1.00 81.75 365 HIS A O 1
ATOM 2973 N N . LYS A 1 366 ? 14.535 -3.301 -4.100 1.00 75.00 366 LYS A N 1
ATOM 2974 C CA . LYS A 1 366 ? 15.274 -2.471 -5.064 1.00 75.00 366 LYS A CA 1
ATOM 2975 C C . LYS A 1 366 ? 16.731 -2.410 -4.649 1.00 75.00 366 LYS A C 1
ATOM 2977 O O . LYS A 1 366 ? 17.018 -1.993 -3.535 1.00 75.00 366 LYS A O 1
ATOM 2982 N N . GLY A 1 367 ? 17.635 -2.807 -5.538 1.00 65.75 367 GLY A N 1
ATOM 2983 C CA . GLY A 1 367 ? 19.071 -2.644 -5.347 1.00 65.75 367 GLY A CA 1
ATOM 2984 C C . GLY A 1 367 ? 19.563 -1.401 -6.078 1.00 65.75 367 GLY A C 1
ATOM 2985 O O . GLY A 1 367 ? 19.665 -1.395 -7.305 1.00 65.75 367 GLY A O 1
ATOM 2986 N N . PHE A 1 368 ? 19.917 -0.348 -5.346 1.00 58.84 368 PHE A N 1
ATOM 2987 C CA . PHE A 1 368 ? 20.629 0.785 -5.924 1.00 58.84 368 PHE A CA 1
ATOM 2988 C C . PHE A 1 368 ? 22.128 0.489 -5.886 1.00 58.84 368 PHE A C 1
ATOM 2990 O O . PHE A 1 368 ? 22.800 0.687 -4.879 1.00 58.84 368 PHE A O 1
ATOM 2997 N N . LEU A 1 369 ? 22.655 -0.015 -7.001 1.00 51.81 369 LEU A N 1
ATOM 2998 C CA . LEU A 1 369 ? 24.100 -0.086 -7.223 1.00 51.81 369 LEU A CA 1
ATOM 2999 C C . LEU A 1 369 ? 24.605 1.303 -7.640 1.00 51.81 369 LEU A C 1
ATOM 3001 O O . LEU A 1 369 ? 24.571 1.655 -8.826 1.00 51.81 369 LEU A O 1
ATOM 3005 N N . GLY A 1 370 ? 24.982 2.095 -6.637 1.00 44.97 370 GLY A N 1
ATOM 3006 C CA . GLY A 1 370 ? 25.877 3.247 -6.743 1.00 44.97 370 GLY A CA 1
ATOM 3007 C C . GLY A 1 370 ? 27.173 2.935 -5.995 1.00 44.97 370 GLY A C 1
ATOM 3008 O O . GLY A 1 370 ? 27.152 2.150 -5.044 1.00 44.97 370 GLY A O 1
ATOM 3009 N N . ASP A 1 371 ? 28.287 3.493 -6.468 1.00 40.91 371 ASP A N 1
ATOM 3010 C CA . ASP A 1 371 ? 29.642 3.195 -5.998 1.00 40.91 371 ASP A CA 1
ATOM 3011 C C . ASP A 1 371 ? 29.716 3.084 -4.461 1.00 40.91 371 ASP A C 1
ATOM 3013 O O . ASP A 1 371 ? 29.457 4.031 -3.722 1.00 40.91 371 ASP A O 1
ATOM 3017 N N . LEU A 1 372 ? 30.068 1.885 -3.988 1.00 38.91 372 LEU A N 1
ATOM 3018 C CA . LEU A 1 372 ? 30.478 1.543 -2.618 1.00 38.91 372 LEU A CA 1
ATOM 3019 C C . LEU A 1 372 ? 29.430 1.437 -1.492 1.00 38.91 372 LEU A C 1
ATOM 3021 O O . LEU A 1 372 ? 29.824 1.070 -0.388 1.00 38.91 372 LEU A O 1
ATOM 3025 N N . THR A 1 373 ? 28.122 1.592 -1.722 1.00 45.22 373 THR A N 1
ATOM 3026 C CA . THR A 1 373 ? 27.107 1.131 -0.740 1.00 45.22 373 THR A CA 1
ATOM 3027 C C . THR A 1 373 ? 25.826 0.658 -1.429 1.00 45.22 373 THR A C 1
ATOM 3029 O O . THR A 1 373 ? 25.102 1.437 -2.042 1.00 45.22 373 THR A O 1
ATOM 3032 N N . THR A 1 374 ? 25.517 -0.637 -1.332 1.00 52.84 374 THR A N 1
ATOM 3033 C CA . THR A 1 374 ? 24.215 -1.194 -1.725 1.00 52.84 374 THR A CA 1
ATOM 3034 C C . THR A 1 374 ? 23.126 -0.611 -0.830 1.00 52.84 374 THR A C 1
ATOM 3036 O O . THR A 1 374 ? 22.861 -1.133 0.253 1.00 52.84 374 THR A O 1
ATOM 3039 N N . TYR A 1 375 ? 22.466 0.456 -1.277 1.00 49.22 375 TYR A N 1
ATOM 3040 C CA . TYR A 1 375 ? 21.164 0.810 -0.727 1.00 49.22 375 TYR A CA 1
ATOM 3041 C C . TYR A 1 375 ? 20.164 -0.191 -1.288 1.00 49.22 375 TYR A C 1
ATOM 3043 O O . TYR A 1 375 ? 19.822 -0.161 -2.471 1.00 49.22 375 TYR A O 1
ATOM 3051 N N . SER A 1 376 ? 19.744 -1.120 -0.438 1.00 60.75 376 SER A N 1
ATOM 3052 C CA . SER A 1 376 ? 18.630 -2.005 -0.726 1.00 60.75 376 SER A CA 1
ATOM 3053 C C . SER A 1 376 ? 17.406 -1.430 -0.016 1.00 60.75 376 SER A C 1
ATOM 3055 O O . SER A 1 376 ? 17.413 -1.257 1.203 1.00 60.75 376 SER A O 1
ATOM 3057 N N . THR A 1 377 ? 16.383 -1.036 -0.777 1.00 69.75 377 THR A N 1
ATOM 3058 C CA . THR A 1 377 ? 15.080 -0.735 -0.178 1.00 69.75 377 THR A CA 1
ATOM 3059 C C . THR A 1 377 ? 14.213 -1.973 -0.268 1.00 69.75 377 THR A C 1
ATOM 3061 O O . THR A 1 377 ? 14.173 -2.651 -1.298 1.00 69.75 377 THR A O 1
ATOM 3064 N N . PHE A 1 378 ? 13.530 -2.269 0.834 1.00 75.62 378 PHE A N 1
ATOM 3065 C CA . PHE A 1 378 ? 12.532 -3.317 0.892 1.00 75.62 378 PHE A CA 1
ATOM 3066 C C . PHE A 1 378 ? 11.203 -2.756 1.370 1.00 75.62 378 PHE A C 1
ATOM 3068 O O . PHE A 1 378 ? 11.159 -2.085 2.401 1.00 75.62 378 PHE A O 1
ATOM 3075 N N . SER A 1 379 ? 10.128 -3.081 0.661 1.00 82.88 379 SER A N 1
ATOM 3076 C CA . SER A 1 379 ? 8.767 -2.828 1.126 1.00 82.88 379 SER A CA 1
ATOM 3077 C C . SER A 1 379 ? 7.894 -4.072 0.986 1.00 82.88 379 SER A C 1
ATOM 3079 O O . SER A 1 379 ? 8.101 -4.912 0.106 1.00 82.88 379 SER A O 1
ATOM 3081 N N . VAL A 1 380 ? 6.929 -4.195 1.900 1.00 88.19 380 VAL A N 1
ATOM 3082 C CA . VAL A 1 380 ? 5.832 -5.161 1.808 1.00 88.19 380 VAL A CA 1
ATOM 3083 C C . VAL A 1 380 ? 4.548 -4.371 1.725 1.00 88.19 380 VAL A C 1
ATOM 3085 O O . VAL A 1 380 ? 4.236 -3.619 2.645 1.00 88.19 380 VAL A O 1
ATOM 3088 N N . GLU A 1 381 ? 3.824 -4.540 0.630 1.00 89.44 381 GLU A N 1
ATOM 3089 C CA . GLU A 1 381 ? 2.636 -3.753 0.306 1.00 89.44 381 GLU A CA 1
ATOM 3090 C C . GLU A 1 381 ? 1.522 -4.681 -0.174 1.00 89.44 381 GLU A C 1
ATOM 3092 O O . GLU A 1 381 ? 1.781 -5.727 -0.773 1.00 89.44 381 GLU A O 1
ATOM 3097 N N . THR A 1 382 ? 0.271 -4.312 0.082 1.00 92.12 382 THR A N 1
ATOM 3098 C CA . THR A 1 382 ? -0.875 -4.937 -0.576 1.00 92.12 382 THR A CA 1
ATOM 3099 C C . THR A 1 382 ? -1.166 -4.193 -1.871 1.00 92.12 382 THR A C 1
ATOM 3101 O O . THR A 1 382 ? -1.118 -2.965 -1.937 1.00 92.12 382 THR A O 1
ATOM 3104 N N . HIS A 1 383 ? -1.461 -4.943 -2.927 1.00 91.94 383 HIS A N 1
ATOM 3105 C CA . HIS A 1 383 ? -1.865 -4.380 -4.207 1.00 91.94 383 HIS A CA 1
ATOM 3106 C C . HIS A 1 383 ? -3.048 -5.138 -4.783 1.00 91.94 383 HIS A C 1
ATOM 3108 O O . HIS A 1 383 ? -3.151 -6.361 -4.653 1.00 91.94 383 HIS A O 1
ATOM 3114 N N . THR A 1 384 ? -3.892 -4.389 -5.481 1.00 93.31 384 THR A N 1
ATOM 3115 C CA . THR A 1 384 ? -4.936 -4.915 -6.345 1.00 93.31 384 THR A CA 1
ATOM 3116 C C . THR A 1 384 ? -4.535 -4.658 -7.793 1.00 93.31 384 THR A C 1
ATOM 3118 O O . THR A 1 384 ? -4.367 -3.512 -8.209 1.00 93.31 384 THR A O 1
ATOM 3121 N N . TRP A 1 385 ? -4.378 -5.734 -8.559 1.00 95.31 385 TRP A N 1
ATOM 3122 C CA . TRP A 1 385 ? -4.023 -5.689 -9.973 1.00 95.31 385 TRP A CA 1
ATOM 3123 C C . TRP A 1 385 ? -5.224 -6.051 -10.830 1.00 95.31 385 TRP A C 1
ATOM 3125 O O . TRP A 1 385 ? -5.828 -7.107 -10.640 1.00 95.31 385 TRP A O 1
ATOM 3135 N N . LYS A 1 386 ? -5.553 -5.221 -11.815 1.00 96.12 386 LYS A N 1
ATOM 3136 C CA . LYS A 1 386 ? -6.553 -5.553 -12.830 1.00 96.12 386 LYS A CA 1
ATOM 3137 C C . LYS A 1 386 ? -5.852 -6.198 -14.016 1.00 96.12 386 LYS A C 1
ATOM 3139 O O . LYS A 1 386 ? -4.970 -5.584 -14.610 1.00 96.12 386 LYS A O 1
ATOM 3144 N N . LYS A 1 387 ? -6.257 -7.409 -14.397 1.00 96.31 387 LYS A N 1
ATOM 3145 C CA . LYS A 1 387 ? -5.711 -8.037 -15.604 1.00 96.31 387 LYS A CA 1
ATOM 3146 C C . LYS A 1 387 ? -6.338 -7.401 -16.849 1.00 96.31 387 LYS A C 1
ATOM 3148 O O . LYS A 1 387 ? -7.562 -7.310 -16.941 1.00 96.31 387 LYS A O 1
ATOM 3153 N N . ILE A 1 388 ? -5.519 -6.931 -17.778 1.00 96.38 388 ILE A N 1
ATOM 3154 C CA . ILE A 1 388 ? -5.929 -6.214 -18.995 1.00 96.38 388 ILE A CA 1
ATOM 3155 C C . ILE A 1 388 ? -5.481 -6.983 -20.243 1.00 96.38 388 ILE A C 1
ATOM 3157 O O . ILE A 1 388 ? -4.582 -7.822 -20.177 1.00 96.38 388 ILE A O 1
ATOM 3161 N N . THR A 1 389 ? -6.139 -6.726 -21.373 1.00 96.50 389 THR A N 1
ATOM 3162 C CA . THR A 1 389 ? -5.847 -7.373 -22.666 1.00 96.50 389 THR A CA 1
ATOM 3163 C C . THR A 1 389 ? -5.027 -6.498 -23.605 1.00 96.50 389 THR A C 1
ATOM 3165 O O . THR A 1 389 ? -4.460 -7.016 -24.559 1.00 96.50 389 THR A O 1
ATOM 3168 N N . GLU A 1 390 ? -4.946 -5.199 -23.326 1.00 96.12 390 GLU A N 1
ATOM 3169 C CA . GLU A 1 390 ? -4.243 -4.194 -24.124 1.00 96.12 390 GLU A CA 1
ATOM 3170 C C . GLU A 1 390 ? -3.455 -3.284 -23.183 1.00 96.12 390 GLU A C 1
ATOM 3172 O O . GLU A 1 390 ? -3.879 -3.066 -22.043 1.00 96.12 390 GLU A O 1
ATOM 3177 N N . ARG A 1 391 ? -2.305 -2.783 -23.645 1.00 95.81 391 ARG A N 1
ATOM 3178 C CA . ARG A 1 391 ? -1.490 -1.820 -22.895 1.00 95.81 391 ARG A CA 1
ATOM 3179 C C . ARG A 1 391 ? -2.262 -0.507 -22.713 1.00 95.81 391 ARG A C 1
ATOM 3181 O O . ARG A 1 391 ? -3.067 -0.160 -23.573 1.00 95.81 391 ARG A O 1
ATOM 3188 N N . PRO A 1 392 ? -2.024 0.238 -21.619 1.00 93.94 392 PRO A N 1
ATOM 3189 C CA . PRO A 1 392 ? -2.674 1.532 -21.419 1.00 93.94 392 PRO A CA 1
ATOM 3190 C C . PRO A 1 392 ? -2.160 2.621 -22.378 1.00 93.94 392 PRO A C 1
ATOM 3192 O O . PRO A 1 392 ? -2.845 3.621 -22.567 1.00 93.94 392 PRO A O 1
ATOM 3195 N N . VAL A 1 393 ? -0.974 2.424 -22.964 1.00 94.31 393 VAL A N 1
ATOM 3196 C CA . VAL A 1 393 ? -0.351 3.277 -23.984 1.00 94.31 393 VAL A CA 1
ATOM 3197 C C . VAL A 1 393 ? 0.374 2.408 -25.013 1.00 94.31 393 VAL A C 1
ATOM 3199 O O . VAL A 1 393 ? 0.804 1.294 -24.690 1.00 94.31 393 VAL A O 1
ATOM 3202 N N . ASP A 1 394 ? 0.537 2.921 -26.228 1.00 94.19 394 ASP A N 1
ATOM 3203 C CA . ASP A 1 394 ? 1.432 2.321 -27.217 1.00 94.19 394 ASP A CA 1
ATOM 3204 C C . ASP A 1 394 ? 2.886 2.519 -26.776 1.00 94.19 394 ASP A C 1
ATOM 3206 O O . ASP A 1 394 ? 3.233 3.549 -26.206 1.00 94.19 394 ASP A O 1
ATOM 3210 N N . LEU A 1 395 ? 3.732 1.508 -26.983 1.00 92.12 395 LEU A N 1
ATOM 3211 C CA . LEU A 1 395 ? 5.156 1.628 -26.674 1.00 92.12 395 LEU A CA 1
ATOM 3212 C C . LEU A 1 395 ? 5.895 2.242 -27.869 1.00 92.12 395 LEU A C 1
ATOM 3214 O O . LEU A 1 395 ? 5.537 1.909 -29.001 1.00 92.12 395 LEU A O 1
ATOM 3218 N N . PRO A 1 396 ? 6.938 3.056 -27.631 1.00 87.12 396 PRO A N 1
ATOM 3219 C CA . PRO A 1 396 ? 7.798 3.557 -28.699 1.00 87.12 396 PRO A CA 1
ATOM 3220 C C . PRO A 1 396 ? 8.423 2.399 -29.495 1.00 87.12 396 PRO A C 1
ATOM 3222 O O . PRO A 1 396 ? 8.711 1.344 -28.917 1.00 87.12 396 PRO A O 1
ATOM 3225 N N . GLU A 1 397 ? 8.620 2.598 -30.802 1.00 71.44 397 GLU A N 1
ATOM 3226 C CA . GLU A 1 397 ? 9.265 1.619 -31.701 1.00 71.44 397 GLU A CA 1
ATOM 3227 C C . GLU A 1 397 ? 10.764 1.419 -31.435 1.00 71.44 397 GLU A C 1
ATOM 3229 O O . GLU A 1 397 ? 11.476 2.412 -31.145 1.00 71.44 397 GLU A O 1
#

Mean predicted aligned error: 8.02 Å

Radius of gyration: 23.2 Å; Cα contacts (8 Å, |Δi|>4): 954; chains: 1; bounding box: 55×58×58 Å

Organism: NCBI:txid2338552

Solvent-accessible surface area (backbone atoms only — not comparable to full-atom values): 21908 Å² total; per-residue (Å²): 119,46,96,87,34,34,37,76,48,74,47,76,80,39,76,36,55,31,40,44,47,82,36,96,90,54,34,39,38,35,37,37,52,88,93,28,33,63,74,49,74,52,76,49,75,57,98,87,38,84,38,55,42,31,38,28,35,42,31,39,30,38,29,76,76,44,74,58,97,44,40,36,32,36,33,36,32,36,33,31,28,44,40,28,90,84,64,81,48,83,59,53,72,74,43,73,51,74,81,37,83,39,72,75,42,61,45,75,94,50,45,43,49,35,78,84,68,66,52,68,80,40,51,27,43,38,66,43,72,46,79,42,78,47,75,56,96,92,40,80,44,77,48,75,42,79,33,42,24,47,31,35,38,46,76,93,45,29,29,42,35,39,33,73,42,80,67,89,55,91,67,44,63,83,65,46,70,46,81,34,72,27,40,43,50,68,51,97,86,21,34,38,35,40,36,34,58,50,99,85,72,44,54,36,37,38,42,36,43,29,65,40,93,52,80,61,22,38,30,40,34,41,34,39,43,63,95,55,79,45,45,45,80,49,76,46,59,31,35,58,49,46,86,93,54,55,53,45,76,82,78,54,48,46,34,34,32,50,70,83,41,86,90,42,78,60,45,49,41,37,39,36,30,45,92,88,39,41,25,38,39,42,36,35,43,51,85,86,68,82,86,57,82,52,66,90,34,51,48,76,41,39,28,30,49,48,70,49,98,87,23,27,39,37,39,38,30,28,21,16,68,85,82,66,45,71,34,74,69,99,48,91,75,56,69,96,50,69,68,47,34,80,35,35,39,38,36,36,40,49,28,42,77,57,97,66,29,40,34,26,44,35,40,37,41,38,47,44,86,50,95,95,53,63,50,44,50,74,51,42,45,73,45,58,28,37,63,47,95,68,74,98,63,87,75,75,133

InterPro domains:
  IPR018247 EF-Hand 1, calcium-binding site [PS00018] (286-298)

Secondary structure (DSSP, 8-state):
--TTSEEEEEETTEEEEEEEEEETTTEEEEEESTT-EEEEEEEEEETTEEEEEEEEEEEEEEEEEEE-SSEEEEEEEEEEEEE-TTSSSPPPPPEEPPPEEEEEEE-GGGPBPHHHH--TT-EEEEEEEEEEEEEETTEEEEEEEEEEEEEEE-STTEEEEEEEE----TT-PSPEEEEEEEEEEE-TT--EEEEEE-TTS-EEEEEEEE--SSSSEEEEEEEEETTEEEEEEEEEEEEEPPTT----HHHH-EEEEEPPPSSSTT--EEEEE-TTSEEEEEEE--SS-SSS--GGGEEEEEEEEEE-TTS-EEEEEEE-TTT--EE--SSSS--S-TTSEEEEEEEEEEEEEETTEEEEEEEEEEEE--TT--EEEEEEEEEEEEEESS-SSPPP-

Foldseek 3Di:
DDPVQKDWDDALPDIFIWGWDQDPVQGIKIATPDQAAFDDWDWDADPNDIFIKTKGWGMKTWDFPDDDPFKTWIKIKTFIKIDGPVPPDDIDDTDIDDIHTDDIDTDLVLFDQVVVQDDAPWKKWAWDWAWDWDADPNDTDIDTDIATWTKGAHPPQKMWTFTWDFDPDLQRPATHTDIWIWGWDQDPSRWIKIWTQHPVRWIKIKTWTFNDSDPQTWIWIWIQTPPPPSTDIDTAGMFIADPPDFADLVVQAFKWWFDADPVFNQFTWMKGQHNVQKIKTKTFGPPVPPPDTDQVRIDMFIWGWDQDPVRKIKTWTKAQLVVRHGDYDPDNQDDVDNGIDTAKMKIWGFRDADPQKTKTFIWIWGFDPDPPGTPIDTHTGITIIHGDDDDPDDHDD